Protein AF-A0A820WLF6-F1 (afdb_monomer_lite)

Structure (mmCIF, N/CA/C/O backbone):
data_AF-A0A820WLF6-F1
#
_entry.id   AF-A0A820WLF6-F1
#
loop_
_atom_site.group_PDB
_atom_site.id
_atom_site.type_symbol
_atom_site.label_atom_id
_atom_site.label_alt_id
_atom_site.label_comp_id
_atom_site.label_asym_id
_atom_site.label_entity_id
_atom_site.label_seq_id
_atom_site.pdbx_PDB_ins_code
_atom_site.Cartn_x
_atom_site.Cartn_y
_atom_site.Cartn_z
_atom_site.occupancy
_atom_site.B_iso_or_equiv
_atom_site.auth_seq_id
_atom_site.auth_comp_id
_atom_site.auth_asym_id
_atom_site.auth_atom_id
_atom_site.pdbx_PDB_model_num
ATOM 1 N N . SER A 1 1 ? 13.433 17.299 -7.817 1.00 69.19 1 SER A N 1
ATOM 2 C CA . SER A 1 1 ? 13.348 16.122 -6.930 1.00 69.19 1 SER A CA 1
ATOM 3 C C . SER A 1 1 ? 13.887 14.850 -7.581 1.00 69.19 1 SER A C 1
ATOM 5 O O . SER A 1 1 ? 14.761 14.243 -6.991 1.00 69.19 1 SER A O 1
ATOM 7 N N . GLY A 1 2 ? 13.481 14.462 -8.798 1.00 74.00 2 GLY A N 1
ATOM 8 C CA . GLY A 1 2 ? 13.960 13.210 -9.420 1.00 74.00 2 GLY A CA 1
ATOM 9 C C . GLY A 1 2 ? 15.490 13.059 -9.528 1.00 74.00 2 GLY A C 1
ATOM 10 O O . GLY A 1 2 ? 16.008 11.975 -9.314 1.00 74.00 2 GLY A O 1
ATOM 11 N N . THR A 1 3 ? 16.233 14.140 -9.790 1.00 78.75 3 THR A N 1
ATOM 12 C CA . THR A 1 3 ? 17.712 14.100 -9.825 1.00 78.75 3 THR A CA 1
ATOM 13 C C . THR A 1 3 ? 18.316 13.911 -8.427 1.00 78.75 3 THR A C 1
ATOM 15 O O . THR A 1 3 ? 19.364 13.300 -8.295 1.00 78.75 3 THR A O 1
ATOM 18 N N . LEU A 1 4 ? 17.639 14.377 -7.369 1.00 81.25 4 LEU A N 1
ATOM 19 C CA . LEU A 1 4 ? 18.055 14.094 -5.990 1.00 81.25 4 LEU A CA 1
ATOM 20 C C . LEU A 1 4 ? 17.875 12.604 -5.676 1.00 81.25 4 LEU A C 1
ATOM 22 O O . LEU A 1 4 ? 18.775 11.996 -5.107 1.00 81.25 4 LEU A O 1
ATOM 26 N N . CYS A 1 5 ? 16.751 12.006 -6.095 1.00 81.88 5 CYS A N 1
ATOM 27 C CA . CYS A 1 5 ? 16.523 10.563 -5.963 1.00 81.88 5 CYS A CA 1
ATOM 28 C C . CYS A 1 5 ? 17.618 9.759 -6.678 1.00 81.88 5 CYS A C 1
ATOM 30 O O . CYS A 1 5 ? 18.150 8.819 -6.102 1.00 81.88 5 CYS A O 1
ATOM 32 N N . GLU A 1 6 ? 18.002 10.162 -7.891 1.00 80.56 6 GLU A N 1
ATOM 33 C CA . GLU A 1 6 ? 19.111 9.554 -8.636 1.00 80.56 6 GLU A CA 1
ATOM 34 C C . GLU A 1 6 ? 20.427 9.607 -7.864 1.00 80.56 6 GLU A C 1
ATOM 36 O O . GLU A 1 6 ? 21.066 8.576 -7.689 1.00 80.56 6 GLU A O 1
ATOM 41 N N . THR A 1 7 ? 20.821 10.778 -7.356 1.00 84.12 7 THR A N 1
ATOM 42 C CA . THR A 1 7 ? 22.061 10.908 -6.581 1.00 84.12 7 THR A CA 1
ATOM 43 C C . THR A 1 7 ? 22.036 10.025 -5.335 1.00 84.12 7 THR A C 1
ATOM 45 O O . THR A 1 7 ? 23.022 9.350 -5.048 1.00 84.12 7 THR A O 1
ATOM 48 N N . LEU A 1 8 ? 20.905 9.966 -4.625 1.00 84.50 8 LEU A N 1
ATOM 49 C CA . LEU A 1 8 ? 20.743 9.083 -3.468 1.00 84.50 8 LEU A CA 1
ATOM 50 C C . LEU A 1 8 ? 20.883 7.605 -3.860 1.00 84.50 8 LEU A C 1
ATOM 52 O O . LEU A 1 8 ? 21.608 6.868 -3.194 1.00 84.50 8 LEU A O 1
ATOM 56 N N . LEU A 1 9 ? 20.252 7.179 -4.958 1.00 83.81 9 LEU A N 1
ATOM 57 C CA . LEU A 1 9 ? 20.367 5.811 -5.474 1.00 83.81 9 LEU A CA 1
ATOM 58 C C . LEU A 1 9 ? 21.798 5.485 -5.909 1.00 83.81 9 LEU A C 1
ATOM 60 O O . LEU A 1 9 ? 22.281 4.394 -5.625 1.00 83.81 9 LEU A O 1
ATOM 64 N N . MET A 1 10 ? 22.497 6.429 -6.544 1.00 81.44 10 MET A N 1
ATOM 65 C CA . MET A 1 10 ? 23.894 6.256 -6.939 1.00 81.44 10 MET A CA 1
ATOM 66 C C . MET A 1 10 ? 24.809 6.078 -5.726 1.00 81.44 10 MET A C 1
ATOM 68 O O . MET A 1 10 ? 25.674 5.209 -5.740 1.00 81.44 10 MET A O 1
ATOM 72 N N . VAL A 1 11 ? 24.604 6.854 -4.657 1.00 86.50 11 VAL A N 1
ATOM 73 C CA . VAL A 1 11 ? 25.368 6.694 -3.410 1.00 86.50 11 VAL A CA 1
ATOM 74 C C . VAL A 1 11 ? 25.116 5.315 -2.798 1.00 86.50 11 VAL A C 1
ATOM 76 O O . VAL A 1 11 ? 26.071 4.624 -2.451 1.00 86.50 11 VAL A O 1
ATOM 79 N N . GLN A 1 12 ? 23.857 4.874 -2.721 1.00 82.19 12 GLN A N 1
ATOM 80 C CA . GLN A 1 12 ? 23.524 3.554 -2.172 1.00 82.19 12 GLN A CA 1
ATOM 81 C C . GLN A 1 12 ? 24.087 2.407 -3.024 1.00 82.19 12 GLN A C 1
ATOM 83 O O . GLN A 1 12 ? 24.671 1.470 -2.484 1.00 82.19 12 GLN A O 1
ATOM 88 N N . ALA A 1 13 ? 23.987 2.493 -4.352 1.00 82.38 13 ALA A N 1
ATOM 89 C CA . ALA A 1 13 ? 24.555 1.491 -5.252 1.00 82.38 13 ALA A CA 1
ATOM 90 C C . ALA A 1 13 ? 26.094 1.485 -5.222 1.00 82.38 13 ALA A C 1
ATOM 92 O O . ALA A 1 13 ? 26.683 0.407 -5.218 1.00 82.38 13 ALA A O 1
ATOM 93 N N . PHE A 1 14 ? 26.749 2.646 -5.085 1.00 84.81 14 PHE A N 1
ATOM 94 C CA . PHE A 1 14 ? 28.196 2.723 -4.857 1.00 84.81 14 PHE A CA 1
ATOM 95 C C . PHE A 1 14 ? 28.597 2.001 -3.564 1.00 84.81 14 PHE A C 1
ATOM 97 O O . PHE A 1 14 ? 29.502 1.169 -3.572 1.00 84.81 14 PHE A O 1
ATOM 104 N N . MET A 1 15 ? 27.889 2.270 -2.461 1.00 84.94 15 MET A N 1
ATOM 105 C CA . MET A 1 15 ? 28.134 1.616 -1.170 1.00 84.94 15 MET A CA 1
ATOM 106 C C . MET A 1 15 ? 27.904 0.100 -1.227 1.00 84.94 15 MET A C 1
ATOM 108 O O . MET A 1 15 ? 28.632 -0.658 -0.586 1.00 84.94 15 MET A O 1
ATOM 112 N N . ALA A 1 16 ? 26.924 -0.343 -2.015 1.00 81.94 16 ALA A N 1
ATOM 113 C CA . ALA A 1 16 ? 26.611 -1.752 -2.235 1.00 81.94 16 ALA A CA 1
ATOM 114 C C . ALA A 1 16 ? 27.475 -2.425 -3.322 1.00 81.94 16 ALA A C 1
ATOM 116 O O . ALA A 1 16 ? 27.297 -3.614 -3.582 1.00 81.94 16 ALA A O 1
ATOM 117 N N . ASN A 1 17 ? 28.412 -1.697 -3.946 1.00 88.19 17 ASN A N 1
ATOM 118 C CA . ASN A 1 17 ? 29.237 -2.156 -5.068 1.00 88.19 17 ASN A CA 1
ATOM 119 C C . ASN A 1 17 ? 28.414 -2.702 -6.258 1.00 88.19 17 ASN A C 1
ATOM 121 O O . ASN A 1 17 ? 28.756 -3.719 -6.863 1.00 88.19 17 ASN A O 1
ATOM 125 N N . VAL A 1 18 ? 27.304 -2.031 -6.574 1.00 81.94 18 VAL A N 1
ATOM 126 C CA . VAL A 1 18 ? 26.412 -2.351 -7.694 1.00 81.94 18 VAL A CA 1
ATOM 127 C C . VAL A 1 18 ? 26.718 -1.420 -8.866 1.00 81.94 18 VAL A C 1
ATOM 129 O O . VAL A 1 18 ? 26.765 -0.201 -8.709 1.00 81.94 18 VAL A O 1
ATOM 132 N N . ILE A 1 19 ? 26.907 -1.997 -10.055 1.00 82.00 19 ILE A N 1
ATOM 133 C CA . ILE A 1 19 ? 27.194 -1.244 -11.282 1.00 82.00 19 ILE A CA 1
ATOM 134 C C . ILE A 1 19 ? 25.972 -0.410 -11.686 1.00 82.00 19 ILE A C 1
ATOM 136 O O . ILE A 1 19 ? 24.853 -0.922 -11.767 1.00 82.00 19 ILE A O 1
ATOM 140 N N . PHE A 1 20 ? 26.198 0.870 -11.988 1.00 76.62 20 PHE A N 1
ATOM 141 C CA . PHE A 1 20 ? 25.162 1.747 -12.527 1.00 76.62 20 PHE A CA 1
ATOM 142 C C . PHE A 1 20 ? 24.869 1.369 -13.986 1.00 76.62 20 PHE A C 1
ATOM 144 O O . PHE A 1 20 ? 25.809 1.249 -14.775 1.00 76.62 20 PHE A O 1
ATOM 151 N N . PRO A 1 21 ? 23.596 1.188 -14.382 1.00 74.31 21 PRO A N 1
ATOM 152 C CA . PRO A 1 21 ? 23.258 1.024 -15.794 1.00 74.31 21 PRO A CA 1
ATOM 153 C C . PRO A 1 21 ? 23.580 2.312 -16.568 1.00 74.31 21 PRO A C 1
ATOM 155 O O . PRO A 1 21 ? 23.884 3.330 -15.962 1.00 74.31 21 PRO A O 1
ATOM 158 N N . ASN A 1 22 ? 23.511 2.300 -17.900 1.00 77.38 22 ASN A N 1
ATOM 159 C CA . ASN A 1 22 ? 23.599 3.530 -18.696 1.00 77.38 22 ASN A CA 1
ATOM 160 C C . ASN A 1 22 ? 22.256 4.275 -18.712 1.00 77.38 22 ASN A C 1
ATOM 162 O O . ASN A 1 22 ? 21.209 3.723 -18.362 1.00 77.38 22 ASN A O 1
ATOM 166 N N . LYS A 1 23 ? 22.277 5.551 -19.114 1.00 71.69 23 LYS A N 1
ATOM 167 C CA . LYS A 1 23 ? 21.042 6.310 -19.341 1.00 71.69 23 LYS A CA 1
ATOM 168 C C . LYS A 1 23 ? 20.256 5.683 -20.488 1.00 71.69 23 LYS A C 1
ATOM 170 O O . LYS A 1 23 ? 20.830 5.283 -21.494 1.00 71.69 23 LYS A O 1
ATOM 175 N N . HIS A 1 24 ? 18.946 5.600 -20.316 1.00 66.50 24 HIS A N 1
ATOM 176 C CA . HIS A 1 24 ? 18.059 5.014 -21.305 1.00 66.50 24 HIS A CA 1
ATOM 177 C C . HIS A 1 24 ? 17.773 5.977 -22.442 1.00 66.50 24 HIS A C 1
ATOM 179 O O . HIS A 1 24 ? 17.342 7.111 -22.216 1.00 66.50 24 HIS A O 1
ATOM 185 N N . GLU A 1 25 ? 17.937 5.465 -23.650 1.00 65.00 25 GLU A N 1
ATOM 186 C CA . GLU A 1 25 ? 17.529 6.115 -24.881 1.00 65.00 25 GLU A CA 1
ATOM 187 C C . GLU A 1 25 ? 16.163 5.559 -25.280 1.00 65.00 25 GLU A C 1
ATOM 189 O O . GLU A 1 25 ? 15.967 4.348 -25.372 1.00 65.00 25 GLU A O 1
ATOM 194 N N . ASP A 1 26 ? 15.176 6.443 -25.425 1.00 60.22 26 ASP A N 1
ATOM 195 C CA . ASP A 1 26 ? 13.846 6.028 -25.860 1.00 60.22 26 ASP A CA 1
ATOM 196 C C . ASP A 1 26 ? 13.897 5.612 -27.338 1.00 60.22 26 ASP A C 1
ATOM 198 O O . ASP A 1 26 ? 14.407 6.348 -28.184 1.00 60.22 26 ASP A O 1
ATOM 202 N N . GLU A 1 27 ? 13.333 4.444 -27.655 1.00 62.97 27 GLU A N 1
ATOM 203 C CA . GLU A 1 27 ? 13.155 4.009 -29.041 1.00 62.97 27 GLU A CA 1
ATOM 204 C C . GLU A 1 27 ? 12.305 5.024 -29.818 1.00 62.97 27 GLU A C 1
ATOM 206 O O . GLU A 1 27 ? 11.251 5.469 -29.355 1.00 62.97 27 GLU A O 1
ATOM 211 N N . GLN A 1 28 ? 12.771 5.382 -31.017 1.00 58.25 28 GLN A N 1
ATOM 212 C CA . GLN A 1 28 ? 12.215 6.485 -31.807 1.00 58.25 28 GLN A CA 1
ATOM 213 C C . GLN A 1 28 ? 10.785 6.216 -32.296 1.00 58.25 28 GLN A C 1
ATOM 215 O O . GLN A 1 28 ? 9.949 7.121 -32.290 1.00 58.25 28 GLN A O 1
ATOM 220 N N . TYR A 1 29 ? 10.495 4.970 -32.681 1.00 65.25 29 TYR A N 1
ATOM 221 C CA . TYR A 1 29 ? 9.182 4.540 -33.153 1.00 65.25 29 TYR A CA 1
ATOM 222 C C . TYR A 1 29 ? 8.810 3.217 -32.500 1.00 65.25 29 TYR A C 1
ATOM 224 O O . TYR A 1 29 ? 9.485 2.209 -32.698 1.00 65.25 29 TYR A O 1
ATOM 232 N N . LYS A 1 30 ? 7.695 3.215 -31.772 1.00 68.12 30 LYS A N 1
ATOM 233 C CA . LYS A 1 30 ? 7.071 1.999 -31.256 1.00 68.12 30 LYS A CA 1
ATOM 234 C C . LYS A 1 30 ? 5.732 1.796 -31.934 1.00 68.12 30 LYS A C 1
ATOM 236 O O . LYS A 1 30 ? 5.004 2.760 -32.162 1.00 68.12 30 LYS A O 1
ATOM 241 N N . TYR A 1 31 ? 5.399 0.551 -32.230 1.00 71.88 31 TYR A N 1
ATOM 242 C CA . TYR A 1 31 ? 4.129 0.192 -32.845 1.00 71.88 31 TYR A CA 1
ATOM 243 C C . TYR A 1 31 ? 3.336 -0.698 -31.896 1.00 71.88 31 TYR A C 1
ATOM 245 O O . TYR A 1 31 ? 3.918 -1.508 -31.177 1.00 71.88 31 TYR A O 1
ATOM 253 N N . THR A 1 32 ? 2.014 -0.551 -31.888 1.00 66.19 32 THR A N 1
ATOM 254 C CA . THR A 1 32 ? 1.141 -1.551 -31.269 1.00 66.19 32 THR A CA 1
ATOM 255 C C . THR A 1 32 ? 1.220 -2.860 -32.058 1.00 66.19 32 THR A C 1
ATOM 257 O O . THR A 1 32 ? 1.610 -2.862 -33.229 1.00 66.19 32 THR A O 1
ATOM 260 N N . ASN A 1 33 ? 0.796 -3.971 -31.449 1.00 69.62 33 ASN A N 1
ATOM 261 C CA . ASN A 1 33 ? 0.684 -5.260 -32.147 1.00 69.62 33 ASN A CA 1
ATOM 262 C C . ASN A 1 33 ? -0.185 -5.162 -33.416 1.00 69.62 33 ASN A C 1
ATOM 264 O O . ASN A 1 33 ? 0.071 -5.856 -34.395 1.00 69.62 33 ASN A O 1
ATOM 268 N N . ASP A 1 34 ? -1.146 -4.236 -33.422 1.00 65.75 34 ASP A N 1
ATOM 269 C CA . ASP A 1 34 ? -2.063 -3.977 -34.537 1.00 65.75 34 ASP A CA 1
ATOM 270 C C . ASP A 1 34 ? -1.485 -3.013 -35.599 1.00 65.75 34 ASP A C 1
ATOM 272 O O . ASP A 1 34 ? -2.158 -2.655 -36.563 1.00 65.75 34 ASP A O 1
ATOM 276 N N . GLY A 1 35 ? -0.228 -2.577 -35.448 1.00 68.81 35 GLY A N 1
ATOM 277 C CA . GLY A 1 35 ? 0.503 -1.797 -36.452 1.00 68.81 35 GLY A CA 1
ATOM 278 C C . GLY A 1 35 ? 0.300 -0.279 -36.401 1.00 68.81 35 GLY A C 1
ATOM 279 O O . GLY A 1 35 ? 0.723 0.415 -37.330 1.00 68.81 35 GLY A O 1
ATOM 280 N N . HIS A 1 36 ? -0.304 0.255 -35.337 1.00 68.88 36 HIS A N 1
ATOM 281 C CA . HIS A 1 36 ? -0.452 1.699 -35.132 1.00 68.88 36 HIS A CA 1
ATOM 282 C C . HIS A 1 36 ? 0.772 2.301 -34.444 1.00 68.88 36 HIS A C 1
ATOM 284 O O . HIS A 1 36 ? 1.351 1.685 -33.551 1.00 68.88 36 HIS A O 1
ATOM 290 N N . LEU A 1 37 ? 1.152 3.527 -34.816 1.00 68.06 37 LEU A N 1
ATOM 291 C CA . LEU A 1 37 ? 2.257 4.225 -34.158 1.00 68.06 37 LEU A CA 1
ATOM 292 C C . LEU A 1 37 ? 1.854 4.651 -32.738 1.00 68.06 37 LEU A C 1
ATOM 294 O O . LEU A 1 37 ? 0.863 5.359 -32.556 1.00 68.06 37 LEU A O 1
ATOM 298 N N . LEU A 1 38 ? 2.649 4.274 -31.740 1.00 65.12 38 LEU A N 1
ATOM 299 C CA . LEU A 1 38 ? 2.497 4.716 -30.355 1.00 65.12 38 LEU A CA 1
ATOM 300 C C . LEU A 1 38 ? 3.041 6.139 -30.183 1.00 65.12 38 LEU A C 1
ATOM 302 O O . LEU A 1 38 ? 4.203 6.423 -30.465 1.00 65.12 38 LEU A O 1
ATOM 306 N N . ILE A 1 39 ? 2.190 7.037 -29.685 1.00 63.72 39 ILE A N 1
ATOM 307 C CA . ILE A 1 39 ? 2.546 8.415 -29.317 1.00 63.72 39 ILE A CA 1
ATOM 308 C C . ILE A 1 39 ? 3.160 8.425 -27.916 1.00 63.72 39 ILE A C 1
ATOM 310 O O . ILE A 1 39 ? 4.164 9.098 -27.668 1.00 63.72 39 ILE A O 1
ATOM 314 N N . SER A 1 40 ? 2.547 7.685 -26.991 1.00 65.62 40 SER A N 1
ATOM 315 C CA . SER A 1 40 ? 3.057 7.486 -25.640 1.00 65.62 40 SER A CA 1
ATOM 316 C C . SER A 1 40 ? 2.607 6.145 -25.070 1.00 65.62 40 SER A C 1
ATOM 318 O O . SER A 1 40 ? 1.483 5.701 -25.298 1.00 65.62 40 SER A O 1
ATOM 320 N N . GLU A 1 41 ? 3.485 5.519 -24.292 1.00 66.94 41 GLU A N 1
ATOM 321 C CA . GLU A 1 41 ? 3.161 4.370 -23.450 1.00 66.94 41 GLU A CA 1
ATOM 322 C C . GLU A 1 41 ? 3.146 4.814 -21.992 1.00 66.94 41 GLU A C 1
ATOM 324 O O . GLU A 1 41 ? 4.079 5.461 -21.514 1.00 66.94 41 GLU A O 1
ATOM 329 N N . THR A 1 42 ? 2.085 4.464 -21.284 1.00 68.00 42 THR A N 1
ATOM 330 C CA . THR A 1 42 ? 1.932 4.684 -19.850 1.00 68.00 42 THR A CA 1
ATOM 331 C C . THR A 1 42 ? 1.109 3.534 -19.256 1.00 68.00 42 THR A C 1
ATOM 333 O O . THR A 1 42 ? 0.915 2.498 -19.890 1.00 68.00 42 THR A O 1
ATOM 336 N N . TYR A 1 43 ? 0.653 3.678 -18.024 1.00 74.50 43 TYR A N 1
ATOM 337 C CA . TYR A 1 43 ? -0.220 2.739 -17.325 1.00 74.50 43 TYR A CA 1
ATOM 338 C C . TYR A 1 43 ? -1.452 3.487 -16.818 1.00 74.50 43 TYR A C 1
ATOM 340 O O . TYR A 1 43 ? -1.527 4.720 -16.860 1.00 74.50 43 TYR A O 1
ATOM 348 N N . VAL A 1 44 ? -2.460 2.746 -16.370 1.00 72.50 44 VAL A N 1
ATOM 349 C CA . VAL A 1 44 ? -3.621 3.352 -15.713 1.00 72.50 44 VAL A CA 1
ATOM 350 C C . VAL A 1 44 ? -3.189 3.893 -14.349 1.00 72.50 44 VAL A C 1
ATOM 352 O O . VAL A 1 44 ? -2.768 3.136 -13.480 1.00 72.50 44 VAL A O 1
ATOM 355 N N . GLY A 1 45 ? -3.253 5.217 -14.194 1.00 67.75 45 GLY A N 1
ATOM 356 C CA . GLY A 1 45 ? -2.966 5.898 -12.932 1.00 67.75 45 GLY A CA 1
ATOM 357 C C . GLY A 1 45 ? -4.086 5.746 -11.900 1.00 67.75 45 GLY A C 1
ATOM 358 O O . GLY A 1 45 ? -5.017 4.959 -12.074 1.00 67.75 45 GLY A O 1
ATOM 359 N N . ALA A 1 46 ? -3.992 6.532 -10.830 1.00 65.56 46 ALA A N 1
ATOM 360 C CA . ALA A 1 46 ? -4.971 6.548 -9.750 1.00 65.56 46 ALA A CA 1
ATOM 361 C C . ALA A 1 46 ? -6.406 6.785 -10.249 1.00 65.56 46 ALA A C 1
ATOM 363 O O . ALA A 1 46 ? -6.636 7.547 -11.192 1.00 65.56 46 ALA A O 1
ATOM 364 N N . SER A 1 47 ? -7.364 6.110 -9.612 1.00 65.25 47 SER A N 1
ATOM 365 C CA . SER A 1 47 ? -8.794 6.329 -9.845 1.00 65.25 47 SER A CA 1
ATOM 366 C C . SER A 1 47 ? -9.266 7.439 -8.912 1.00 65.25 47 SER A C 1
ATOM 368 O O . SER A 1 47 ? -8.946 7.394 -7.732 1.00 65.25 47 SER A O 1
ATOM 370 N N . VAL A 1 48 ? -9.987 8.421 -9.450 1.00 76.38 48 VAL A N 1
ATOM 371 C CA . VAL A 1 48 ? -10.644 9.483 -8.678 1.00 76.38 48 VAL A CA 1
ATOM 372 C C . VAL A 1 48 ? -12.118 9.426 -9.037 1.00 76.38 48 VAL A C 1
ATOM 374 O O . VAL A 1 48 ? -12.457 9.427 -10.226 1.00 76.38 48 VAL A O 1
ATOM 377 N N . GLU A 1 49 ? -12.984 9.324 -8.035 1.00 75.06 49 GLU A N 1
ATOM 378 C CA . GLU A 1 49 ? -14.419 9.119 -8.229 1.00 75.06 49 GLU A CA 1
ATOM 379 C C . GLU A 1 49 ? -15.224 9.996 -7.265 1.00 75.06 49 GLU A C 1
ATOM 381 O O . GLU A 1 49 ? -15.041 9.946 -6.052 1.00 75.06 49 GLU A O 1
ATOM 386 N N . ALA A 1 50 ? -16.161 10.776 -7.808 1.00 78.38 50 ALA A N 1
ATOM 387 C CA . ALA A 1 50 ? -17.182 11.459 -7.021 1.00 78.38 50 ALA A CA 1
ATOM 388 C C . ALA A 1 50 ? -18.433 10.571 -6.985 1.00 78.38 50 ALA A C 1
ATOM 390 O O . ALA A 1 50 ? -19.062 10.351 -8.024 1.00 78.38 50 ALA A O 1
ATOM 391 N N . LEU A 1 51 ? -18.764 10.032 -5.811 1.00 83.19 51 LEU A N 1
ATOM 392 C CA . LEU A 1 51 ? -19.828 9.037 -5.642 1.00 83.19 51 LEU A CA 1
ATOM 393 C C . LEU A 1 51 ? -21.154 9.697 -5.277 1.00 83.19 51 LEU A C 1
ATOM 395 O O . LEU A 1 51 ? -22.198 9.353 -5.832 1.00 83.19 51 LEU A O 1
ATOM 399 N N . GLU A 1 52 ? -21.112 10.686 -4.387 1.00 76.06 52 GLU A N 1
ATOM 400 C CA . GLU A 1 52 ? -22.294 11.427 -3.969 1.00 76.06 52 GLU A CA 1
ATOM 401 C C . GLU A 1 52 ? -22.076 12.939 -4.052 1.00 76.06 52 GLU A C 1
ATOM 403 O O . GLU A 1 52 ? -20.977 13.457 -3.883 1.00 76.06 52 GLU A O 1
ATOM 408 N N . SER A 1 53 ? -23.163 13.664 -4.311 1.00 77.94 53 SER A N 1
ATOM 409 C CA . SER A 1 53 ? -23.185 15.126 -4.306 1.00 77.94 53 SER A CA 1
ATOM 410 C C . SER A 1 53 ? -24.301 15.610 -3.389 1.00 77.94 53 SER A C 1
ATOM 412 O O . SER A 1 53 ? -25.377 15.014 -3.328 1.00 77.94 53 SER A O 1
ATOM 414 N N . GLY A 1 54 ? -24.040 16.678 -2.641 1.00 78.19 54 GLY A N 1
ATOM 415 C CA . GLY A 1 54 ? -24.983 17.215 -1.669 1.00 78.19 54 GLY A CA 1
ATOM 416 C C . GLY A 1 54 ? -24.284 17.895 -0.501 1.00 78.19 54 GLY A C 1
ATOM 417 O O . GLY A 1 54 ? -23.062 18.021 -0.474 1.00 78.19 54 GLY A O 1
ATOM 418 N N . VAL A 1 55 ? -25.082 18.342 0.468 1.00 79.50 55 VAL A N 1
ATOM 419 C CA . VAL A 1 55 ? -24.585 18.938 1.711 1.00 79.50 55 VAL A CA 1
ATOM 420 C C . VAL A 1 55 ? -24.698 17.900 2.820 1.00 79.50 55 VAL A C 1
ATOM 422 O O . VAL A 1 55 ? -25.803 17.502 3.184 1.00 79.50 55 VAL A O 1
ATOM 425 N N . PHE A 1 56 ? -23.555 17.490 3.364 1.00 81.00 56 PHE A N 1
ATOM 426 C CA . PHE A 1 56 ? -23.464 16.597 4.515 1.00 81.00 56 PHE A CA 1
ATOM 427 C C . PHE A 1 56 ? -22.982 17.401 5.715 1.00 81.00 56 PHE A C 1
ATOM 429 O O . PHE A 1 56 ? -21.969 18.094 5.637 1.00 81.00 56 PHE A O 1
ATOM 436 N N . ARG A 1 57 ? -23.732 17.348 6.815 1.00 78.31 57 ARG A N 1
ATOM 437 C CA . ARG A 1 57 ? -23.413 18.062 8.051 1.00 78.31 57 ARG A CA 1
ATOM 438 C C . ARG A 1 57 ? -23.696 17.170 9.246 1.00 78.31 57 ARG A C 1
ATOM 440 O O . ARG A 1 57 ? -24.684 16.442 9.235 1.00 78.31 57 ARG A O 1
ATOM 447 N N . SER A 1 58 ? -22.864 17.270 10.276 1.00 81.44 58 SER A N 1
ATOM 448 C CA . SER A 1 58 ? -22.992 16.471 11.499 1.00 81.44 58 SER A CA 1
ATOM 449 C C . SER A 1 58 ? -24.267 16.755 12.295 1.00 81.44 58 SER A C 1
ATOM 451 O O . SER A 1 58 ? -24.686 15.933 13.099 1.00 81.44 58 SER A O 1
ATOM 453 N N . ASP A 1 59 ? -24.920 17.894 12.069 1.00 83.38 59 ASP A N 1
ATOM 454 C CA . ASP A 1 59 ? -26.182 18.263 12.710 1.00 83.38 59 ASP A CA 1
ATOM 455 C C . ASP A 1 59 ? -27.431 17.914 11.881 1.00 83.38 59 ASP A C 1
ATOM 457 O O . ASP A 1 59 ? -28.548 18.103 12.362 1.00 83.38 59 ASP A O 1
ATOM 461 N N . ILE A 1 60 ? -27.270 17.400 10.655 1.00 85.12 60 ILE A N 1
ATOM 462 C CA . ILE A 1 60 ? -28.385 17.062 9.761 1.00 85.12 60 ILE A CA 1
ATOM 463 C C . ILE A 1 60 ? -28.464 15.540 9.575 1.00 85.12 60 ILE A C 1
ATOM 465 O O . ILE A 1 60 ? -27.523 14.941 9.047 1.00 85.12 60 ILE A O 1
ATOM 469 N N . PRO A 1 61 ? -29.596 14.897 9.920 1.00 90.25 61 PRO A N 1
ATOM 470 C CA . PRO A 1 61 ? -29.708 13.450 9.855 1.00 90.25 61 PRO A CA 1
ATOM 471 C C . PRO A 1 61 ? -29.660 12.931 8.417 1.00 90.25 61 PRO A C 1
ATOM 473 O O . PRO A 1 61 ? -30.332 13.435 7.513 1.00 90.25 61 PRO A O 1
ATOM 476 N N . CYS A 1 62 ? -28.893 11.863 8.227 1.00 88.62 62 CYS A N 1
ATOM 477 C CA . CYS A 1 62 ? -28.710 11.164 6.966 1.00 88.62 62 CYS A CA 1
ATOM 478 C C . CYS A 1 62 ? -29.329 9.766 7.032 1.00 88.62 62 CYS A C 1
ATOM 480 O O . CYS A 1 62 ? -29.372 9.115 8.076 1.00 88.62 62 CYS A O 1
ATOM 482 N N . ARG A 1 63 ? -29.834 9.288 5.890 1.00 92.81 63 ARG A N 1
ATOM 483 C CA . ARG A 1 63 ? -30.326 7.912 5.768 1.00 92.81 63 ARG A CA 1
ATOM 484 C C . ARG A 1 63 ? -29.146 6.979 5.542 1.00 92.81 63 ARG A C 1
ATOM 486 O O . ARG A 1 63 ? -28.379 7.205 4.609 1.00 92.81 63 ARG A O 1
ATOM 493 N N . PHE A 1 64 ? -29.061 5.914 6.329 1.00 94.56 64 PHE A N 1
ATOM 494 C CA . PHE A 1 64 ? -28.070 4.854 6.162 1.00 94.56 64 PHE A CA 1
ATOM 495 C C . PHE A 1 64 ? -28.753 3.518 5.888 1.00 94.56 64 PHE A C 1
ATOM 497 O O . PHE A 1 64 ? -29.820 3.216 6.438 1.00 94.56 64 PHE A O 1
ATOM 504 N N . LYS A 1 65 ? -28.123 2.720 5.025 1.00 94.00 65 LYS A N 1
ATOM 505 C CA . LYS A 1 65 ? -28.521 1.350 4.714 1.00 94.00 65 LYS A CA 1
ATOM 506 C C . LYS A 1 65 ? -27.320 0.445 4.962 1.00 94.00 65 LYS A C 1
ATOM 508 O O . LYS A 1 65 ? -26.480 0.286 4.090 1.00 94.00 65 LYS A O 1
ATOM 513 N N . ILE A 1 66 ? -27.280 -0.125 6.154 1.00 94.12 66 ILE A N 1
ATOM 514 C CA . ILE A 1 66 ? -26.204 -0.995 6.611 1.00 94.12 66 ILE A CA 1
ATOM 515 C C . ILE A 1 66 ? -26.494 -2.431 6.173 1.00 94.12 66 ILE A C 1
ATOM 517 O O . ILE A 1 66 ? -27.646 -2.872 6.206 1.00 94.12 66 ILE A O 1
ATOM 521 N N . VAL A 1 67 ? -25.454 -3.152 5.766 1.00 95.12 67 VAL A N 1
ATOM 522 C CA . VAL A 1 67 ? -25.495 -4.577 5.428 1.00 95.12 67 VAL A CA 1
ATOM 523 C C . VAL A 1 67 ? -25.203 -5.395 6.699 1.00 95.12 67 VAL A C 1
ATOM 525 O O . VAL A 1 67 ? -24.086 -5.331 7.219 1.00 95.12 67 VAL A O 1
ATOM 528 N N . PRO A 1 68 ? -26.187 -6.135 7.255 1.00 94.06 68 PRO A N 1
ATOM 529 C CA . PRO A 1 68 ? -26.022 -6.858 8.521 1.00 94.06 68 PRO A CA 1
ATOM 530 C C . PRO A 1 68 ? -24.915 -7.918 8.505 1.00 94.06 68 PRO A C 1
ATOM 532 O O . PRO A 1 68 ? -24.287 -8.157 9.535 1.00 94.06 68 PRO A O 1
ATOM 535 N N . GLU A 1 69 ? -24.678 -8.552 7.356 1.00 94.69 69 GLU A N 1
ATOM 536 C CA . GLU A 1 69 ? -23.648 -9.577 7.167 1.00 94.69 69 GLU A CA 1
ATOM 537 C C . GLU A 1 69 ? -22.248 -8.999 7.398 1.00 94.69 69 GLU A C 1
ATOM 539 O O . GLU A 1 69 ? -21.425 -9.596 8.089 1.00 94.69 69 GLU A O 1
ATOM 544 N N . THR A 1 70 ? -22.003 -7.791 6.894 1.00 92.19 70 THR A N 1
ATOM 545 C CA . THR A 1 70 ? -20.744 -7.065 7.082 1.00 92.19 70 THR A CA 1
ATOM 546 C C . THR A 1 70 ? -20.541 -6.710 8.541 1.00 92.19 70 THR A C 1
ATOM 548 O O . THR A 1 70 ? -19.459 -6.912 9.075 1.00 92.19 70 THR A O 1
ATOM 551 N N . VAL A 1 71 ? -21.587 -6.239 9.224 1.00 92.88 71 VAL A N 1
ATOM 552 C CA . VAL A 1 71 ? -21.503 -5.923 10.656 1.00 92.88 71 VAL A CA 1
ATOM 553 C C . VAL A 1 71 ? -21.228 -7.177 11.482 1.00 92.88 71 VAL A C 1
ATOM 555 O O . VAL A 1 71 ? -20.470 -7.104 12.444 1.00 92.88 71 VAL A O 1
ATOM 558 N N . GLN A 1 72 ? -21.776 -8.335 11.099 1.00 94.50 72 GLN A N 1
ATOM 559 C CA . GLN A 1 72 ? -21.422 -9.598 11.747 1.00 94.50 72 GLN A CA 1
ATOM 560 C C . GLN A 1 72 ? -19.935 -9.917 11.566 1.00 94.50 72 GLN A C 1
ATOM 562 O O . GLN A 1 72 ? -19.266 -10.219 12.547 1.00 94.50 72 GLN A O 1
ATOM 567 N N . TYR A 1 73 ? -19.406 -9.760 10.352 1.00 92.56 73 TYR A N 1
ATOM 568 C CA . TYR A 1 73 ? -17.973 -9.909 10.103 1.00 92.56 73 TYR A CA 1
ATOM 569 C C . TYR A 1 73 ? -17.128 -8.954 10.967 1.00 92.56 73 TYR A C 1
ATOM 571 O O . TYR A 1 73 ? -16.090 -9.359 11.488 1.00 92.56 73 TYR A O 1
ATOM 579 N N . LEU A 1 74 ? -17.575 -7.709 11.179 1.00 91.81 74 LEU A N 1
ATOM 580 C CA . LEU A 1 74 ? -16.898 -6.769 12.082 1.00 91.81 74 LEU A CA 1
ATOM 581 C C . LEU A 1 74 ? -16.920 -7.245 13.536 1.00 91.81 74 LEU A C 1
ATOM 583 O O . LEU A 1 74 ? -15.897 -7.165 14.210 1.00 91.81 74 LEU A O 1
ATOM 587 N N . ILE A 1 75 ? -18.063 -7.764 13.998 1.00 93.88 75 ILE A N 1
ATOM 588 C CA . ILE A 1 75 ? -18.232 -8.315 15.350 1.00 93.88 75 ILE A CA 1
ATOM 589 C C . ILE A 1 75 ? -17.281 -9.494 15.577 1.00 93.88 75 ILE A C 1
ATOM 591 O O . ILE A 1 75 ? -16.594 -9.539 16.596 1.00 93.88 75 ILE A O 1
ATOM 595 N N . ASP A 1 76 ? -17.190 -10.405 14.610 1.00 93.94 76 ASP A N 1
ATOM 596 C CA . ASP A 1 76 ? -16.340 -11.597 14.701 1.00 93.94 76 ASP A CA 1
ATOM 597 C C . ASP A 1 76 ? -14.839 -11.243 14.736 1.00 93.94 76 ASP A C 1
ATOM 599 O O . ASP A 1 76 ? -14.026 -12.006 15.256 1.00 93.94 76 ASP A O 1
ATOM 603 N N . ASN A 1 77 ? -14.461 -10.066 14.220 1.00 93.06 77 ASN A N 1
ATOM 604 C CA . ASN A 1 77 ? -13.075 -9.598 14.144 1.00 93.06 77 ASN A CA 1
ATOM 605 C C . ASN A 1 77 ? -12.718 -8.500 15.166 1.00 93.06 77 ASN A C 1
ATOM 607 O O . ASN A 1 77 ? -11.622 -7.940 15.069 1.00 93.0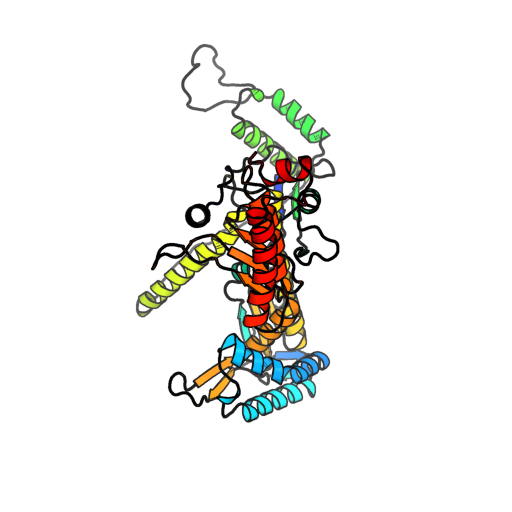6 77 ASN A O 1
ATOM 611 N N . ILE A 1 78 ? -13.570 -8.187 16.156 1.00 93.44 78 ILE A N 1
ATOM 612 C CA . ILE A 1 78 ? -13.264 -7.161 17.179 1.00 93.44 78 ILE A CA 1
ATOM 613 C C . ILE A 1 78 ? -11.939 -7.472 17.885 1.00 93.44 78 ILE A C 1
ATOM 615 O O . ILE A 1 78 ? -11.073 -6.603 17.971 1.00 93.44 78 ILE A O 1
ATOM 619 N N . ASP A 1 79 ? -11.755 -8.716 18.330 1.00 92.31 79 ASP A N 1
ATOM 620 C CA . ASP A 1 79 ? -10.556 -9.137 19.064 1.00 92.31 79 ASP A CA 1
ATOM 621 C C . ASP A 1 79 ? -9.285 -8.981 18.231 1.00 92.31 79 ASP A C 1
ATOM 623 O O . ASP A 1 79 ? -8.308 -8.387 18.683 1.00 92.31 79 ASP A O 1
ATOM 627 N N . ARG A 1 80 ? -9.327 -9.434 16.973 1.00 92.69 80 ARG A N 1
ATOM 628 C CA . ARG A 1 80 ? -8.207 -9.299 16.031 1.00 92.69 80 ARG A CA 1
ATOM 629 C C . ARG A 1 80 ? -7.893 -7.832 15.736 1.00 92.69 80 ARG A C 1
ATOM 631 O O . ARG A 1 80 ? -6.725 -7.473 15.623 1.00 92.69 80 ARG A O 1
ATOM 638 N N . THR A 1 81 ? -8.922 -6.990 15.635 1.00 91.94 81 THR A N 1
ATOM 639 C CA . THR A 1 81 ? -8.775 -5.553 15.359 1.00 91.94 81 THR A CA 1
ATOM 640 C C . THR A 1 81 ? -8.097 -4.835 16.522 1.00 91.94 81 THR A C 1
ATOM 642 O O . THR A 1 81 ? -7.143 -4.087 16.314 1.00 91.94 81 THR A O 1
ATOM 645 N N . LEU A 1 82 ? -8.555 -5.091 17.752 1.00 91.56 82 LEU A N 1
ATOM 646 C CA . LEU A 1 82 ? -7.963 -4.509 18.956 1.00 91.56 82 LEU A CA 1
ATOM 647 C C . LEU A 1 82 ? -6.529 -5.002 19.161 1.00 91.56 82 LEU A C 1
ATOM 649 O O . LEU A 1 82 ? -5.638 -4.184 19.376 1.00 91.56 82 LEU A O 1
ATOM 653 N N . GLN A 1 83 ? -6.288 -6.308 19.013 1.00 91.25 83 GLN A N 1
ATOM 654 C CA . GLN A 1 83 ? -4.946 -6.879 19.117 1.00 91.25 83 GLN A CA 1
ATOM 655 C C . GLN A 1 83 ? -3.989 -6.243 18.105 1.00 91.25 83 GLN A C 1
ATOM 657 O O . GLN A 1 83 ? -2.890 -5.831 18.466 1.00 91.25 83 GLN A O 1
ATOM 662 N N . GLN A 1 84 ? -4.407 -6.107 16.844 1.00 88.31 84 GLN A N 1
ATOM 663 C CA . GLN A 1 84 ? -3.584 -5.463 15.826 1.00 88.31 84 GLN A CA 1
ATOM 664 C C . GLN A 1 84 ? -3.263 -4.009 16.181 1.00 88.31 84 GLN A C 1
ATOM 666 O O . GLN A 1 84 ? -2.112 -3.595 16.040 1.00 88.31 84 GLN A O 1
ATOM 671 N N . SER A 1 85 ? -4.246 -3.240 16.641 1.00 88.44 85 SER A N 1
ATOM 672 C CA . SER A 1 85 ? -3.997 -1.845 16.994 1.00 88.44 85 SER A CA 1
ATOM 673 C C . SER A 1 85 ? -3.023 -1.715 18.165 1.00 88.44 85 SER A C 1
ATOM 675 O O . SER A 1 85 ? -2.071 -0.940 18.120 1.00 88.44 85 SER A O 1
ATOM 677 N N . ILE A 1 86 ? -3.186 -2.549 19.186 1.00 89.06 86 ILE A N 1
ATOM 678 C CA . ILE A 1 86 ? -2.377 -2.479 20.401 1.00 89.06 86 ILE A CA 1
ATOM 679 C C . ILE A 1 86 ? -0.957 -3.010 20.163 1.00 89.06 86 ILE A C 1
ATOM 681 O O . ILE A 1 86 ? 0.021 -2.327 20.468 1.00 89.06 86 ILE A O 1
ATOM 685 N N . GLU A 1 87 ? -0.825 -4.204 19.585 1.00 89.31 87 GLU A N 1
ATOM 686 C CA . GLU A 1 87 ? 0.466 -4.887 19.455 1.00 89.31 87 GLU A CA 1
ATOM 687 C C . GLU A 1 87 ? 1.285 -4.393 18.261 1.00 89.31 87 GLU A C 1
ATOM 689 O O . GLU A 1 87 ? 2.513 -4.339 18.335 1.00 89.31 87 GLU A O 1
ATOM 694 N N . ILE A 1 88 ? 0.637 -4.033 17.147 1.00 86.38 88 ILE A N 1
ATOM 695 C CA . ILE A 1 88 ? 1.335 -3.724 15.890 1.00 86.38 88 ILE A CA 1
ATOM 696 C C . ILE A 1 88 ? 1.421 -2.219 15.661 1.00 86.38 88 ILE A C 1
ATOM 698 O O . ILE A 1 88 ? 2.509 -1.718 15.369 1.00 86.38 88 ILE A O 1
ATOM 702 N N . GLU A 1 89 ? 0.298 -1.505 15.776 1.00 85.50 89 GLU A N 1
ATOM 703 C CA . GLU A 1 89 ? 0.265 -0.055 15.533 1.00 85.50 89 GLU A CA 1
ATOM 704 C C . GLU A 1 89 ? 0.946 0.688 16.690 1.00 85.50 89 GLU A C 1
ATOM 706 O O . GLU A 1 89 ? 1.861 1.483 16.466 1.00 85.50 89 GLU A O 1
ATOM 711 N N . GLU A 1 90 ? 0.569 0.363 17.929 1.00 86.38 90 GLU A N 1
ATOM 712 C CA . GLU A 1 90 ? 1.059 1.045 19.132 1.00 86.38 90 GLU A CA 1
ATOM 713 C C . GLU A 1 90 ? 2.275 0.372 19.787 1.00 86.38 90 GLU A C 1
ATOM 715 O O . GLU A 1 90 ? 2.958 1.006 20.596 1.00 86.38 90 GLU A O 1
ATOM 720 N N . LYS A 1 91 ? 2.602 -0.869 19.393 1.00 86.44 91 LYS A N 1
ATOM 721 C CA . LYS A 1 91 ? 3.742 -1.660 19.904 1.00 86.44 91 LYS A CA 1
ATOM 722 C C . LYS A 1 91 ? 3.701 -1.880 21.419 1.00 86.44 91 LYS A C 1
ATOM 724 O O . LYS A 1 91 ? 4.733 -1.825 22.092 1.00 86.44 91 LYS A O 1
ATOM 729 N N . LEU A 1 92 ? 2.508 -2.124 21.951 1.00 85.19 92 LEU A N 1
ATOM 730 C CA . LEU A 1 92 ? 2.246 -2.372 23.366 1.00 85.19 92 LEU A CA 1
ATOM 731 C C . LEU A 1 92 ? 1.801 -3.821 23.592 1.00 85.19 92 LEU A C 1
ATOM 733 O O . LEU A 1 92 ? 1.220 -4.445 22.710 1.00 85.19 92 LEU A O 1
ATOM 737 N N . SER A 1 93 ? 2.048 -4.354 24.791 1.00 85.50 93 SER A N 1
ATOM 738 C CA . SER A 1 93 ? 1.450 -5.633 25.193 1.00 85.50 93 SER A CA 1
ATOM 739 C C . SER A 1 93 ? 0.011 -5.420 25.658 1.00 85.50 93 SER A C 1
ATOM 741 O O . SER A 1 93 ? -0.264 -4.487 26.419 1.00 85.50 93 SER A O 1
ATOM 743 N N . MET A 1 94 ? -0.881 -6.325 25.257 1.00 82.94 94 MET A N 1
ATOM 744 C CA . MET A 1 94 ? -2.282 -6.362 25.691 1.00 82.94 94 MET A CA 1
ATOM 745 C C . MET A 1 94 ? -2.421 -6.412 27.221 1.00 82.94 94 MET A C 1
ATOM 747 O O . MET A 1 94 ? -3.344 -5.819 27.774 1.00 82.94 94 MET A O 1
ATOM 751 N N . ASP A 1 95 ? -1.467 -7.040 27.914 1.00 83.81 95 ASP A N 1
ATOM 752 C CA . ASP A 1 95 ? -1.484 -7.212 29.375 1.00 83.81 95 ASP A CA 1
ATOM 753 C C . ASP A 1 95 ? -1.339 -5.893 30.155 1.00 83.81 95 ASP A C 1
ATOM 755 O O . ASP A 1 95 ? -1.630 -5.825 31.352 1.00 83.81 95 ASP A O 1
ATOM 759 N N . LEU A 1 96 ? -0.850 -4.838 29.496 1.00 84.81 96 LEU A N 1
ATOM 760 C CA . LEU A 1 96 ? -0.603 -3.536 30.119 1.00 84.81 96 LEU A CA 1
ATOM 761 C C . LEU A 1 96 ? -1.844 -2.636 30.148 1.00 84.81 96 LEU A C 1
ATOM 763 O O . LEU A 1 96 ? -1.791 -1.569 30.766 1.00 84.81 96 LEU A O 1
ATOM 767 N N . ILE A 1 97 ? -2.928 -3.041 29.484 1.00 86.12 97 ILE A N 1
ATOM 768 C CA . ILE A 1 97 ? -4.140 -2.238 29.310 1.00 86.12 97 ILE A CA 1
ATOM 769 C C . ILE A 1 97 ? -5.183 -2.643 30.344 1.00 86.12 97 ILE A C 1
ATOM 771 O O . ILE A 1 97 ? -5.565 -3.806 30.445 1.00 86.12 97 ILE A O 1
ATOM 775 N N . GLU A 1 98 ? -5.688 -1.666 31.092 1.00 87.75 98 GLU A N 1
ATOM 776 C CA . GLU A 1 98 ? -6.642 -1.931 32.173 1.00 87.75 98 GLU A CA 1
ATOM 777 C C . GLU A 1 98 ? -8.096 -1.977 31.692 1.00 87.75 98 GLU A C 1
ATOM 779 O O . GLU A 1 98 ? -8.865 -2.832 32.122 1.00 87.75 98 GLU A O 1
ATOM 784 N N . ASN A 1 99 ? -8.473 -1.084 30.774 1.00 92.06 99 ASN A N 1
ATOM 785 C CA . ASN A 1 99 ? -9.858 -0.870 30.341 1.00 92.06 99 ASN A CA 1
ATOM 786 C C . ASN A 1 99 ? -10.231 -1.594 29.033 1.00 92.06 99 ASN A C 1
ATOM 788 O O . ASN A 1 99 ? -11.211 -1.242 28.376 1.00 92.06 99 ASN A O 1
ATOM 792 N N . LEU A 1 100 ? -9.468 -2.619 28.642 1.00 89.56 100 LEU A N 1
ATOM 793 C CA . LEU A 1 100 ? -9.669 -3.328 27.374 1.00 89.56 100 LEU A CA 1
ATOM 794 C C . LEU A 1 100 ? -11.048 -4.005 27.291 1.00 89.56 100 LEU A C 1
ATOM 796 O O . LEU A 1 100 ? -11.717 -3.927 26.260 1.00 89.56 100 LEU A O 1
ATOM 800 N N . SER A 1 101 ? -11.479 -4.655 28.375 1.00 90.88 101 SER A N 1
ATOM 801 C CA . SER A 1 101 ? -12.762 -5.367 28.429 1.00 90.88 101 SER A CA 1
ATOM 802 C C . SER A 1 101 ? -13.954 -4.425 28.257 1.00 90.88 101 SER A C 1
ATOM 804 O O . SER A 1 101 ? -14.884 -4.750 27.525 1.00 90.88 101 SER A O 1
ATOM 806 N N . GLU A 1 102 ? -13.898 -3.243 28.876 1.00 92.56 102 GLU A N 1
ATOM 807 C CA . GLU A 1 102 ? -14.952 -2.223 28.785 1.00 92.56 102 GLU A CA 1
ATOM 808 C C . GLU A 1 102 ? -15.073 -1.677 27.358 1.00 92.56 102 GLU A C 1
ATOM 810 O O . GLU A 1 102 ? -16.171 -1.577 26.812 1.00 92.56 102 GLU A O 1
ATOM 815 N N . ILE A 1 103 ? -13.935 -1.392 26.716 1.00 92.12 103 ILE A N 1
ATOM 816 C CA . ILE A 1 103 ? -13.893 -0.919 25.327 1.00 92.12 103 ILE A CA 1
ATOM 817 C C . ILE A 1 103 ? -14.450 -1.978 24.377 1.00 92.12 103 ILE A C 1
ATOM 819 O O . ILE A 1 103 ? -15.254 -1.666 23.499 1.00 92.12 103 ILE A O 1
ATOM 823 N N . LYS A 1 104 ? -14.055 -3.242 24.561 1.00 93.62 104 LYS A N 1
ATOM 824 C CA . LYS A 1 104 ? -14.562 -4.353 23.752 1.00 93.62 104 LYS A CA 1
ATOM 825 C C . LYS A 1 104 ? -16.082 -4.478 23.866 1.00 93.62 104 LYS A C 1
ATOM 827 O O . LYS A 1 104 ? -16.749 -4.696 22.854 1.00 93.62 104 LYS A O 1
ATOM 832 N N . GLU A 1 105 ? -16.626 -4.344 25.073 1.00 94.62 105 GLU A N 1
ATOM 833 C CA . GLU A 1 105 ? -18.065 -4.431 25.304 1.00 94.62 105 GLU A CA 1
ATOM 834 C C . GLU A 1 105 ? -18.826 -3.259 24.663 1.00 94.62 105 GLU A C 1
ATOM 836 O O . GLU A 1 105 ? -19.825 -3.496 23.983 1.00 94.62 105 GLU A O 1
ATOM 841 N N . ASP A 1 106 ? -18.329 -2.022 24.775 1.00 94.06 106 ASP A N 1
ATOM 842 C CA . ASP A 1 106 ? -18.944 -0.859 24.113 1.00 94.06 106 ASP A CA 1
ATOM 843 C C . ASP A 1 106 ? -18.942 -1.001 22.580 1.00 94.06 106 ASP A C 1
ATOM 845 O O . ASP A 1 106 ? -19.980 -0.816 21.936 1.00 94.06 106 ASP A O 1
ATOM 849 N N . ILE A 1 107 ? -17.814 -1.414 21.985 1.00 94.19 107 ILE A N 1
ATOM 850 C CA . ILE A 1 107 ? -17.716 -1.673 20.538 1.00 94.19 107 ILE A CA 1
ATOM 851 C C . ILE A 1 107 ? -18.742 -2.732 20.121 1.00 94.19 107 ILE A C 1
ATOM 853 O O . ILE A 1 107 ? -19.469 -2.549 19.139 1.00 94.19 107 ILE A O 1
ATOM 857 N N . LEU A 1 108 ? -18.829 -3.832 20.875 1.00 95.19 108 LEU A N 1
ATOM 858 C CA . LEU A 1 108 ? -19.767 -4.915 20.604 1.00 95.19 108 LEU A CA 1
ATOM 859 C C . LEU A 1 108 ? -21.219 -4.427 20.659 1.00 95.19 108 LEU A C 1
ATOM 861 O O . LEU A 1 108 ? -21.991 -4.723 19.747 1.00 95.19 108 LEU A O 1
ATOM 865 N N . GLN A 1 109 ? -21.591 -3.658 21.683 1.00 95.31 109 GLN A N 1
ATOM 866 C CA . GLN A 1 109 ? -22.946 -3.122 21.835 1.00 95.31 109 GLN A CA 1
ATOM 867 C C . GLN A 1 109 ? -23.317 -2.180 20.681 1.00 95.31 109 GLN A C 1
ATOM 869 O O . GLN A 1 109 ? -24.397 -2.313 20.093 1.00 95.31 109 GLN A O 1
ATOM 874 N N . ARG A 1 110 ? -22.411 -1.275 20.288 1.00 94.00 110 ARG A N 1
ATOM 875 C CA . ARG A 1 110 ? -22.617 -0.366 19.146 1.00 94.00 110 ARG A CA 1
ATOM 876 C C . ARG A 1 110 ? -22.791 -1.124 17.833 1.00 94.00 110 ARG A C 1
ATOM 878 O O . ARG A 1 110 ? -23.727 -0.845 17.082 1.00 94.00 110 ARG A O 1
ATOM 885 N N . LEU A 1 111 ? -21.946 -2.120 17.564 1.00 94.19 111 LEU A N 1
ATOM 886 C CA . LEU A 1 111 ? -22.050 -2.949 16.358 1.00 94.19 111 LEU A CA 1
ATOM 887 C C . LEU A 1 111 ? -23.318 -3.815 16.360 1.00 94.19 111 LEU A C 1
ATOM 889 O O . LEU A 1 111 ? -23.992 -3.926 15.337 1.00 94.19 111 LEU A O 1
ATOM 893 N N . GLN A 1 112 ? -23.718 -4.376 17.501 1.00 94.88 112 GLN A N 1
ATOM 894 C CA . GLN A 1 112 ? -24.989 -5.097 17.615 1.00 94.88 112 GLN A CA 1
ATOM 895 C C . GLN A 1 112 ? -26.181 -4.178 17.333 1.00 94.88 112 GLN A C 1
ATOM 897 O O . GLN A 1 112 ? -27.107 -4.564 16.615 1.00 94.88 112 GLN A O 1
ATOM 902 N N . HIS A 1 113 ? -26.145 -2.937 17.823 1.00 93.44 113 HIS A N 1
ATOM 903 C CA . HIS A 1 113 ? -27.164 -1.947 17.495 1.00 93.44 113 HIS A CA 1
ATOM 904 C C . HIS A 1 113 ? -27.167 -1.602 15.997 1.00 93.44 113 HIS A C 1
ATOM 906 O O . HIS A 1 113 ? -28.238 -1.482 15.393 1.00 93.44 113 HIS A O 1
ATOM 912 N N . LEU A 1 114 ? -25.987 -1.495 15.370 1.00 92.38 114 LEU A N 1
ATOM 913 C CA . LEU A 1 114 ? -25.829 -1.326 13.918 1.00 92.38 114 LEU A CA 1
ATOM 914 C C . LEU A 1 114 ? -26.500 -2.461 13.130 1.00 92.38 114 LEU A C 1
ATOM 916 O O . LEU A 1 114 ? -27.271 -2.202 12.203 1.00 92.38 114 LEU A O 1
ATOM 920 N N . LYS A 1 115 ? -26.281 -3.703 13.566 1.00 93.44 115 LYS A N 1
ATOM 921 C CA . LYS A 1 115 ? -26.837 -4.914 12.955 1.00 93.44 115 LYS A CA 1
ATOM 922 C C . LYS A 1 115 ? -28.358 -5.019 13.099 1.00 93.44 115 LYS A C 1
ATOM 924 O O . LYS A 1 115 ? -29.038 -5.373 12.139 1.00 93.44 115 LYS A O 1
ATOM 929 N N . ASN A 1 116 ? -28.892 -4.718 14.283 1.00 93.69 116 ASN A N 1
ATOM 930 C CA . ASN A 1 116 ? -30.315 -4.897 14.588 1.00 93.69 116 ASN A CA 1
ATOM 931 C C . ASN A 1 116 ? -31.214 -3.880 13.864 1.00 93.69 116 ASN A C 1
ATOM 933 O O . ASN A 1 116 ? -32.360 -4.192 13.543 1.00 93.69 116 ASN A O 1
ATOM 937 N N . VAL A 1 117 ? -30.702 -2.676 13.579 1.00 92.56 117 VAL A N 1
ATOM 938 C CA . VAL A 1 117 ? -31.451 -1.605 12.896 1.00 92.56 117 VAL A CA 1
ATOM 939 C C . VAL A 1 117 ? -30.716 -1.168 11.616 1.00 92.56 117 VAL A C 1
ATOM 941 O O . VAL A 1 117 ? -30.130 -0.087 11.562 1.00 92.56 117 VAL A O 1
ATOM 944 N N . PRO A 1 118 ? -30.702 -1.983 10.549 1.00 91.31 118 PRO A N 1
ATOM 945 C CA . PRO A 1 118 ? -29.853 -1.720 9.385 1.00 91.31 118 PRO A CA 1
ATOM 946 C C . PRO A 1 118 ? -30.286 -0.499 8.563 1.00 91.31 118 PRO A C 1
ATOM 948 O O . PRO A 1 118 ? -29.456 0.181 7.963 1.00 91.31 118 PRO A O 1
ATOM 951 N N . LYS A 1 119 ? -31.589 -0.193 8.527 1.00 93.69 119 LYS A N 1
ATOM 952 C CA . LYS A 1 119 ? -32.124 1.019 7.891 1.00 93.69 119 LYS A CA 1
ATOM 953 C C . LYS A 1 119 ? -32.396 2.054 8.966 1.00 93.69 119 LYS A C 1
ATOM 955 O O . LYS A 1 119 ? -33.269 1.842 9.803 1.00 93.69 119 LYS A O 1
ATOM 960 N N . ARG A 1 120 ? -31.677 3.169 8.923 1.00 91.44 120 ARG A N 1
ATOM 961 C CA . ARG A 1 120 ? -31.717 4.172 9.990 1.00 91.44 120 ARG A CA 1
ATOM 962 C C . ARG A 1 120 ? -31.621 5.591 9.460 1.00 91.44 120 ARG A C 1
ATOM 964 O O . ARG A 1 120 ? -31.144 5.825 8.349 1.00 91.44 120 ARG A O 1
ATOM 971 N N . LEU A 1 121 ? -32.099 6.517 10.279 1.00 93.19 121 LEU A N 1
ATOM 972 C CA . LEU A 1 121 ? -32.006 7.952 10.070 1.00 93.19 121 LEU A CA 1
ATOM 973 C C . LEU A 1 121 ? -31.364 8.544 11.325 1.00 93.19 121 LEU A C 1
ATOM 975 O O . LEU A 1 121 ? -32.017 8.627 12.360 1.00 93.19 121 LEU A O 1
ATOM 979 N N . GLU A 1 122 ? -30.090 8.902 11.235 1.00 93.06 122 GLU A N 1
ATOM 980 C CA . GLU A 1 122 ? -29.333 9.493 12.342 1.00 93.06 122 GLU A CA 1
ATOM 981 C C . GLU A 1 122 ? -28.307 10.498 11.813 1.00 93.06 122 GLU A C 1
ATOM 983 O O . GLU A 1 122 ? -28.080 10.591 10.604 1.00 93.06 122 GLU A O 1
ATOM 988 N N . ASN A 1 123 ? -27.716 11.281 12.709 1.00 89.69 123 ASN A N 1
ATOM 989 C CA . ASN A 1 123 ? -26.701 12.259 12.340 1.00 89.69 123 ASN A CA 1
ATOM 990 C C . ASN A 1 123 ? -25.413 11.559 11.860 1.00 89.69 123 ASN A C 1
ATOM 992 O O . ASN A 1 123 ? -25.039 10.528 12.423 1.00 89.69 123 ASN A O 1
ATOM 996 N N . PRO A 1 124 ? -24.757 12.066 10.801 1.00 91.44 124 PRO A N 1
ATOM 997 C CA . PRO A 1 124 ? -23.530 11.484 10.277 1.00 91.44 124 PRO A CA 1
ATOM 998 C C . PRO A 1 124 ? -22.284 12.009 10.999 1.00 91.44 124 PRO A C 1
ATOM 1000 O O . PRO A 1 124 ? -22.185 13.195 11.310 1.00 91.44 124 PRO A O 1
ATOM 1003 N N . ASN A 1 125 ? -21.272 11.157 11.107 1.00 89.06 125 ASN A N 1
ATOM 1004 C CA . ASN A 1 125 ? -19.892 11.560 11.348 1.00 89.06 125 ASN A CA 1
ATOM 1005 C C . ASN A 1 125 ? -19.129 11.561 10.027 1.00 89.06 125 ASN A C 1
ATOM 1007 O O . ASN A 1 125 ? -19.175 10.579 9.286 1.00 89.06 125 ASN A O 1
ATOM 1011 N N . ILE A 1 126 ? -18.453 12.668 9.724 1.00 87.62 126 ILE A N 1
ATOM 1012 C CA . ILE A 1 126 ? -17.718 12.860 8.470 1.00 87.62 126 ILE A CA 1
ATOM 1013 C C . ILE A 1 126 ? -16.253 12.496 8.710 1.00 87.62 126 ILE A C 1
ATOM 1015 O O . ILE A 1 126 ? -15.598 13.110 9.553 1.00 87.62 126 ILE A O 1
ATOM 1019 N N . TYR A 1 127 ? -15.742 11.531 7.950 1.00 87.56 127 TYR A N 1
ATOM 1020 C CA . TYR A 1 127 ? -14.366 11.055 8.037 1.00 87.56 127 TYR A CA 1
ATOM 1021 C C . TYR A 1 127 ? -13.614 11.269 6.727 1.00 87.56 127 TYR A C 1
ATOM 1023 O O . TYR A 1 127 ? -14.175 11.153 5.637 1.00 87.56 127 TYR A O 1
ATOM 1031 N N . HIS A 1 128 ? -12.316 11.525 6.871 1.00 85.31 128 HIS A N 1
ATOM 1032 C CA . HIS A 1 128 ? -11.327 11.413 5.811 1.00 85.31 128 HIS A CA 1
ATOM 1033 C C . HIS A 1 128 ? -10.331 10.334 6.222 1.00 85.31 128 HIS A C 1
ATOM 1035 O O . HIS A 1 128 ? -9.608 10.495 7.207 1.00 85.31 128 HIS A O 1
ATOM 1041 N N . LEU A 1 129 ? -10.343 9.217 5.504 1.00 85.94 129 LEU A N 1
ATOM 1042 C CA . LEU A 1 129 ? -9.473 8.076 5.761 1.00 85.94 129 LEU A CA 1
ATOM 1043 C C . LEU A 1 129 ? -8.407 8.064 4.669 1.00 85.94 129 LEU A C 1
ATOM 1045 O O . LEU A 1 129 ? -8.739 7.795 3.520 1.00 85.94 129 LEU A O 1
ATOM 1049 N N . ASP A 1 130 ? -7.163 8.382 5.027 1.00 86.50 130 ASP A N 1
ATOM 1050 C CA . ASP A 1 130 ? -6.033 8.527 4.100 1.00 86.50 130 ASP A CA 1
ATOM 1051 C C . ASP A 1 130 ? -4.899 7.559 4.453 1.00 86.50 130 ASP A C 1
ATOM 1053 O O . ASP A 1 130 ? -4.557 7.374 5.626 1.00 86.50 130 ASP A O 1
ATOM 1057 N N . ILE A 1 131 ? -4.300 6.940 3.436 1.00 85.44 131 ILE A N 1
ATOM 1058 C CA . ILE A 1 131 ? -3.181 6.015 3.608 1.00 85.44 131 ILE A CA 1
ATOM 1059 C C . ILE A 1 131 ? -1.871 6.803 3.603 1.00 85.44 131 ILE A C 1
ATOM 1061 O O . ILE A 1 131 ? -1.365 7.237 2.565 1.00 85.44 131 ILE A O 1
ATOM 1065 N N . GLY A 1 132 ? -1.242 6.890 4.775 1.00 81.88 132 GLY A N 1
ATOM 1066 C CA . GLY A 1 132 ? 0.071 7.511 4.920 1.00 81.88 132 GLY A CA 1
ATOM 1067 C C . GLY A 1 132 ? 1.110 6.887 3.981 1.00 81.88 132 GLY A C 1
ATOM 1068 O O . GLY A 1 132 ? 1.391 5.694 4.061 1.00 81.88 132 GLY A O 1
ATOM 1069 N N . ALA A 1 133 ? 1.699 7.703 3.100 1.00 81.56 133 ALA A N 1
ATOM 1070 C CA . ALA A 1 133 ? 2.752 7.300 2.159 1.00 81.56 133 ALA A CA 1
ATOM 1071 C C . ALA A 1 133 ? 2.428 6.006 1.379 1.00 81.56 133 ALA A C 1
ATOM 1073 O O . ALA A 1 133 ? 3.248 5.088 1.302 1.00 81.56 133 ALA A O 1
ATOM 1074 N N . MET A 1 134 ? 1.238 5.954 0.773 1.00 86.12 134 MET A N 1
ATOM 1075 C CA . MET A 1 134 ? 0.704 4.782 0.075 1.00 86.12 134 MET A CA 1
ATOM 1076 C C . MET A 1 134 ? 1.690 4.115 -0.906 1.00 86.12 134 MET A C 1
ATOM 1078 O O . MET A 1 134 ? 2.040 2.949 -0.730 1.00 86.12 134 MET A O 1
ATOM 1082 N N . TYR A 1 135 ? 2.166 4.828 -1.936 1.00 86.44 135 TYR A N 1
ATOM 1083 C CA . TYR A 1 135 ? 3.038 4.231 -2.961 1.00 86.44 135 TYR A CA 1
ATOM 1084 C C . TYR A 1 135 ? 4.389 3.739 -2.417 1.00 86.44 135 TYR A C 1
ATOM 1086 O O . TYR A 1 135 ? 4.764 2.610 -2.736 1.00 86.44 135 TYR A O 1
ATOM 1094 N N . PRO A 1 136 ? 5.118 4.511 -1.587 1.00 85.12 136 PRO A N 1
ATOM 1095 C CA . PRO A 1 136 ? 6.316 4.017 -0.907 1.00 85.12 136 PRO A CA 1
ATOM 1096 C C . PRO A 1 136 ? 6.071 2.748 -0.088 1.00 85.12 136 PRO A C 1
ATOM 1098 O O . PRO A 1 136 ? 6.852 1.805 -0.187 1.00 85.12 136 PRO A O 1
ATOM 1101 N N . ASN A 1 137 ? 4.970 2.686 0.665 1.00 86.94 137 ASN A N 1
ATOM 1102 C CA . ASN A 1 137 ? 4.639 1.506 1.460 1.00 86.94 137 ASN A CA 1
ATOM 1103 C C . ASN A 1 137 ? 4.333 0.293 0.572 1.00 86.94 137 ASN A C 1
ATOM 1105 O O . ASN A 1 137 ? 4.880 -0.778 0.812 1.00 86.94 137 ASN A O 1
ATOM 1109 N N . ILE A 1 138 ? 3.580 0.460 -0.523 1.00 88.44 138 ILE A N 1
ATOM 1110 C CA . ILE A 1 138 ? 3.339 -0.618 -1.502 1.00 88.44 138 ILE A CA 1
ATOM 1111 C C . ILE A 1 138 ? 4.655 -1.131 -2.106 1.00 88.44 138 ILE A C 1
ATOM 1113 O O . ILE A 1 138 ? 4.829 -2.346 -2.252 1.00 88.44 138 ILE A O 1
ATOM 1117 N N . ILE A 1 139 ? 5.579 -0.220 -2.440 1.00 86.12 139 ILE A N 1
ATOM 1118 C CA . ILE A 1 139 ? 6.910 -0.551 -2.967 1.00 86.12 139 ILE A CA 1
ATOM 1119 C C . ILE A 1 139 ? 7.691 -1.403 -1.962 1.00 86.12 139 ILE A C 1
ATOM 1121 O O . ILE A 1 139 ? 8.228 -2.445 -2.341 1.00 86.12 139 ILE A O 1
ATOM 1125 N N . LEU A 1 140 ? 7.731 -0.986 -0.694 1.00 86.44 140 LEU A N 1
ATOM 1126 C CA . LEU A 1 140 ? 8.461 -1.686 0.362 1.00 86.44 140 LEU A CA 1
ATOM 1127 C C . LEU A 1 140 ? 7.854 -3.060 0.658 1.00 86.44 140 LEU A C 1
ATOM 1129 O O . LEU A 1 140 ? 8.577 -4.055 0.626 1.00 86.44 140 LEU A O 1
ATOM 1133 N N . THR A 1 141 ? 6.534 -3.137 0.855 1.00 87.25 141 THR A N 1
ATOM 1134 C CA . THR A 1 141 ? 5.823 -4.394 1.137 1.00 87.25 141 THR A CA 1
ATOM 1135 C C . THR A 1 141 ? 6.070 -5.438 0.049 1.00 87.25 141 THR A C 1
ATOM 1137 O O . THR A 1 141 ? 6.290 -6.610 0.347 1.00 87.25 141 THR A O 1
ATOM 1140 N N . ASN A 1 142 ? 6.094 -5.029 -1.222 1.00 87.56 142 ASN A N 1
ATOM 1141 C CA . ASN A 1 142 ? 6.229 -5.947 -2.357 1.00 87.56 142 ASN A CA 1
ATOM 1142 C C . ASN A 1 142 ? 7.659 -6.031 -2.934 1.00 87.56 142 ASN A C 1
ATOM 1144 O O . ASN A 1 142 ? 7.841 -6.652 -3.978 1.00 87.56 142 ASN A O 1
ATOM 1148 N N . ARG A 1 143 ? 8.673 -5.422 -2.292 1.00 86.00 143 ARG A N 1
ATOM 1149 C CA . ARG A 1 143 ? 10.066 -5.315 -2.802 1.00 86.00 143 ARG A CA 1
ATOM 1150 C C . ARG A 1 143 ? 10.148 -4.865 -4.263 1.00 86.00 143 ARG A C 1
ATOM 1152 O O . ARG A 1 143 ? 10.959 -5.372 -5.042 1.00 86.00 143 ARG A O 1
ATOM 1159 N N . LEU A 1 144 ? 9.305 -3.913 -4.648 1.00 85.06 144 LEU A N 1
ATOM 1160 C CA . LEU A 1 144 ? 9.244 -3.465 -6.033 1.00 85.06 144 LEU A CA 1
ATOM 1161 C C . LEU A 1 144 ? 10.464 -2.607 -6.354 1.00 85.06 144 LEU A C 1
ATOM 1163 O O . LEU A 1 144 ? 10.675 -1.537 -5.795 1.00 85.06 144 LEU A O 1
ATOM 1167 N N . GLN A 1 145 ? 11.267 -3.082 -7.293 1.00 83.38 145 GLN A N 1
ATOM 1168 C CA . GLN A 1 145 ? 12.389 -2.345 -7.853 1.00 83.38 145 GLN A CA 1
ATOM 1169 C C . GLN A 1 145 ? 12.532 -2.723 -9.328 1.00 83.38 145 GLN A C 1
ATOM 1171 O O . GLN A 1 145 ? 12.211 -3.859 -9.690 1.00 83.38 145 GLN A O 1
ATOM 1176 N N . PRO A 1 146 ? 13.045 -1.831 -10.194 1.00 79.88 146 PRO A N 1
ATOM 1177 C CA . PRO A 1 146 ? 13.151 -2.126 -11.623 1.00 79.88 146 PRO A CA 1
ATOM 1178 C C . PRO A 1 146 ? 13.961 -3.398 -11.919 1.00 79.88 146 PRO A C 1
ATOM 1180 O O . PRO A 1 146 ? 13.634 -4.147 -12.827 1.00 79.88 146 PRO A O 1
ATOM 1183 N N . SER A 1 147 ? 14.988 -3.696 -11.121 1.00 77.12 147 SER A N 1
ATOM 1184 C CA . SER A 1 147 ? 15.805 -4.906 -11.274 1.00 77.12 147 SER A CA 1
ATOM 1185 C C . SER A 1 147 ? 15.097 -6.208 -10.873 1.00 77.12 147 SER A C 1
ATOM 1187 O O . SER A 1 147 ? 15.543 -7.272 -11.298 1.00 77.12 147 SER A O 1
ATOM 1189 N N . ALA A 1 148 ? 14.026 -6.137 -10.073 1.00 80.94 148 ALA A N 1
ATOM 1190 C CA . ALA A 1 148 ? 13.267 -7.296 -9.596 1.00 80.94 148 ALA A CA 1
ATOM 1191 C C . ALA A 1 148 ? 12.164 -7.736 -10.571 1.00 80.94 148 ALA A C 1
ATOM 1193 O O . ALA A 1 148 ? 11.593 -8.809 -10.400 1.00 80.94 148 ALA A O 1
ATOM 1194 N N . ILE A 1 149 ? 11.874 -6.936 -11.599 1.00 81.31 149 ILE A N 1
ATOM 1195 C CA . ILE A 1 149 ? 10.932 -7.315 -12.651 1.00 81.31 149 ILE A CA 1
ATOM 1196 C C . ILE A 1 149 ? 11.697 -8.132 -13.686 1.00 81.31 149 ILE A C 1
ATOM 1198 O O . ILE A 1 149 ? 12.608 -7.636 -14.352 1.00 81.31 149 ILE A O 1
ATOM 1202 N N . VAL A 1 150 ? 11.357 -9.416 -13.759 1.00 79.62 150 VAL A N 1
ATOM 1203 C CA . VAL A 1 150 ? 12.061 -10.415 -14.562 1.00 79.62 150 VAL A CA 1
ATOM 1204 C C . VAL A 1 150 ? 11.134 -11.023 -15.604 1.00 79.62 150 VAL A C 1
ATOM 1206 O O . VAL A 1 150 ? 9.989 -11.362 -15.312 1.00 79.62 150 VAL A O 1
ATOM 1209 N N . ASP A 1 151 ? 11.661 -11.203 -16.810 1.00 80.12 151 ASP A N 1
ATOM 1210 C CA . ASP A 1 151 ? 10.978 -11.929 -17.876 1.00 80.12 151 ASP A CA 1
ATOM 1211 C C . ASP A 1 151 ? 11.176 -13.443 -17.719 1.00 80.12 151 ASP A C 1
ATOM 1213 O O . ASP A 1 151 ? 12.116 -13.908 -17.060 1.00 80.12 151 ASP A O 1
ATOM 1217 N N . SER A 1 152 ? 10.321 -14.228 -18.378 1.00 78.75 152 SER A N 1
ATOM 1218 C CA . SER A 1 152 ? 10.371 -15.697 -18.339 1.00 78.75 152 SER A CA 1
ATOM 1219 C C . SER A 1 152 ? 11.725 -16.259 -18.782 1.00 78.75 152 SER A C 1
ATOM 1221 O O . SER A 1 152 ? 12.200 -17.234 -18.209 1.00 78.75 152 SER A O 1
ATOM 1223 N N . THR A 1 153 ? 12.386 -15.615 -19.744 1.00 82.50 153 THR A N 1
ATOM 1224 C CA . THR A 1 153 ? 13.719 -15.994 -20.236 1.00 82.50 153 THR A CA 1
ATOM 1225 C C . THR A 1 153 ? 14.801 -15.798 -19.177 1.00 82.50 153 THR A C 1
ATOM 1227 O O . THR A 1 153 ? 15.597 -16.701 -18.931 1.00 82.50 153 THR A O 1
ATOM 1230 N N . ARG A 1 154 ? 14.804 -14.642 -18.503 1.00 80.06 154 ARG A N 1
ATOM 1231 C CA . ARG A 1 154 ? 15.759 -14.324 -17.434 1.00 80.06 154 ARG A CA 1
ATOM 1232 C C . ARG A 1 154 ? 15.542 -15.208 -16.212 1.00 80.06 154 ARG A C 1
ATOM 1234 O O . ARG A 1 154 ? 16.504 -15.623 -15.576 1.00 80.06 154 ARG A O 1
ATOM 1241 N N . CYS A 1 155 ? 14.286 -15.509 -15.896 1.00 82.44 155 CYS A N 1
ATOM 1242 C CA . CYS A 1 155 ? 13.964 -16.411 -14.803 1.00 82.44 155 CYS A CA 1
ATOM 1243 C C . CYS A 1 155 ? 14.348 -17.863 -15.124 1.00 82.44 155 CYS A C 1
ATOM 1245 O O . CYS A 1 155 ? 14.886 -18.548 -14.261 1.00 82.44 155 CYS A O 1
ATOM 1247 N N . ALA A 1 156 ? 14.178 -18.306 -16.374 1.00 83.00 156 ALA A N 1
ATOM 1248 C CA . ALA A 1 156 ? 14.588 -19.641 -16.807 1.00 83.00 156 ALA A CA 1
ATOM 1249 C C . ALA A 1 156 ? 16.102 -19.881 -16.678 1.00 83.00 156 ALA A C 1
ATOM 1251 O O . ALA A 1 156 ? 16.517 -21.001 -16.402 1.00 83.00 156 ALA A O 1
ATOM 1252 N N . GLN A 1 157 ? 16.910 -18.830 -16.845 1.00 82.88 157 GLN A N 1
ATOM 1253 C CA . GLN A 1 157 ? 18.368 -18.864 -16.687 1.00 82.88 157 GLN A CA 1
ATOM 1254 C C . GLN A 1 157 ? 18.834 -18.760 -15.226 1.00 82.88 157 GLN A C 1
ATOM 1256 O O . GLN A 1 157 ? 20.033 -18.790 -14.967 1.00 82.88 157 GLN A O 1
ATOM 1261 N N . CYS A 1 158 ? 17.920 -18.578 -14.271 1.00 79.56 158 CYS A N 1
ATOM 1262 C CA . CYS A 1 158 ? 18.273 -18.401 -12.871 1.00 79.56 158 CYS A CA 1
ATOM 1263 C C . CYS A 1 158 ? 18.561 -19.748 -12.198 1.00 79.56 158 CYS A C 1
ATOM 1265 O O . CYS A 1 158 ? 17.734 -20.655 -12.246 1.00 79.56 158 CYS A O 1
ATOM 1267 N N . ASP A 1 159 ? 19.669 -19.832 -11.463 1.00 76.75 159 ASP A N 1
ATOM 1268 C CA . ASP A 1 159 ? 20.048 -21.020 -10.680 1.00 76.75 159 ASP A CA 1
ATOM 1269 C C . ASP A 1 159 ? 19.008 -21.401 -9.605 1.00 76.75 159 ASP A C 1
ATOM 1271 O O . ASP A 1 159 ? 18.942 -22.545 -9.148 1.00 76.75 159 ASP A O 1
ATOM 1275 N N . LEU A 1 160 ? 18.176 -20.436 -9.197 1.00 76.56 160 LEU A N 1
ATOM 1276 C CA . LEU A 1 160 ? 17.098 -20.615 -8.222 1.00 76.56 160 LEU A CA 1
ATOM 1277 C C . LEU A 1 160 ? 15.784 -21.096 -8.857 1.00 76.56 160 LEU A C 1
ATOM 1279 O O . LEU A 1 160 ? 14.806 -21.299 -8.139 1.00 76.56 160 LEU A O 1
ATOM 1283 N N . ASN A 1 161 ? 15.731 -21.287 -10.179 1.00 80.12 161 ASN A N 1
ATOM 1284 C CA . ASN A 1 161 ? 14.549 -21.780 -10.882 1.00 80.12 161 ASN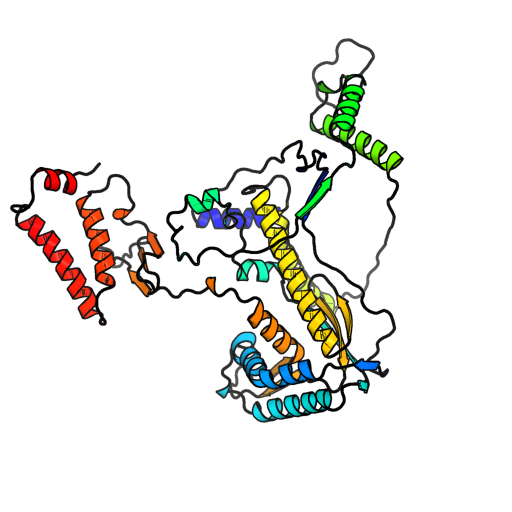 A CA 1
ATOM 1285 C C . ASN A 1 161 ? 14.354 -23.290 -10.648 1.00 80.12 161 ASN A C 1
ATOM 1287 O O . ASN A 1 161 ? 14.687 -24.129 -11.483 1.00 80.12 161 ASN A O 1
ATOM 1291 N N . ARG A 1 162 ? 13.837 -23.628 -9.465 1.00 79.25 162 ARG A N 1
ATOM 1292 C CA . ARG A 1 162 ? 13.519 -24.990 -9.016 1.00 79.25 162 ARG A CA 1
ATOM 1293 C C . ARG A 1 162 ? 11.997 -25.186 -8.962 1.00 79.25 162 ARG A C 1
ATOM 1295 O O . ARG A 1 162 ? 11.277 -24.209 -8.759 1.00 79.25 162 ARG A O 1
ATOM 1302 N N . PRO A 1 163 ? 11.482 -26.426 -9.074 1.00 72.50 163 PRO A N 1
ATOM 1303 C CA . PRO A 1 163 ? 10.039 -26.697 -9.099 1.00 72.50 163 PRO A CA 1
ATOM 1304 C C . PRO A 1 163 ? 9.256 -26.214 -7.859 1.00 72.50 163 PRO A C 1
ATOM 1306 O O . PRO A 1 163 ? 8.049 -26.039 -7.963 1.00 72.50 163 PRO A O 1
ATOM 1309 N N . ASN A 1 164 ? 9.930 -25.917 -6.737 1.00 70.81 164 ASN A N 1
ATOM 1310 C CA . ASN A 1 164 ? 9.336 -25.361 -5.510 1.00 70.81 164 ASN A CA 1
ATOM 1311 C C . ASN A 1 164 ? 9.879 -23.961 -5.154 1.00 70.81 164 ASN A C 1
ATOM 1313 O O . ASN A 1 164 ? 9.946 -23.589 -3.988 1.00 70.81 164 ASN A O 1
ATOM 1317 N N . ALA A 1 165 ? 10.338 -23.183 -6.136 1.00 72.31 165 ALA A N 1
ATOM 1318 C CA . ALA A 1 165 ? 10.861 -21.850 -5.861 1.00 72.31 165 ALA A CA 1
ATOM 1319 C C . ALA A 1 165 ? 9.734 -20.881 -5.450 1.00 72.31 165 ALA A C 1
ATOM 1321 O O . ALA A 1 165 ? 8.883 -20.517 -6.261 1.00 72.31 165 ALA A O 1
ATOM 1322 N N . HIS A 1 166 ? 9.766 -20.405 -4.203 1.00 73.88 166 HIS A N 1
ATOM 1323 C CA . HIS A 1 166 ? 8.818 -19.413 -3.674 1.00 73.88 166 HIS A CA 1
ATOM 1324 C C . HIS A 1 166 ? 9.235 -17.955 -3.939 1.00 73.88 166 HIS A C 1
ATOM 1326 O O . HIS A 1 166 ? 8.583 -17.026 -3.470 1.00 73.88 166 HIS A O 1
ATOM 1332 N N . CYS A 1 167 ? 10.294 -17.733 -4.723 1.00 78.69 167 CYS A N 1
ATOM 1333 C CA . CYS A 1 167 ? 10.864 -16.406 -4.971 1.00 78.69 167 CYS A CA 1
ATOM 1334 C C . CYS A 1 167 ? 10.062 -15.539 -5.958 1.00 78.69 167 CYS A C 1
ATOM 1336 O O . CYS A 1 167 ? 10.258 -14.325 -6.003 1.00 78.69 167 CYS A O 1
ATOM 1338 N N . GLN A 1 168 ? 9.176 -16.132 -6.768 1.00 80.62 168 GLN A N 1
ATOM 1339 C CA . GLN A 1 168 ? 8.388 -15.395 -7.757 1.00 80.62 168 GLN A CA 1
ATOM 1340 C C . GLN A 1 168 ? 7.078 -14.880 -7.154 1.00 80.62 168 GLN A C 1
ATOM 1342 O O . GLN A 1 168 ? 6.235 -15.659 -6.705 1.00 80.62 168 GLN A O 1
ATOM 1347 N N . ARG A 1 169 ? 6.862 -13.564 -7.239 1.00 85.38 169 ARG A N 1
ATOM 1348 C CA . ARG A 1 169 ? 5.574 -12.922 -6.949 1.00 85.38 169 ARG A CA 1
ATOM 1349 C C . ARG A 1 169 ? 4.931 -12.455 -8.248 1.00 85.38 169 ARG A C 1
ATOM 1351 O O . ARG A 1 169 ? 5.483 -11.602 -8.938 1.00 85.38 169 ARG A O 1
ATOM 1358 N N . LYS A 1 170 ? 3.764 -13.002 -8.589 1.00 85.94 170 LYS A N 1
ATOM 1359 C CA . LYS A 1 170 ? 2.994 -12.563 -9.761 1.00 85.94 170 LYS A CA 1
ATOM 1360 C C . LYS A 1 170 ? 2.071 -11.420 -9.355 1.00 85.94 170 LYS A C 1
ATOM 1362 O O . LYS A 1 170 ? 1.313 -11.558 -8.400 1.00 85.94 170 LYS A O 1
ATOM 1367 N N . MET A 1 171 ? 2.164 -10.298 -10.062 1.00 86.69 171 MET A N 1
ATOM 1368 C CA . MET A 1 171 ? 1.347 -9.111 -9.822 1.00 86.69 171 MET A CA 1
ATOM 1369 C C . MET A 1 171 ? 0.870 -8.544 -11.155 1.00 86.69 171 MET A C 1
ATOM 1371 O O . MET A 1 171 ? 1.663 -8.397 -12.088 1.00 86.69 171 MET A O 1
ATOM 1375 N N . ASP A 1 172 ? -0.412 -8.205 -11.220 1.00 83.25 172 ASP A N 1
ATOM 1376 C CA . ASP A 1 172 ? -1.042 -7.687 -12.430 1.00 83.25 172 ASP A CA 1
ATOM 1377 C C . ASP A 1 172 ? -0.976 -6.157 -12.488 1.00 83.25 172 ASP A C 1
ATOM 1379 O O . ASP A 1 172 ? -1.016 -5.463 -11.467 1.00 83.25 172 ASP A O 1
ATOM 1383 N N . TRP A 1 173 ? -0.900 -5.615 -13.704 1.00 84.75 173 TRP A N 1
ATOM 1384 C CA . TRP A 1 173 ? -0.988 -4.179 -13.954 1.00 84.75 173 TRP A CA 1
ATOM 1385 C C . TRP A 1 173 ? -1.630 -3.882 -15.303 1.00 84.75 173 TRP A C 1
ATOM 1387 O O . TRP A 1 173 ? -1.651 -4.721 -16.204 1.00 84.75 173 TRP A O 1
ATOM 1397 N N . ILE A 1 174 ? -2.148 -2.661 -15.447 1.00 74.94 174 ILE A N 1
ATOM 1398 C CA . ILE A 1 174 ? -2.874 -2.249 -16.649 1.00 74.94 174 ILE A CA 1
ATOM 1399 C C . ILE A 1 174 ? -2.024 -1.285 -17.478 1.00 74.94 174 ILE A C 1
ATOM 1401 O O . ILE A 1 174 ? -1.807 -0.129 -17.095 1.00 74.94 174 ILE A O 1
ATOM 1405 N N . TRP A 1 175 ? -1.583 -1.750 -18.646 1.00 77.75 175 TRP A N 1
ATOM 1406 C CA . TRP A 1 175 ? -0.902 -0.928 -19.644 1.00 77.75 175 TRP A CA 1
ATOM 1407 C C . TRP A 1 175 ? -1.885 -0.000 -20.375 1.00 77.75 175 TRP A C 1
ATOM 1409 O O . TRP A 1 175 ? -3.026 -0.364 -20.659 1.00 77.75 175 TRP A O 1
ATOM 1419 N N . ARG A 1 176 ? -1.433 1.215 -20.699 1.00 70.00 176 ARG A N 1
ATOM 1420 C CA . ARG A 1 176 ? -2.189 2.232 -21.438 1.00 70.00 176 ARG A CA 1
ATOM 1421 C C . ARG A 1 176 ? -1.291 2.885 -22.487 1.00 70.00 176 ARG A C 1
ATOM 1423 O O . ARG A 1 176 ? -0.500 3.769 -22.172 1.00 70.00 176 ARG A O 1
ATOM 1430 N N . GLY A 1 177 ? -1.454 2.505 -23.747 1.00 67.88 177 GLY A N 1
ATOM 1431 C CA . GLY A 1 177 ? -0.846 3.203 -24.879 1.00 67.88 177 GLY A CA 1
ATOM 1432 C C . GLY A 1 177 ? -1.801 4.216 -25.496 1.00 67.88 177 GLY A C 1
ATOM 1433 O O . GLY A 1 177 ? -2.964 3.902 -25.746 1.00 67.88 177 GLY A O 1
ATOM 1434 N N . THR A 1 178 ? -1.310 5.420 -25.786 1.00 65.94 178 THR A N 1
ATOM 1435 C CA . THR A 1 178 ? -1.971 6.307 -26.747 1.00 65.94 178 THR A CA 1
ATOM 1436 C C . THR A 1 178 ? -1.299 6.121 -28.096 1.00 65.94 178 THR A C 1
ATOM 1438 O O . THR A 1 178 ? -0.085 6.285 -28.230 1.00 65.94 178 THR A O 1
ATOM 1441 N N . TYR A 1 179 ? -2.079 5.728 -29.093 1.00 71.94 179 TYR A N 1
ATOM 1442 C CA . TYR A 1 179 ? -1.598 5.500 -30.445 1.00 71.94 179 TYR A CA 1
ATOM 1443 C C . TYR A 1 179 ? -2.353 6.380 -31.430 1.00 71.94 179 TYR A C 1
ATOM 1445 O O . TYR A 1 179 ? -3.434 6.906 -31.158 1.00 71.94 179 TYR A O 1
ATOM 1453 N N . VAL A 1 180 ? -1.735 6.567 -32.583 1.00 67.50 180 VAL A N 1
ATOM 1454 C CA . VAL A 1 180 ? -2.305 7.322 -33.686 1.00 67.50 180 VAL A CA 1
ATOM 1455 C C . VAL A 1 180 ? -3.315 6.413 -34.381 1.00 67.50 180 VAL A C 1
ATOM 1457 O O . VAL A 1 180 ? -2.932 5.319 -34.793 1.00 67.50 180 VAL A O 1
ATOM 1460 N N . PRO A 1 181 ? -4.572 6.844 -34.580 1.00 62.97 181 PRO A N 1
ATOM 1461 C CA . PRO A 1 181 ? -5.561 6.025 -35.282 1.00 62.97 181 PRO A CA 1
ATOM 1462 C C . PRO A 1 181 ? -5.176 5.755 -36.746 1.00 62.97 181 PRO A C 1
ATOM 1464 O O . PRO A 1 181 ? -5.707 4.833 -37.355 1.00 62.97 181 PRO A O 1
ATOM 1467 N N . ALA A 1 182 ? -4.246 6.537 -37.307 1.00 66.44 182 ALA A N 1
ATOM 1468 C CA . ALA A 1 182 ? -3.707 6.322 -38.641 1.00 66.44 182 ALA A CA 1
ATOM 1469 C C . ALA A 1 182 ? -3.027 4.950 -38.747 1.00 66.44 182 ALA A C 1
ATOM 1471 O O . ALA A 1 182 ? -2.223 4.550 -37.899 1.00 66.44 182 ALA A O 1
ATOM 1472 N N . THR A 1 183 ? -3.351 4.240 -39.816 1.00 72.69 183 THR A N 1
ATOM 1473 C CA . THR A 1 183 ? -2.732 2.966 -40.176 1.00 72.69 183 THR A CA 1
ATOM 1474 C C . THR A 1 183 ? -1.306 3.181 -40.685 1.00 72.69 183 THR A C 1
ATOM 1476 O O . THR A 1 183 ? -0.938 4.268 -41.142 1.00 72.69 183 THR A O 1
ATOM 1479 N N . ARG A 1 184 ? -0.493 2.121 -40.680 1.00 69.56 184 ARG A N 1
ATOM 1480 C CA . ARG A 1 184 ? 0.888 2.157 -41.191 1.00 69.56 184 ARG A CA 1
ATOM 1481 C C . ARG A 1 184 ? 0.992 2.701 -42.624 1.00 69.56 184 ARG A C 1
ATOM 1483 O O . ARG A 1 184 ? 1.922 3.441 -42.927 1.00 69.56 184 ARG A O 1
ATOM 1490 N N . ASN A 1 185 ? 0.008 2.404 -43.475 1.00 72.94 185 ASN A N 1
ATOM 1491 C CA . ASN A 1 185 ? -0.043 2.875 -44.864 1.00 72.94 185 ASN A CA 1
ATOM 1492 C C . ASN A 1 185 ? -0.320 4.384 -44.968 1.00 72.94 185 ASN A C 1
ATOM 1494 O O . ASN A 1 185 ? 0.232 5.064 -45.831 1.00 72.94 185 ASN A O 1
ATOM 1498 N N . GLU A 1 186 ? -1.170 4.927 -44.094 1.00 72.19 186 GLU A N 1
ATOM 1499 C CA . GLU A 1 186 ? -1.423 6.372 -44.026 1.00 72.19 186 GLU A CA 1
ATOM 1500 C C . GLU A 1 186 ? -0.202 7.118 -43.490 1.00 72.19 186 GLU A C 1
ATOM 1502 O O . GLU A 1 186 ? 0.132 8.190 -43.991 1.00 72.19 186 GLU A O 1
ATOM 1507 N N . LEU A 1 187 ? 0.504 6.524 -42.527 1.00 68.00 187 LEU A N 1
ATOM 1508 C CA . LEU A 1 187 ? 1.732 7.081 -41.972 1.00 68.00 187 LEU A C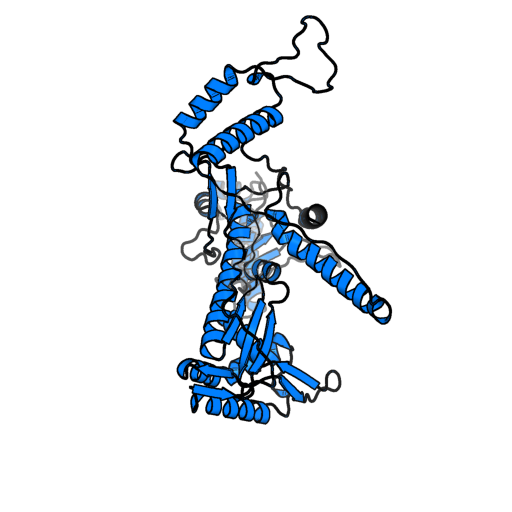A 1
ATOM 1509 C C . LEU A 1 187 ? 2.845 7.147 -43.025 1.00 68.00 187 LEU A C 1
ATOM 1511 O O . LEU A 1 187 ? 3.442 8.203 -43.210 1.00 68.00 187 LEU A O 1
ATOM 1515 N N . GLN A 1 188 ? 3.045 6.071 -43.791 1.00 75.38 188 GLN A N 1
ATOM 1516 C CA . GLN A 1 188 ? 3.976 6.050 -44.926 1.00 75.38 188 GLN A CA 1
ATOM 1517 C C . GLN A 1 188 ? 3.606 7.078 -46.000 1.00 75.38 188 GLN A C 1
ATOM 1519 O O . GLN A 1 188 ? 4.479 7.729 -46.567 1.00 75.38 188 GLN A O 1
ATOM 1524 N N . ARG A 1 189 ? 2.309 7.279 -46.262 1.00 76.00 189 ARG A N 1
ATOM 1525 C CA . ARG A 1 189 ? 1.845 8.311 -47.198 1.00 76.00 189 ARG A CA 1
ATOM 1526 C C . ARG A 1 189 ? 2.171 9.721 -46.701 1.00 76.00 189 ARG A C 1
ATOM 1528 O O . ARG A 1 189 ? 2.550 10.564 -47.506 1.00 76.00 189 ARG A O 1
ATOM 1535 N N . ILE A 1 190 ? 2.028 9.977 -45.400 1.00 70.06 190 ILE A N 1
ATOM 1536 C CA . ILE A 1 190 ? 2.378 11.266 -44.788 1.00 70.06 190 ILE A CA 1
ATOM 1537 C C . ILE A 1 190 ? 3.896 11.482 -44.822 1.00 70.06 190 ILE A C 1
ATOM 1539 O O . ILE A 1 190 ? 4.327 12.578 -45.164 1.00 70.06 190 ILE A O 1
ATOM 1543 N N . GLN A 1 191 ? 4.700 10.452 -44.546 1.00 74.88 191 GLN A N 1
ATOM 1544 C CA . GLN A 1 191 ? 6.161 10.519 -44.674 1.00 74.88 191 GLN A CA 1
ATOM 1545 C C . GLN A 1 191 ? 6.579 10.844 -46.110 1.00 74.88 191 GLN A C 1
ATOM 1547 O O . GLN A 1 191 ? 7.300 11.811 -46.323 1.00 74.88 191 GLN A O 1
ATOM 1552 N N . LEU A 1 192 ? 6.018 10.151 -47.105 1.00 77.81 192 LEU A N 1
ATOM 1553 C CA . LEU A 1 192 ? 6.287 10.425 -48.520 1.00 77.81 192 LEU A CA 1
ATOM 1554 C C . LEU A 1 192 ? 5.857 11.845 -48.939 1.00 77.81 192 LEU A C 1
ATOM 1556 O O . LEU A 1 192 ? 6.483 12.469 -49.792 1.00 77.81 192 LEU A O 1
ATOM 1560 N N . GLN A 1 193 ? 4.783 12.388 -48.356 1.00 75.38 193 GLN A N 1
ATOM 1561 C CA . GLN A 1 193 ? 4.406 13.790 -48.569 1.00 75.38 193 GLN A CA 1
ATOM 1562 C C . GLN A 1 193 ? 5.430 14.750 -47.956 1.00 75.38 193 GLN A C 1
ATOM 1564 O O . GLN A 1 193 ? 5.828 15.699 -48.623 1.00 75.38 193 GLN A O 1
ATOM 1569 N N . LEU A 1 194 ? 5.879 14.490 -46.725 1.00 74.12 194 LEU A N 1
ATOM 1570 C CA . LEU A 1 194 ? 6.880 15.306 -46.034 1.00 74.12 194 LEU A CA 1
ATOM 1571 C C . LEU A 1 194 ? 8.247 15.261 -46.727 1.00 74.12 194 LEU A C 1
ATOM 1573 O O . LEU A 1 194 ? 8.911 16.289 -46.801 1.00 74.12 194 LEU A O 1
ATOM 1577 N N . GLU A 1 195 ? 8.639 14.120 -47.297 1.00 74.56 195 GLU A N 1
ATOM 1578 C CA . GLU A 1 195 ? 9.861 13.971 -48.102 1.00 74.56 195 GLU A CA 1
ATOM 1579 C C . GLU A 1 195 ? 9.850 14.855 -49.358 1.00 74.56 195 GLU A C 1
ATOM 1581 O O . GLU A 1 195 ? 10.897 15.332 -49.794 1.00 74.56 195 GLU A O 1
ATOM 1586 N N . ASN A 1 196 ? 8.662 15.122 -49.909 1.00 74.06 196 ASN A N 1
ATOM 1587 C CA . ASN A 1 196 ? 8.478 16.005 -51.060 1.00 74.06 196 ASN A CA 1
ATOM 1588 C C . ASN A 1 196 ? 8.313 17.491 -50.673 1.00 74.06 196 ASN A C 1
ATOM 1590 O O . ASN A 1 196 ? 8.370 18.363 -51.545 1.00 74.06 196 ASN A O 1
ATOM 1594 N N . GLU A 1 197 ? 8.110 17.806 -49.389 1.00 76.62 197 GLU A N 1
ATOM 1595 C CA . GLU A 1 197 ? 8.007 19.175 -48.874 1.00 76.62 197 GLU A CA 1
ATOM 1596 C C . GLU A 1 197 ? 9.403 19.758 -48.554 1.00 76.62 197 GLU A C 1
ATOM 1598 O O . GLU A 1 197 ? 10.353 19.050 -48.220 1.00 76.62 197 GLU A O 1
ATOM 1603 N N . ARG A 1 198 ? 9.546 21.087 -48.655 1.00 71.31 198 ARG A N 1
ATOM 1604 C CA . ARG A 1 198 ? 10.782 21.802 -48.291 1.00 71.31 198 ARG A CA 1
ATOM 1605 C C . ARG A 1 198 ? 10.549 22.687 -47.072 1.00 71.31 198 ARG A C 1
ATOM 1607 O O . ARG A 1 198 ? 9.567 23.425 -47.026 1.00 71.31 198 ARG A O 1
ATOM 1614 N N . PHE A 1 199 ? 11.474 22.661 -46.115 1.00 69.25 199 PHE A N 1
ATOM 1615 C CA . PHE A 1 199 ? 11.323 23.320 -44.815 1.00 69.25 199 PHE A CA 1
ATOM 1616 C C . PHE A 1 199 ? 12.338 24.444 -44.629 1.00 69.25 199 PHE A C 1
ATOM 1618 O O . PHE A 1 199 ? 13.510 24.296 -44.962 1.00 69.25 199 PHE A O 1
ATOM 1625 N N . SER A 1 200 ? 11.907 25.574 -44.066 1.00 60.38 200 SER A N 1
ATOM 1626 C CA . SER A 1 200 ? 12.812 26.677 -43.736 1.00 60.38 200 SER A CA 1
ATOM 1627 C C . SER A 1 200 ? 13.583 26.392 -42.443 1.00 60.38 200 SER A C 1
ATOM 1629 O O . SER A 1 200 ? 12.961 26.245 -41.388 1.00 60.38 200 SER A O 1
ATOM 1631 N N . PHE A 1 201 ? 14.915 26.343 -42.494 1.00 53.81 201 PHE A N 1
ATOM 1632 C CA . PHE A 1 201 ? 15.752 26.102 -41.313 1.00 53.81 201 PHE A CA 1
ATOM 1633 C C . PHE A 1 201 ? 16.258 27.417 -40.695 1.00 53.81 201 PHE A C 1
ATOM 1635 O O . PHE A 1 201 ? 16.968 28.178 -41.347 1.00 53.81 201 PHE A O 1
ATOM 1642 N N . ASN A 1 202 ? 15.921 27.668 -39.424 1.00 55.16 202 ASN A N 1
ATOM 1643 C CA . ASN A 1 202 ? 16.339 28.852 -38.651 1.00 55.16 202 ASN A CA 1
ATOM 1644 C C . ASN A 1 202 ? 17.347 28.507 -37.532 1.00 55.16 202 ASN A C 1
ATOM 1646 O O . ASN A 1 202 ? 17.391 29.174 -36.499 1.00 55.16 202 ASN A O 1
ATOM 1650 N N . GLY A 1 203 ? 18.144 27.448 -37.694 1.00 48.72 203 GLY A N 1
ATOM 1651 C CA . GLY A 1 203 ? 19.181 27.100 -36.722 1.00 48.72 203 GLY A CA 1
ATOM 1652 C C . GLY A 1 203 ? 20.417 27.991 -36.862 1.00 48.72 203 GLY A C 1
ATOM 1653 O O . GLY A 1 203 ? 21.053 28.022 -37.914 1.00 48.72 203 GLY A O 1
ATOM 1654 N N . GLN A 1 204 ? 20.781 28.700 -35.791 1.00 46.09 204 GLN A N 1
ATOM 1655 C CA . GLN A 1 204 ? 22.102 29.312 -35.638 1.00 46.09 204 GLN A CA 1
ATOM 1656 C C . GLN A 1 204 ? 23.141 28.214 -35.366 1.00 46.09 204 GLN A C 1
ATOM 1658 O O . GLN A 1 204 ? 23.482 27.934 -34.222 1.00 46.09 204 GLN A O 1
ATOM 1663 N N . SER A 1 205 ? 23.666 27.595 -36.418 1.00 42.50 205 SER A N 1
ATOM 1664 C CA . SER A 1 205 ? 24.917 26.840 -36.340 1.00 42.50 205 SER A CA 1
ATOM 1665 C C . SER A 1 205 ? 25.774 27.135 -37.569 1.00 42.50 205 SER A C 1
ATOM 1667 O O . SER A 1 205 ? 25.373 27.021 -38.726 1.00 42.50 205 SER A O 1
ATOM 1669 N N . ILE A 1 206 ? 26.960 27.649 -37.267 1.00 46.06 206 ILE A N 1
ATOM 1670 C CA . ILE A 1 206 ? 27.957 28.196 -38.176 1.00 46.06 206 ILE A CA 1
ATOM 1671 C C . ILE A 1 206 ? 28.577 27.043 -38.972 1.00 46.06 206 ILE A C 1
ATOM 1673 O O . ILE A 1 206 ? 29.353 26.290 -38.404 1.00 46.06 206 ILE A O 1
ATOM 1677 N N . GLN A 1 207 ? 28.223 26.911 -40.256 1.00 43.03 207 GLN A N 1
ATOM 1678 C CA . GLN A 1 207 ? 29.079 26.498 -41.392 1.00 43.03 207 GLN A CA 1
ATOM 1679 C C . GLN A 1 207 ? 28.229 25.970 -42.561 1.00 43.03 207 GLN A C 1
ATOM 1681 O O . GLN A 1 207 ? 28.097 24.770 -42.768 1.00 43.03 207 GLN A O 1
ATOM 1686 N N . LYS A 1 208 ? 27.665 26.897 -43.342 1.00 42.12 208 LYS A N 1
ATOM 1687 C CA . LYS A 1 208 ? 27.522 26.850 -44.817 1.00 42.12 208 LYS A CA 1
ATOM 1688 C C . LYS A 1 208 ? 26.628 28.007 -45.243 1.00 42.12 208 LYS A C 1
ATOM 1690 O O . LYS A 1 208 ? 25.478 27.854 -45.631 1.00 42.12 208 LYS A O 1
ATOM 1695 N N . LYS A 1 209 ? 27.180 29.212 -45.130 1.00 44.69 209 LYS A N 1
ATOM 1696 C CA . LYS A 1 209 ? 26.570 30.429 -45.658 1.00 44.69 209 LYS A CA 1
ATOM 1697 C C . LYS A 1 209 ? 27.253 30.802 -46.966 1.00 44.69 209 LYS A C 1
ATOM 1699 O O . LYS A 1 209 ? 27.867 31.854 -47.031 1.00 44.69 209 LYS A O 1
ATOM 1704 N N . ILE A 1 210 ? 27.197 29.936 -47.978 1.00 44.06 210 ILE A N 1
ATOM 1705 C CA . ILE A 1 210 ? 27.505 30.342 -49.354 1.00 44.06 210 ILE A CA 1
ATOM 1706 C C . ILE A 1 210 ? 26.593 29.553 -50.313 1.00 44.06 210 ILE A C 1
ATOM 1708 O O . ILE A 1 210 ? 26.639 28.329 -50.358 1.00 44.06 210 ILE A O 1
ATOM 1712 N N . ILE A 1 211 ? 25.818 30.315 -51.096 1.00 44.22 211 ILE A N 1
ATOM 1713 C CA . ILE A 1 211 ? 25.066 29.962 -52.318 1.00 44.22 211 ILE A CA 1
ATOM 1714 C C . ILE A 1 211 ? 23.700 29.262 -52.147 1.00 44.22 211 ILE A C 1
ATOM 1716 O O . ILE A 1 211 ? 23.539 28.080 -52.423 1.00 44.22 211 ILE A O 1
ATOM 1720 N N . SER A 1 212 ? 22.666 30.029 -51.794 1.00 39.47 212 SER A N 1
ATOM 1721 C CA . SER A 1 212 ? 21.440 30.209 -52.606 1.00 39.47 212 SER A CA 1
ATOM 1722 C C . SER A 1 212 ? 20.354 30.908 -51.781 1.00 39.47 212 SER A C 1
ATOM 1724 O O . SER A 1 212 ? 20.228 30.710 -50.578 1.00 39.47 212 SER A O 1
ATOM 1726 N N . ASN A 1 213 ? 19.584 31.776 -52.432 1.00 44.78 213 ASN A N 1
ATOM 1727 C CA . ASN A 1 213 ? 18.610 32.687 -51.822 1.00 44.78 213 ASN A CA 1
ATOM 1728 C C . ASN A 1 213 ? 17.306 32.001 -51.357 1.00 44.78 213 ASN A C 1
ATOM 1730 O O . ASN A 1 213 ? 16.244 32.608 -51.394 1.00 44.78 213 ASN A O 1
ATOM 1734 N N . ASN A 1 214 ? 17.376 30.744 -50.917 1.00 51.69 214 ASN A N 1
ATOM 1735 C CA . ASN A 1 214 ? 16.266 30.020 -50.307 1.00 51.69 214 ASN A CA 1
ATOM 1736 C C . ASN A 1 214 ? 16.819 29.152 -49.171 1.00 51.69 214 ASN A C 1
ATOM 1738 O O . ASN A 1 214 ? 17.431 28.120 -49.426 1.00 51.69 214 ASN A O 1
ATOM 1742 N N . ASN A 1 215 ? 16.565 29.537 -47.915 1.00 57.69 215 ASN A N 1
ATOM 1743 C CA . ASN A 1 215 ? 16.898 28.748 -46.715 1.00 57.69 215 ASN A CA 1
ATOM 1744 C C . ASN A 1 215 ? 15.990 27.509 -46.567 1.00 57.69 215 ASN A C 1
ATOM 1746 O O . ASN A 1 215 ? 15.535 27.198 -45.469 1.00 57.69 215 ASN A O 1
ATOM 1750 N N . THR A 1 216 ? 15.658 26.842 -47.669 1.00 57.91 216 THR A N 1
ATOM 1751 C CA . THR A 1 216 ? 14.771 25.682 -47.693 1.00 57.91 216 THR A CA 1
ATOM 1752 C C . THR A 1 216 ? 15.603 24.415 -47.817 1.00 57.91 216 THR A C 1
ATOM 1754 O O . THR A 1 216 ? 16.245 24.212 -48.846 1.00 57.91 216 THR A O 1
ATOM 1757 N N . VAL A 1 217 ? 15.575 23.579 -46.787 1.00 69.38 217 VAL A N 1
ATOM 1758 C CA . VAL A 1 217 ? 16.247 22.274 -46.732 1.00 69.38 217 VAL A CA 1
ATOM 1759 C C . VAL A 1 217 ? 15.223 21.149 -46.871 1.00 69.38 217 VAL A C 1
ATOM 1761 O O . VAL A 1 217 ? 14.034 21.336 -46.583 1.00 69.38 217 VAL A O 1
ATOM 1764 N N . SER A 1 218 ? 15.672 19.994 -47.350 1.00 69.44 218 SER A N 1
ATOM 1765 C CA . SER A 1 218 ? 14.819 18.808 -47.502 1.00 69.44 218 SER A CA 1
ATOM 1766 C C . SER A 1 218 ? 14.554 18.162 -46.139 1.00 69.44 218 SER A C 1
ATOM 1768 O O . SER A 1 218 ? 15.342 18.337 -45.208 1.00 69.44 218 SER A O 1
ATOM 1770 N N . PHE A 1 219 ? 13.468 17.394 -46.003 1.00 69.25 219 PHE A N 1
ATOM 1771 C CA . PHE A 1 219 ? 13.079 16.795 -44.718 1.00 69.25 219 PHE A CA 1
ATOM 1772 C C . PHE A 1 219 ? 14.219 15.994 -44.059 1.00 69.25 219 PHE A C 1
ATOM 1774 O O . PHE A 1 219 ? 14.502 16.209 -42.883 1.00 69.25 219 PHE A O 1
ATOM 1781 N N . HIS A 1 220 ? 14.955 15.179 -44.826 1.00 71.00 220 HIS A N 1
ATOM 1782 C CA . HIS A 1 220 ? 16.085 14.369 -44.338 1.00 71.00 220 HIS A CA 1
ATOM 1783 C C . HIS A 1 220 ? 17.290 15.171 -43.818 1.00 71.00 220 HIS A C 1
ATOM 1785 O O . HIS A 1 220 ? 18.082 14.640 -43.045 1.00 71.00 220 HIS A O 1
ATOM 1791 N N . GLU A 1 221 ? 17.441 16.433 -44.227 1.00 68.19 221 GLU A N 1
ATOM 1792 C CA . GLU A 1 221 ? 18.575 17.291 -43.849 1.00 68.19 221 GLU A CA 1
ATOM 1793 C C . GLU A 1 221 ? 18.339 18.024 -42.517 1.00 68.19 221 GLU A C 1
ATOM 1795 O O . GLU A 1 221 ? 19.243 18.666 -41.980 1.00 68.19 221 GLU A O 1
ATOM 1800 N N . LEU A 1 222 ? 17.121 17.941 -41.972 1.00 69.12 222 LEU A N 1
ATOM 1801 C CA . LEU A 1 222 ? 16.774 18.512 -40.675 1.00 69.12 222 LEU A CA 1
ATOM 1802 C C . LEU A 1 222 ? 17.319 17.659 -39.511 1.00 69.12 222 LEU A C 1
ATOM 1804 O O . LEU A 1 222 ? 17.392 16.437 -39.615 1.00 69.12 222 LEU A O 1
ATOM 1808 N N . PRO A 1 223 ? 17.638 18.273 -38.356 1.00 72.75 223 PRO A N 1
ATOM 1809 C CA . PRO A 1 223 ? 17.889 17.535 -37.122 1.00 72.75 223 PRO A CA 1
ATOM 1810 C C . PRO A 1 223 ? 16.740 16.577 -36.777 1.00 72.75 223 PRO A C 1
ATOM 1812 O O . PRO A 1 223 ? 15.564 16.901 -36.950 1.00 72.75 223 PRO A O 1
ATOM 1815 N N . GLN A 1 224 ? 17.072 15.407 -36.234 1.00 63.56 224 GLN A N 1
ATOM 1816 C CA . GLN A 1 224 ? 16.084 14.359 -35.941 1.00 63.56 224 GLN A CA 1
ATOM 1817 C C . GLN A 1 224 ? 14.967 14.838 -34.991 1.00 63.56 224 GLN A C 1
ATOM 1819 O O . GLN A 1 224 ? 13.802 14.493 -35.177 1.00 63.56 224 GLN A O 1
ATOM 1824 N N . GLU A 1 225 ? 15.273 15.704 -34.019 1.00 57.72 225 GLU A N 1
ATOM 1825 C CA . GLU A 1 225 ? 14.256 16.281 -33.124 1.00 57.72 225 GLU A CA 1
ATOM 1826 C C . GLU A 1 225 ? 13.256 17.193 -33.855 1.00 57.72 225 GLU A C 1
ATOM 1828 O O . GLU A 1 225 ? 12.057 17.179 -33.557 1.00 57.72 225 GLU A O 1
ATOM 1833 N N . THR A 1 226 ? 13.719 17.980 -34.833 1.00 65.56 226 THR A N 1
ATOM 1834 C CA . THR A 1 226 ? 12.847 18.862 -35.617 1.00 65.56 226 THR A CA 1
ATOM 1835 C C . THR A 1 226 ? 12.031 18.085 -36.645 1.00 65.56 226 THR A C 1
ATOM 1837 O O . THR A 1 226 ? 10.863 18.423 -36.836 1.00 65.56 226 THR A O 1
ATOM 1840 N N . GLN A 1 227 ? 12.575 17.013 -37.232 1.00 64.81 227 GLN A N 1
ATOM 1841 C CA . GLN A 1 227 ? 11.815 16.075 -38.075 1.00 64.81 227 GLN A CA 1
ATOM 1842 C C . GLN A 1 227 ? 10.630 15.475 -37.306 1.00 64.81 227 GLN A C 1
ATOM 1844 O O . GLN A 1 227 ? 9.483 15.599 -37.737 1.00 64.81 227 GLN A O 1
ATOM 1849 N N . LEU A 1 228 ? 10.890 14.932 -36.110 1.00 57.22 228 LEU A N 1
ATOM 1850 C CA . LEU A 1 228 ? 9.870 14.330 -35.243 1.00 57.22 228 LEU A CA 1
ATOM 1851 C C . LEU A 1 228 ? 8.808 15.340 -34.790 1.00 57.22 228 LEU A C 1
ATOM 1853 O O . LEU A 1 228 ? 7.626 15.009 -34.700 1.00 57.22 228 LEU A O 1
ATOM 1857 N N . SER A 1 229 ? 9.210 16.579 -34.500 1.00 63.09 229 SER A N 1
ATOM 1858 C CA . SER A 1 229 ? 8.292 17.673 -34.156 1.00 63.09 229 SER A CA 1
ATOM 1859 C C . SER A 1 229 ? 7.324 17.988 -35.302 1.00 63.09 229 SER A C 1
ATOM 1861 O O . SER A 1 229 ? 6.113 18.097 -35.086 1.00 63.09 229 SER A O 1
ATOM 1863 N N . ILE A 1 230 ? 7.845 18.087 -36.529 1.00 70.56 230 ILE A N 1
ATOM 1864 C CA . ILE A 1 230 ? 7.061 18.384 -37.733 1.00 70.56 230 ILE A CA 1
ATOM 1865 C C . ILE A 1 230 ? 6.117 17.223 -38.061 1.00 70.56 230 ILE A C 1
ATOM 1867 O O . ILE A 1 230 ? 4.925 17.459 -38.270 1.00 70.56 230 ILE A O 1
ATOM 1871 N N . GLU A 1 231 ? 6.608 15.981 -38.025 1.00 64.25 231 GLU A N 1
ATOM 1872 C CA . GLU A 1 231 ? 5.790 14.778 -38.215 1.00 64.25 231 GLU A CA 1
ATOM 1873 C C . GLU A 1 231 ? 4.663 14.696 -37.190 1.00 64.25 231 GLU A C 1
ATOM 1875 O O . GLU A 1 231 ? 3.494 14.601 -37.565 1.00 64.25 231 GLU A O 1
ATOM 1880 N N . ARG A 1 232 ? 4.979 14.816 -35.893 1.00 65.38 232 ARG A N 1
ATOM 1881 C CA . ARG A 1 232 ? 3.974 14.777 -34.820 1.00 65.38 232 ARG A CA 1
ATOM 1882 C C . ARG A 1 232 ? 2.937 15.879 -34.969 1.00 65.38 232 ARG A C 1
ATOM 1884 O O . ARG A 1 232 ? 1.756 15.619 -34.758 1.00 65.38 232 ARG A O 1
ATOM 1891 N N . LYS A 1 233 ? 3.347 17.091 -35.353 1.00 69.56 233 LYS A N 1
ATOM 1892 C CA . LYS A 1 233 ? 2.429 18.213 -35.587 1.00 69.56 233 LYS A CA 1
ATOM 1893 C C . LYS A 1 233 ? 1.500 17.937 -36.769 1.00 69.56 233 LYS A C 1
ATOM 1895 O O . LYS A 1 233 ? 0.295 18.135 -36.649 1.00 69.56 233 LYS A O 1
ATOM 1900 N N . ARG A 1 234 ? 2.028 17.421 -37.882 1.00 70.06 234 ARG A N 1
ATOM 1901 C CA . ARG A 1 234 ? 1.239 17.095 -39.081 1.00 70.06 234 ARG A CA 1
ATOM 1902 C C . ARG A 1 234 ? 0.247 15.964 -38.818 1.00 70.06 234 ARG A C 1
ATOM 1904 O O . ARG A 1 234 ? -0.912 16.045 -39.220 1.00 70.06 234 ARG A O 1
ATOM 1911 N N . LEU A 1 235 ? 0.691 14.949 -38.086 1.00 62.78 235 LEU A N 1
ATOM 1912 C CA . LEU A 1 235 ? -0.118 13.820 -37.651 1.00 62.78 235 LEU A CA 1
ATOM 1913 C C . LEU A 1 235 ? -1.215 14.258 -36.668 1.00 62.78 235 LEU A C 1
ATOM 1915 O O . LEU A 1 235 ? -2.364 13.837 -36.797 1.00 62.78 235 LEU A O 1
ATOM 1919 N N . ALA A 1 236 ? -0.888 15.156 -35.732 1.00 59.81 236 ALA A N 1
ATOM 1920 C CA . ALA A 1 236 ? -1.847 15.762 -34.812 1.00 59.81 236 ALA A CA 1
ATOM 1921 C C . ALA A 1 236 ? -2.884 16.622 -35.552 1.00 59.81 236 ALA A C 1
ATOM 1923 O O . ALA A 1 236 ? -4.069 16.528 -35.246 1.00 59.81 236 ALA A O 1
ATOM 1924 N N . ASP A 1 237 ? -2.480 17.399 -36.561 1.00 69.00 237 ASP A N 1
ATOM 1925 C CA . ASP A 1 237 ? -3.385 18.206 -37.388 1.00 69.00 237 ASP A CA 1
ATOM 1926 C C . ASP A 1 237 ? -4.309 17.337 -38.265 1.00 69.00 237 ASP A C 1
ATOM 1928 O O . ASP A 1 237 ? -5.494 17.657 -38.413 1.00 69.00 237 ASP A O 1
ATOM 1932 N N . TYR A 1 238 ? -3.811 16.211 -38.797 1.00 63.19 238 TYR A N 1
ATOM 1933 C CA . TYR A 1 238 ? -4.620 15.204 -39.500 1.00 63.19 238 TYR A CA 1
ATOM 1934 C C . TYR A 1 238 ? -5.649 14.562 -38.559 1.00 63.19 238 TYR A C 1
ATOM 1936 O O . TYR A 1 238 ? -6.850 14.579 -38.837 1.00 63.19 238 TYR A O 1
ATOM 1944 N N . CYS A 1 239 ? -5.208 14.091 -37.389 1.00 53.88 239 CYS A N 1
ATOM 1945 C CA . CYS A 1 239 ? -6.081 13.457 -36.400 1.00 53.88 239 CYS A CA 1
ATOM 1946 C C . CYS A 1 239 ? -7.103 14.440 -35.807 1.00 53.88 239 CYS A C 1
ATOM 1948 O O . CYS A 1 239 ? -8.249 14.069 -35.559 1.00 53.88 239 CYS A O 1
ATOM 1950 N N . ARG A 1 240 ? -6.740 15.717 -35.639 1.00 62.84 240 ARG A N 1
ATOM 1951 C CA . ARG A 1 240 ? -7.644 16.777 -35.166 1.00 62.84 240 ARG A CA 1
ATOM 1952 C C . ARG A 1 240 ? -8.741 17.100 -36.181 1.00 62.84 240 ARG A C 1
ATOM 1954 O O . ARG A 1 240 ? -9.876 17.350 -35.773 1.00 62.84 240 ARG A O 1
ATOM 1961 N N . LYS A 1 241 ? -8.426 17.074 -37.483 1.00 68.75 241 LYS A N 1
ATOM 1962 C CA . LYS A 1 241 ? -9.402 17.256 -38.574 1.00 68.75 241 LYS A CA 1
ATOM 1963 C C . LYS A 1 241 ? -10.322 16.044 -38.751 1.00 68.75 241 LYS A C 1
ATOM 1965 O O . LYS A 1 241 ? -11.490 16.242 -39.071 1.00 68.75 241 LYS A O 1
ATOM 1970 N N . ALA A 1 242 ? -9.827 14.833 -38.493 1.00 52.81 242 ALA A N 1
ATOM 1971 C CA . ALA A 1 242 ? -10.582 13.592 -38.660 1.00 52.81 242 ALA A CA 1
ATOM 1972 C C . ALA A 1 242 ? -11.404 13.158 -37.419 1.00 52.81 242 ALA A C 1
ATOM 1974 O O . ALA A 1 242 ? -12.471 12.581 -37.598 1.00 52.81 242 ALA A O 1
ATOM 1975 N N . TYR A 1 243 ? -10.976 13.467 -36.180 1.00 49.16 243 TYR A N 1
ATOM 1976 C CA . TYR A 1 243 ? -11.526 12.830 -34.957 1.00 49.16 243 TYR A CA 1
ATOM 1977 C C . TYR A 1 243 ? -11.900 13.767 -33.772 1.00 49.16 243 TYR A C 1
ATOM 1979 O O . TYR A 1 243 ? -12.212 13.284 -32.690 1.00 49.16 243 TYR A O 1
ATOM 1987 N N . LYS A 1 244 ? -11.900 15.099 -33.952 1.00 45.25 244 LYS A N 1
ATOM 1988 C CA . LYS A 1 244 ? -12.456 16.171 -33.067 1.00 45.25 244 LYS A CA 1
ATOM 1989 C C . LYS A 1 244 ? -12.625 15.898 -31.537 1.00 45.25 244 LYS A C 1
ATOM 1991 O O . LYS A 1 244 ? -13.674 15.403 -31.133 1.00 45.25 244 LYS A O 1
ATOM 1996 N N . LYS A 1 245 ? -11.722 16.430 -30.675 1.00 36.25 245 LYS A N 1
ATOM 1997 C CA . LYS A 1 245 ? -12.008 17.081 -29.346 1.00 36.25 245 LYS A CA 1
ATOM 1998 C C . LYS A 1 245 ? -10.748 17.622 -28.617 1.00 36.25 245 LYS A C 1
ATOM 2000 O O . LYS A 1 245 ? -9.677 17.044 -28.769 1.00 36.25 245 LYS A O 1
ATOM 2005 N N . THR A 1 246 ? -10.886 18.692 -27.803 1.00 26.67 246 THR A N 1
ATOM 2006 C CA . THR A 1 246 ? -10.115 19.013 -26.553 1.00 26.67 246 THR A CA 1
ATOM 2007 C C . THR A 1 246 ? -10.658 20.285 -25.844 1.00 26.67 246 THR A C 1
ATOM 2009 O O . THR A 1 246 ? -11.038 21.231 -26.530 1.00 26.67 246 THR A O 1
ATOM 2012 N N . ASN A 1 247 ? -10.706 20.294 -24.493 1.00 26.27 247 ASN A N 1
ATOM 2013 C CA . ASN A 1 247 ? -11.315 21.312 -23.592 1.00 26.27 247 ASN A CA 1
ATOM 2014 C C . ASN A 1 247 ? -10.293 22.060 -22.678 1.00 26.27 247 ASN A C 1
ATOM 2016 O O . ASN A 1 247 ? -9.148 21.635 -22.571 1.00 26.27 247 ASN A O 1
ATOM 2020 N N . ALA A 1 248 ? -10.773 23.157 -22.048 1.00 27.97 248 ALA A N 1
ATOM 2021 C CA . ALA A 1 248 ? -10.164 24.240 -21.217 1.00 27.97 248 ALA A CA 1
ATOM 2022 C C . ALA A 1 248 ? -9.677 23.838 -19.777 1.00 27.97 248 ALA A C 1
ATOM 2024 O O . ALA A 1 248 ? -9.762 22.658 -19.470 1.00 27.97 248 ALA A O 1
ATOM 2025 N N . ALA A 1 249 ? -9.177 24.653 -18.808 1.00 25.50 249 ALA A N 1
ATOM 2026 C CA . ALA A 1 249 ? -9.273 26.091 -18.428 1.00 25.50 249 ALA A CA 1
ATOM 2027 C C . ALA A 1 249 ? -8.198 26.543 -17.356 1.00 25.50 249 ALA A C 1
ATOM 2029 O O . ALA A 1 249 ? -7.304 25.770 -17.030 1.00 25.50 249 ALA A O 1
ATOM 2030 N N . LYS A 1 250 ? -8.315 27.793 -16.829 1.00 34.91 250 LYS A N 1
ATOM 2031 C CA . LYS A 1 250 ? -7.444 28.635 -15.925 1.00 34.91 250 LYS A CA 1
ATOM 2032 C C . LYS A 1 250 ? -7.633 28.472 -14.382 1.00 34.91 250 LYS A C 1
ATOM 2034 O O . LYS A 1 250 ? -8.681 27.972 -13.983 1.00 34.91 250 LYS A O 1
ATOM 2039 N N . LYS A 1 251 ? -6.745 29.075 -13.541 1.00 25.30 251 LYS A N 1
ATOM 2040 C CA . LYS A 1 251 ? -7.039 29.667 -12.189 1.00 25.30 251 LYS A CA 1
ATOM 2041 C C . LYS A 1 251 ? -5.916 30.589 -11.611 1.00 25.30 251 LYS A C 1
ATOM 2043 O O . LYS A 1 251 ? -4.783 30.454 -12.054 1.00 25.30 251 LYS A O 1
ATOM 2048 N N . ASP A 1 252 ? -6.268 31.472 -10.653 1.00 27.56 252 ASP A N 1
ATOM 2049 C CA . ASP A 1 252 ? -5.456 32.479 -9.900 1.00 27.56 252 ASP A CA 1
ATOM 2050 C C . ASP A 1 252 ? -5.605 32.302 -8.355 1.00 27.56 252 ASP A C 1
ATOM 2052 O O . ASP A 1 252 ? -6.600 31.720 -7.912 1.00 27.56 252 ASP A O 1
ATOM 2056 N N . ASP A 1 253 ? -4.659 32.858 -7.571 1.00 34.72 253 ASP A N 1
ATOM 2057 C CA . ASP A 1 253 ? -4.420 32.721 -6.104 1.00 34.72 253 ASP A CA 1
ATOM 2058 C C . ASP A 1 253 ? -4.635 34.018 -5.272 1.00 34.72 253 ASP A C 1
ATOM 2060 O O . ASP A 1 253 ? -4.536 35.110 -5.831 1.00 34.72 253 ASP A O 1
ATOM 2064 N N . LEU A 1 254 ? -4.779 33.915 -3.924 1.00 33.00 254 LEU A N 1
ATOM 2065 C CA . LEU A 1 254 ? -4.172 34.834 -2.913 1.00 33.00 254 LEU A CA 1
ATOM 2066 C C . LEU A 1 254 ? -4.317 34.386 -1.423 1.00 33.00 254 LEU A C 1
ATOM 2068 O O . LEU A 1 254 ? -5.206 33.620 -1.071 1.00 33.00 254 LEU A O 1
ATOM 2072 N N . ASN A 1 255 ? -3.401 34.890 -0.571 1.00 38.88 255 ASN A N 1
ATOM 2073 C CA . ASN A 1 255 ? -2.991 34.478 0.797 1.00 38.88 255 ASN A CA 1
ATOM 2074 C C . ASN A 1 255 ? -3.493 35.396 1.946 1.00 38.88 255 ASN A C 1
ATOM 2076 O O . ASN A 1 255 ? -3.578 36.591 1.699 1.00 38.88 255 ASN A O 1
ATOM 2080 N N . GLU A 1 256 ? -3.600 34.896 3.205 1.00 37.28 256 GLU A N 1
ATOM 2081 C CA . GLU A 1 256 ? -3.016 35.504 4.448 1.00 37.28 256 GLU A CA 1
ATOM 2082 C C . GLU A 1 256 ? -3.378 34.791 5.787 1.00 37.28 256 GLU A C 1
ATOM 2084 O O . GLU A 1 256 ? -4.506 34.876 6.258 1.00 37.28 256 GLU A O 1
ATOM 2089 N N . ALA A 1 257 ? -2.393 34.170 6.467 1.00 36.75 257 ALA A N 1
ATOM 2090 C CA . ALA A 1 257 ? -2.354 33.937 7.931 1.00 36.75 257 ALA A CA 1
ATOM 2091 C C . ALA A 1 257 ? -0.928 33.487 8.342 1.00 36.75 257 ALA A C 1
ATOM 2093 O O . ALA A 1 257 ? -0.535 32.366 8.044 1.00 36.75 257 ALA A O 1
ATOM 2094 N N . LYS A 1 258 ? -0.085 34.339 8.957 1.00 52.97 258 LYS A N 1
ATOM 2095 C CA . LYS A 1 258 ? 1.395 34.125 9.001 1.00 52.97 258 LYS A CA 1
ATOM 2096 C C . LYS A 1 258 ? 2.090 34.169 10.378 1.00 52.97 258 LYS A C 1
ATOM 2098 O O . LYS A 1 258 ? 3.307 34.273 10.456 1.00 52.97 258 LYS A O 1
ATOM 2103 N N . ARG A 1 259 ? 1.337 34.103 11.474 1.00 40.25 259 ARG A N 1
ATOM 2104 C CA . ARG A 1 259 ? 1.797 34.140 12.884 1.00 40.25 259 ARG A CA 1
ATOM 2105 C C . ARG A 1 259 ? 2.453 32.861 13.445 1.00 40.25 259 ARG A C 1
ATOM 2107 O O . ARG A 1 259 ? 3.645 32.605 13.319 1.00 40.25 259 ARG A O 1
ATOM 2114 N N . CYS A 1 260 ? 1.599 32.035 14.055 1.00 37.84 260 CYS A N 1
ATOM 2115 C CA . CYS A 1 260 ? 1.886 30.700 14.602 1.00 37.84 260 CYS A CA 1
ATOM 2116 C C . CYS A 1 260 ? 2.031 29.621 13.518 1.00 37.84 260 CYS A C 1
ATOM 2118 O O . CYS A 1 260 ? 2.596 28.560 13.767 1.00 37.84 260 CYS A O 1
ATOM 2120 N N . ASN A 1 261 ? 1.611 29.948 12.293 1.00 45.12 261 ASN A N 1
ATOM 2121 C CA . ASN A 1 261 ? 1.840 29.134 11.115 1.00 45.12 261 ASN A CA 1
ATOM 2122 C C . ASN A 1 261 ? 3.323 28.933 10.820 1.00 45.12 261 ASN A C 1
ATOM 2124 O O . ASN A 1 261 ? 3.620 27.963 10.178 1.00 45.12 261 ASN A O 1
ATOM 2128 N N . ASN A 1 262 ? 4.285 29.736 11.279 1.00 46.31 262 ASN A N 1
ATOM 2129 C CA . ASN A 1 262 ? 5.663 29.568 10.787 1.00 46.31 262 ASN A CA 1
ATOM 2130 C C . ASN A 1 262 ? 6.374 28.292 11.276 1.00 46.31 262 ASN A C 1
ATOM 2132 O O . ASN A 1 262 ? 7.169 27.740 10.526 1.00 46.31 262 ASN A O 1
ATOM 2136 N N . LEU A 1 263 ? 6.088 27.786 12.482 1.00 42.84 263 LEU A N 1
ATOM 2137 C CA . LEU A 1 263 ? 6.664 26.513 12.954 1.00 42.84 263 LEU A CA 1
ATOM 2138 C C . LEU A 1 263 ? 5.928 25.304 12.369 1.00 42.84 263 LEU A C 1
ATOM 2140 O O . LEU A 1 263 ? 6.578 24.353 11.944 1.00 42.84 263 LEU A O 1
ATOM 2144 N N . ILE A 1 264 ? 4.596 25.386 12.286 1.00 49.19 264 ILE A N 1
ATOM 2145 C CA . ILE A 1 264 ? 3.758 24.414 11.571 1.00 49.19 264 ILE A CA 1
ATOM 2146 C C . ILE A 1 264 ? 4.178 24.374 10.101 1.00 49.19 264 ILE A C 1
ATOM 2148 O O . ILE A 1 264 ? 4.514 23.323 9.606 1.00 49.19 264 ILE A O 1
ATOM 2152 N N . VAL A 1 265 ? 4.338 25.520 9.446 1.00 56.88 265 VAL A N 1
ATOM 2153 C CA . VAL A 1 265 ? 4.841 25.667 8.076 1.00 56.88 265 VAL A CA 1
ATOM 2154 C C . VAL A 1 265 ? 6.248 25.127 7.949 1.00 56.88 265 VAL A C 1
ATOM 2156 O O . VAL A 1 265 ? 6.526 24.555 6.915 1.00 56.88 265 VAL A O 1
ATOM 2159 N N . ILE A 1 266 ? 7.153 25.270 8.920 1.00 55.91 266 ILE A N 1
ATOM 2160 C CA . ILE A 1 266 ? 8.483 24.656 8.799 1.00 55.91 266 ILE A CA 1
ATOM 2161 C C . ILE A 1 266 ? 8.369 23.130 8.826 1.00 55.91 266 ILE A C 1
ATOM 2163 O O . ILE A 1 266 ? 8.912 22.485 7.934 1.00 55.91 266 ILE A O 1
ATOM 2167 N N . TYR A 1 267 ? 7.665 22.548 9.799 1.00 59.66 267 TYR A N 1
ATOM 2168 C CA . TYR A 1 267 ? 7.522 21.093 9.886 1.00 59.66 267 TYR A CA 1
ATOM 2169 C C . TYR A 1 267 ? 6.661 20.516 8.763 1.00 59.66 267 TYR A C 1
ATOM 2171 O O . TYR A 1 267 ? 7.055 19.516 8.176 1.00 59.66 267 TYR A O 1
ATOM 2179 N N . ASP A 1 268 ? 5.577 21.183 8.385 1.00 61.84 268 ASP A N 1
ATOM 2180 C CA . ASP A 1 268 ? 4.753 20.863 7.223 1.00 61.84 268 ASP A CA 1
ATOM 2181 C C . ASP A 1 268 ? 5.552 21.049 5.940 1.00 61.84 268 ASP A C 1
ATOM 2183 O O . ASP A 1 268 ? 5.521 20.183 5.087 1.00 61.84 268 ASP A O 1
ATOM 2187 N N . SER A 1 269 ? 6.347 22.109 5.784 1.00 68.50 269 SER A N 1
ATOM 2188 C CA . SER A 1 269 ? 7.200 22.275 4.596 1.00 68.50 269 SER A CA 1
ATOM 2189 C C . SER A 1 269 ? 8.280 21.208 4.542 1.00 68.50 269 SER A C 1
ATOM 2191 O O . SER A 1 269 ? 8.585 20.721 3.461 1.00 68.50 269 SER A O 1
ATOM 2193 N N . LEU A 1 270 ? 8.860 20.817 5.680 1.00 68.75 270 LEU A N 1
ATOM 2194 C CA . LEU A 1 270 ? 9.827 19.725 5.751 1.00 68.75 270 LEU A CA 1
ATOM 2195 C C . LEU A 1 270 ? 9.157 18.389 5.437 1.00 68.75 270 LEU A C 1
ATOM 2197 O O . LEU A 1 270 ? 9.697 17.618 4.647 1.00 68.75 270 LEU A O 1
ATOM 2201 N N . GLN A 1 271 ? 7.986 18.117 6.001 1.00 67.12 271 GLN A N 1
ATOM 2202 C CA . GLN A 1 271 ? 7.212 16.907 5.749 1.00 67.12 271 GLN A CA 1
ATOM 2203 C C . GLN A 1 271 ? 6.743 16.856 4.293 1.00 67.12 271 GLN A C 1
ATOM 2205 O O . GLN A 1 271 ? 6.918 15.826 3.651 1.00 67.12 271 GLN A O 1
ATOM 2210 N N . LEU A 1 272 ? 6.274 17.965 3.721 1.00 69.00 272 LEU A N 1
ATOM 2211 C CA . LEU A 1 272 ? 5.910 18.109 2.313 1.00 69.00 272 LEU A CA 1
ATOM 2212 C C . LEU A 1 272 ? 7.129 18.004 1.396 1.00 69.00 272 LEU A C 1
ATOM 2214 O O . LEU A 1 272 ? 7.027 17.402 0.330 1.00 69.00 272 LEU A O 1
ATOM 2218 N N . ALA A 1 273 ? 8.291 18.529 1.792 1.00 70.81 273 ALA A N 1
ATOM 2219 C CA . ALA A 1 273 ? 9.537 18.384 1.041 1.00 70.81 273 ALA A CA 1
ATOM 2220 C C . ALA A 1 273 ? 9.988 16.919 1.010 1.00 70.81 273 ALA A C 1
ATOM 2222 O O . ALA A 1 273 ? 10.294 16.390 -0.061 1.00 70.81 273 ALA A O 1
ATOM 2223 N N . HIS A 1 274 ? 9.956 16.230 2.154 1.00 72.06 274 HIS A N 1
ATOM 2224 C CA . HIS A 1 274 ? 10.236 14.798 2.224 1.00 72.06 274 HIS A CA 1
ATOM 2225 C C . HIS A 1 274 ? 9.172 13.985 1.484 1.00 72.06 274 HIS A C 1
ATOM 2227 O O . HIS A 1 274 ? 9.546 13.101 0.725 1.00 72.06 274 HIS A O 1
ATOM 2233 N N . LYS A 1 275 ? 7.879 14.319 1.589 1.00 74.81 275 LYS A N 1
ATOM 2234 C CA . LYS A 1 275 ? 6.781 13.707 0.818 1.00 74.81 275 LYS A CA 1
ATOM 2235 C C . LYS A 1 275 ? 7.010 13.885 -0.682 1.00 74.81 275 LYS A C 1
ATOM 2237 O O . LYS A 1 275 ? 6.882 12.924 -1.432 1.00 74.81 275 LYS A O 1
ATOM 2242 N N . CYS A 1 276 ? 7.437 15.069 -1.125 1.00 75.50 276 CYS A N 1
ATOM 2243 C CA . CYS A 1 276 ? 7.811 15.330 -2.513 1.00 75.50 276 CYS A CA 1
ATOM 2244 C C . CYS A 1 276 ? 8.967 14.434 -2.964 1.00 75.50 276 CYS A C 1
ATOM 2246 O O . CYS A 1 276 ? 8.903 13.882 -4.059 1.00 75.50 276 CYS A O 1
ATOM 2248 N N . ILE A 1 277 ? 10.017 14.274 -2.152 1.00 78.69 277 ILE A N 1
ATOM 2249 C CA . ILE A 1 277 ? 11.157 13.394 -2.464 1.00 78.69 277 ILE A CA 1
ATOM 2250 C C . ILE A 1 277 ? 10.724 11.922 -2.466 1.00 78.69 277 ILE A C 1
ATOM 2252 O O . ILE A 1 277 ? 11.056 11.190 -3.395 1.00 78.69 277 ILE A O 1
ATOM 2256 N N . LEU A 1 278 ? 9.932 11.505 -1.480 1.00 75.44 278 LEU A N 1
ATOM 2257 C CA . LEU A 1 278 ? 9.443 10.142 -1.309 1.00 75.44 278 LEU A CA 1
ATOM 2258 C C . LEU A 1 278 ? 8.546 9.724 -2.484 1.00 75.44 278 LEU A C 1
ATOM 2260 O O . LEU A 1 278 ? 8.804 8.719 -3.143 1.00 75.44 278 LEU A O 1
ATOM 2264 N N . ASN A 1 279 ? 7.578 10.568 -2.844 1.00 75.25 279 ASN A N 1
ATOM 2265 C CA . ASN A 1 279 ? 6.740 10.383 -4.031 1.00 75.25 279 ASN A CA 1
ATOM 2266 C C . ASN A 1 279 ? 7.553 10.486 -5.330 1.00 75.25 279 ASN A C 1
ATOM 2268 O O . ASN A 1 279 ? 7.213 9.865 -6.340 1.00 75.25 279 ASN A O 1
ATOM 2272 N N . SER A 1 280 ? 8.661 11.233 -5.313 1.00 78.62 280 SER A N 1
ATOM 2273 C CA . SER A 1 280 ? 9.574 11.293 -6.452 1.00 78.62 280 SER A CA 1
ATOM 2274 C C . SER A 1 280 ? 10.373 10.010 -6.649 1.00 78.62 280 SER A C 1
ATOM 2276 O O . SER A 1 280 ? 10.804 9.813 -7.774 1.00 78.62 280 SER A O 1
ATOM 2278 N N . PHE A 1 281 ? 10.546 9.117 -5.663 1.00 76.88 281 PHE A N 1
ATOM 2279 C CA . PHE A 1 281 ? 11.155 7.798 -5.917 1.00 76.88 281 PHE A CA 1
ATOM 2280 C C . PHE A 1 281 ? 10.274 6.935 -6.819 1.00 76.88 281 PHE A C 1
ATOM 2282 O O . PHE A 1 281 ? 10.773 6.322 -7.760 1.00 76.88 281 PHE A O 1
ATOM 2289 N N . TYR A 1 282 ? 8.960 6.957 -6.590 1.00 75.44 282 TYR A N 1
ATOM 2290 C CA . TYR A 1 282 ? 7.993 6.339 -7.492 1.00 75.44 282 TYR A CA 1
ATOM 2291 C C . TYR A 1 282 ? 8.029 7.001 -8.881 1.00 75.44 282 TYR A C 1
ATOM 2293 O O . TYR A 1 282 ? 8.232 6.329 -9.892 1.00 75.44 282 TYR A O 1
ATOM 2301 N N . GLY A 1 283 ? 7.916 8.335 -8.938 1.00 68.12 283 GLY A N 1
ATOM 2302 C CA . GLY A 1 283 ? 7.924 9.077 -10.205 1.00 68.12 283 GLY A CA 1
ATOM 2303 C C . GLY A 1 283 ? 9.257 9.009 -10.965 1.00 68.12 283 GLY A C 1
ATOM 2304 O O . GLY A 1 283 ? 9.279 9.122 -12.191 1.00 68.12 283 GLY A O 1
ATOM 2305 N N . TYR A 1 284 ? 10.372 8.795 -10.260 1.00 73.06 284 TYR A N 1
ATOM 2306 C CA . TYR A 1 284 ? 11.711 8.678 -10.837 1.00 73.06 284 TYR A CA 1
ATOM 2307 C C . TYR A 1 284 ? 11.801 7.504 -11.807 1.00 73.06 284 TYR A C 1
ATOM 2309 O O . TYR A 1 284 ? 12.400 7.644 -12.872 1.00 73.06 284 TYR A O 1
ATOM 2317 N N . VAL A 1 285 ? 11.127 6.393 -11.501 1.00 66.50 285 VAL A N 1
ATOM 2318 C CA . VAL A 1 285 ? 11.117 5.202 -12.358 1.00 66.50 285 VAL A CA 1
ATOM 2319 C C . VAL A 1 285 ? 10.514 5.478 -13.744 1.00 66.50 285 VAL A C 1
ATOM 2321 O O . VAL A 1 285 ? 10.856 4.786 -14.700 1.00 66.50 285 VAL A O 1
ATOM 2324 N N . MET A 1 286 ? 9.715 6.542 -13.897 1.00 61.72 286 MET A N 1
ATOM 2325 C CA . MET A 1 286 ? 9.077 6.940 -15.163 1.00 61.72 286 MET A CA 1
ATOM 2326 C C . MET A 1 286 ? 9.774 8.089 -15.904 1.00 61.72 286 MET A C 1
ATOM 2328 O O . MET A 1 286 ? 9.313 8.514 -16.966 1.00 61.72 286 MET A O 1
ATOM 2332 N N . ARG A 1 287 ? 10.862 8.647 -15.366 1.00 63.62 287 ARG A N 1
ATOM 2333 C CA . ARG A 1 287 ? 11.474 9.865 -15.914 1.00 63.62 287 ARG A CA 1
ATOM 2334 C C . ARG A 1 287 ? 12.303 9.573 -17.180 1.00 63.62 287 ARG A C 1
ATOM 2336 O O . ARG A 1 287 ? 13.125 8.662 -17.193 1.00 63.62 287 ARG A O 1
ATOM 2343 N N . LYS A 1 288 ? 12.139 10.386 -18.235 1.00 56.09 288 LYS A N 1
ATOM 2344 C CA . LYS A 1 288 ? 12.883 10.264 -19.511 1.00 56.09 288 LYS A CA 1
ATOM 2345 C C . LYS A 1 288 ? 14.365 10.639 -19.369 1.00 56.09 288 LYS A C 1
ATOM 2347 O O . LYS A 1 288 ? 14.652 11.683 -18.791 1.00 56.09 288 LYS A O 1
ATOM 2352 N N . GLY A 1 289 ? 15.275 9.838 -19.939 1.00 52.56 289 GLY A N 1
ATOM 2353 C CA . GLY A 1 289 ? 16.716 10.142 -20.029 1.00 52.56 289 GLY A CA 1
ATOM 2354 C C . GLY A 1 289 ? 17.575 9.772 -18.806 1.00 52.56 289 GLY A C 1
ATOM 2355 O O . GLY A 1 289 ? 18.631 10.371 -18.602 1.00 52.56 289 GLY A O 1
ATOM 2356 N N . TYR A 1 290 ? 17.136 8.815 -17.982 1.00 57.53 290 TYR A N 1
ATOM 2357 C CA . TYR A 1 290 ? 17.813 8.401 -16.740 1.00 57.53 290 TYR A CA 1
ATOM 2358 C C . TYR A 1 290 ? 18.257 6.935 -16.772 1.00 57.53 290 TYR A C 1
ATOM 2360 O O . TYR A 1 290 ? 17.930 6.215 -17.714 1.00 57.53 290 TYR A O 1
ATOM 2368 N N . PHE A 1 291 ? 19.024 6.516 -15.758 1.00 51.31 291 PHE A N 1
ATOM 2369 C CA . PHE A 1 291 ? 19.528 5.157 -15.518 1.00 51.31 291 PHE A CA 1
ATOM 2370 C C . PHE A 1 291 ? 18.394 4.118 -15.413 1.00 51.31 291 PHE A C 1
ATOM 2372 O O . PHE A 1 291 ? 18.011 3.684 -14.329 1.00 51.31 291 PHE A O 1
ATOM 2379 N N . LYS A 1 292 ? 17.800 3.749 -16.549 1.00 49.22 292 LYS A N 1
ATOM 2380 C CA . LYS A 1 292 ? 16.673 2.817 -16.634 1.00 49.22 292 LYS A CA 1
ATOM 2381 C C . LYS A 1 292 ? 17.228 1.409 -16.811 1.00 49.22 292 LYS A C 1
ATOM 2383 O O . LYS A 1 292 ? 17.908 1.124 -17.795 1.00 49.22 292 LYS A O 1
ATOM 2388 N N . MET A 1 293 ? 16.877 0.501 -15.911 1.00 43.19 293 MET A N 1
ATOM 2389 C CA . MET A 1 293 ? 16.866 -0.920 -16.250 1.00 43.19 293 MET A CA 1
ATOM 2390 C C . MET A 1 293 ? 15.588 -1.174 -17.050 1.00 43.19 293 MET A C 1
ATOM 2392 O O . MET A 1 293 ? 14.531 -1.211 -16.445 1.00 43.19 293 MET A O 1
ATOM 2396 N N . CYS A 1 294 ? 15.705 -1.268 -18.382 1.00 45.12 294 CYS A N 1
ATOM 2397 C CA . CYS A 1 294 ? 14.678 -1.613 -19.385 1.00 45.12 294 CYS A CA 1
ATOM 2398 C C . CYS A 1 294 ? 13.298 -0.903 -19.285 1.00 45.12 294 CYS A C 1
ATOM 2400 O O . CYS A 1 294 ? 12.630 -0.891 -18.255 1.00 45.12 294 CYS A O 1
ATOM 2402 N N . SER A 1 295 ? 12.782 -0.356 -20.395 1.00 47.41 295 SER A N 1
ATOM 2403 C CA . SER A 1 295 ? 11.497 0.370 -20.390 1.00 47.41 295 SER A CA 1
ATOM 2404 C C . SER A 1 295 ? 10.299 -0.437 -19.868 1.00 47.41 295 SER A C 1
ATOM 2406 O O . SER A 1 295 ? 9.389 0.153 -19.288 1.00 47.41 295 SER A O 1
ATOM 2408 N N . LEU A 1 296 ? 10.304 -1.757 -20.064 1.00 48.31 296 LEU A N 1
ATOM 2409 C CA . LEU A 1 296 ? 9.269 -2.676 -19.583 1.00 48.31 296 LEU A CA 1
ATOM 2410 C C . LEU A 1 296 ? 9.281 -2.825 -18.059 1.00 48.31 296 LEU A C 1
ATOM 2412 O O . LEU A 1 296 ? 8.228 -2.735 -17.435 1.00 48.31 296 LEU A O 1
ATOM 2416 N N . ALA A 1 297 ? 10.460 -2.968 -17.453 1.00 54.38 297 ALA A N 1
ATOM 2417 C CA . ALA A 1 297 ? 10.593 -3.133 -16.010 1.00 54.38 297 ALA A CA 1
ATOM 2418 C C . ALA A 1 297 ? 10.205 -1.854 -15.253 1.00 54.38 297 ALA A C 1
ATOM 2420 O O . ALA A 1 297 ? 9.466 -1.897 -14.275 1.00 54.38 297 ALA A O 1
ATOM 2421 N N . SER A 1 298 ? 10.598 -0.684 -15.752 1.00 61.03 298 SER A N 1
ATOM 2422 C CA . SER A 1 298 ? 10.156 0.586 -15.170 1.00 61.03 298 SER A CA 1
ATOM 2423 C C . SER A 1 298 ? 8.640 0.798 -15.265 1.00 61.03 298 SER A C 1
ATOM 2425 O O . SER A 1 298 ? 8.006 1.123 -14.261 1.00 61.03 298 SER A O 1
ATOM 2427 N N . ASN A 1 299 ? 8.047 0.580 -16.447 1.00 66.31 299 ASN A N 1
ATOM 2428 C CA . ASN A 1 299 ? 6.606 0.757 -16.654 1.00 66.31 299 ASN A CA 1
ATOM 2429 C C . ASN A 1 299 ? 5.786 -0.263 -15.851 1.00 66.31 299 ASN A C 1
ATOM 2431 O O . ASN A 1 299 ? 4.779 0.106 -15.248 1.00 66.31 299 ASN A O 1
ATOM 2435 N N . GLY A 1 300 ? 6.259 -1.511 -15.787 1.00 73.94 300 GLY A N 1
ATOM 2436 C CA . GLY A 1 300 ? 5.664 -2.565 -14.974 1.00 73.94 300 GLY A CA 1
ATOM 2437 C C . GLY A 1 300 ? 5.659 -2.206 -13.494 1.00 73.94 300 GLY A C 1
ATOM 2438 O O . GLY A 1 300 ? 4.621 -2.310 -12.852 1.00 73.94 300 GLY A O 1
ATOM 2439 N N . MET A 1 301 ? 6.767 -1.678 -12.960 1.00 81.75 301 MET A N 1
ATOM 2440 C CA . MET A 1 301 ? 6.845 -1.303 -11.546 1.00 81.75 301 MET A CA 1
ATOM 2441 C C . MET A 1 301 ? 5.800 -0.249 -11.179 1.00 81.75 301 MET A C 1
ATOM 2443 O O . MET A 1 301 ? 5.044 -0.431 -10.226 1.00 81.75 301 MET A O 1
ATOM 2447 N N . GLY A 1 302 ? 5.731 0.854 -11.931 1.00 78.44 302 GLY A N 1
ATOM 2448 C CA . GLY A 1 302 ? 4.772 1.906 -11.596 1.00 78.44 302 GLY A CA 1
ATOM 2449 C C . GLY A 1 302 ? 3.325 1.538 -11.918 1.00 78.44 302 GLY A C 1
ATOM 2450 O O . GLY A 1 302 ? 2.426 1.974 -11.197 1.00 78.44 302 GLY A O 1
ATOM 2451 N N . GLY A 1 303 ? 3.107 0.686 -12.924 1.00 81.62 303 GLY A N 1
ATOM 2452 C CA . GLY A 1 303 ? 1.807 0.092 -13.213 1.00 81.62 303 GLY A CA 1
ATOM 2453 C C . GLY A 1 303 ? 1.304 -0.798 -12.079 1.00 81.62 303 GLY A C 1
ATOM 2454 O O . GLY A 1 303 ? 0.151 -0.655 -11.670 1.00 81.62 303 GLY A O 1
ATOM 2455 N N . ILE A 1 304 ? 2.162 -1.669 -11.539 1.00 86.25 304 ILE A N 1
ATOM 2456 C CA . ILE A 1 304 ? 1.836 -2.542 -10.403 1.00 86.25 304 ILE A CA 1
ATOM 2457 C C . ILE A 1 304 ? 1.467 -1.688 -9.191 1.00 86.25 304 ILE A C 1
ATOM 2459 O O . ILE A 1 304 ? 0.388 -1.860 -8.636 1.00 86.25 304 ILE A O 1
ATOM 2463 N N . VAL A 1 305 ? 2.299 -0.703 -8.834 1.00 87.12 305 VAL A N 1
ATOM 2464 C CA . VAL A 1 305 ? 2.041 0.177 -7.681 1.00 87.12 305 VAL A CA 1
ATOM 2465 C C . VAL A 1 305 ? 0.686 0.888 -7.796 1.00 87.12 305 VAL A C 1
ATOM 2467 O O . VAL A 1 305 ? -0.086 0.881 -6.838 1.00 87.12 305 VAL A O 1
ATOM 2470 N N . CYS A 1 306 ? 0.354 1.456 -8.963 1.00 85.31 306 CYS A N 1
ATOM 2471 C CA . CYS A 1 306 ? -0.943 2.112 -9.165 1.00 85.31 306 CYS A CA 1
ATOM 2472 C C . CYS A 1 306 ? -2.121 1.140 -9.162 1.00 85.31 306 CYS A C 1
ATOM 2474 O O . CYS A 1 306 ? -3.175 1.462 -8.618 1.00 85.31 306 CYS A O 1
ATOM 2476 N N . THR A 1 307 ? -1.954 -0.041 -9.754 1.00 86.00 307 THR A N 1
ATOM 2477 C CA . THR A 1 307 ? -3.024 -1.043 -9.822 1.00 86.00 307 THR A CA 1
ATOM 2478 C C . THR A 1 307 ? -3.311 -1.606 -8.432 1.00 86.00 307 THR A C 1
ATOM 2480 O O . THR A 1 307 ? -4.468 -1.645 -8.011 1.00 86.00 307 THR A O 1
ATOM 2483 N N . THR A 1 308 ? -2.269 -1.953 -7.670 1.00 88.38 308 THR A N 1
ATOM 2484 C CA . THR A 1 308 ? -2.390 -2.372 -6.268 1.00 88.38 308 THR A CA 1
ATOM 2485 C C . THR A 1 308 ? -3.027 -1.271 -5.429 1.00 88.38 308 THR A C 1
ATOM 2487 O O . THR A 1 308 ? -3.977 -1.547 -4.701 1.00 88.38 308 THR A O 1
ATOM 2490 N N . GLY A 1 309 ? -2.586 -0.019 -5.586 1.00 88.06 309 GLY A N 1
ATOM 2491 C CA . GLY A 1 309 ? -3.171 1.101 -4.857 1.00 88.06 309 GLY A CA 1
ATOM 2492 C C . GLY A 1 309 ? -4.659 1.302 -5.163 1.00 88.06 309 GLY A C 1
ATOM 2493 O O . GLY A 1 309 ? -5.481 1.323 -4.251 1.00 88.06 309 GLY A O 1
ATOM 2494 N N . SER A 1 310 ? -5.033 1.338 -6.445 1.00 85.06 310 SER A N 1
ATOM 2495 C CA . SER A 1 310 ? -6.437 1.440 -6.864 1.00 85.06 310 SER A CA 1
ATOM 2496 C C . SER A 1 310 ? -7.291 0.297 -6.305 1.00 85.06 310 SER A C 1
ATOM 2498 O O . SER A 1 310 ? -8.430 0.522 -5.905 1.00 85.06 310 SER A O 1
ATOM 2500 N N . THR A 1 311 ? -6.742 -0.918 -6.234 1.00 88.25 311 THR A N 1
ATOM 2501 C CA . THR A 1 311 ? -7.454 -2.088 -5.697 1.00 88.25 311 THR A CA 1
ATOM 2502 C C . THR A 1 311 ? -7.674 -1.972 -4.186 1.00 88.25 311 THR A C 1
ATOM 2504 O O . THR A 1 311 ? -8.773 -2.266 -3.717 1.00 88.25 311 THR A O 1
ATOM 2507 N N . ILE A 1 312 ? -6.678 -1.488 -3.432 1.00 90.00 312 ILE A N 1
ATOM 2508 C CA . ILE A 1 312 ? -6.804 -1.226 -1.989 1.00 90.00 312 ILE A CA 1
ATOM 2509 C C . ILE A 1 312 ? -7.948 -0.239 -1.735 1.00 90.00 312 ILE A C 1
ATOM 2511 O O . ILE A 1 312 ? -8.873 -0.552 -0.991 1.00 90.00 312 ILE A O 1
ATOM 2515 N N . ILE A 1 313 ? -7.936 0.910 -2.416 1.00 88.50 313 ILE A N 1
ATOM 2516 C CA . ILE A 1 313 ? -8.942 1.962 -2.224 1.00 88.50 313 ILE A CA 1
ATOM 2517 C C . ILE A 1 313 ? -10.337 1.493 -2.662 1.00 88.50 313 ILE A C 1
ATOM 2519 O O . ILE A 1 313 ? -11.316 1.725 -1.955 1.00 88.50 313 ILE A O 1
ATOM 2523 N N . LYS A 1 314 ? -10.451 0.753 -3.773 1.00 88.38 314 LYS A N 1
ATOM 2524 C CA . LYS A 1 314 ? -11.733 0.177 -4.216 1.00 88.38 314 LYS A CA 1
ATOM 2525 C C . LYS A 1 314 ? -12.324 -0.798 -3.203 1.00 88.38 314 LYS A C 1
ATOM 2527 O O . LYS A 1 314 ? -13.527 -0.740 -2.962 1.00 88.38 314 LYS A O 1
ATOM 2532 N N . ARG A 1 315 ? -11.501 -1.642 -2.575 1.00 88.44 315 ARG A N 1
ATOM 2533 C CA . ARG A 1 315 ? -11.965 -2.544 -1.510 1.00 88.44 315 ARG A CA 1
ATOM 2534 C C . ARG A 1 315 ? -12.381 -1.796 -0.252 1.00 88.44 315 ARG A C 1
ATOM 2536 O O . ARG A 1 315 ? -13.413 -2.115 0.329 1.00 88.44 315 ARG A O 1
ATOM 2543 N N . THR A 1 316 ? -11.621 -0.779 0.145 1.00 89.56 316 THR A N 1
ATOM 2544 C CA . THR A 1 316 ? -12.003 0.086 1.267 1.00 89.56 316 THR A CA 1
ATOM 2545 C C . THR A 1 316 ? -13.344 0.769 0.998 1.00 89.56 316 THR A C 1
ATOM 2547 O O . THR A 1 316 ? -14.218 0.769 1.861 1.00 89.56 316 THR A O 1
ATOM 2550 N N . ARG A 1 317 ? -13.558 1.275 -0.223 1.00 90.31 317 ARG A N 1
ATOM 2551 C CA . ARG A 1 317 ? -14.842 1.832 -0.669 1.00 90.31 317 ARG A CA 1
ATOM 2552 C C . ARG A 1 317 ? -15.968 0.805 -0.560 1.00 90.31 317 ARG A C 1
ATOM 2554 O O . ARG A 1 317 ? -16.986 1.116 0.041 1.00 90.31 317 ARG A O 1
ATOM 2561 N N . GLU A 1 318 ? -15.782 -0.407 -1.085 1.00 91.12 318 GLU A N 1
ATOM 2562 C CA . GLU A 1 318 ? -16.784 -1.486 -1.020 1.00 91.12 318 GLU A CA 1
ATOM 2563 C C . GLU A 1 318 ? -17.181 -1.836 0.419 1.00 91.12 318 GLU A C 1
ATOM 2565 O O . GLU A 1 318 ? -18.351 -2.112 0.682 1.00 91.12 318 GLU A O 1
ATOM 2570 N N . LEU A 1 319 ? -16.231 -1.811 1.359 1.00 90.94 319 LEU A N 1
ATOM 2571 C CA . LEU A 1 319 ? -16.521 -2.002 2.778 1.00 90.94 319 LEU A CA 1
ATOM 2572 C C . LEU A 1 319 ? -17.313 -0.820 3.350 1.00 90.94 319 LEU A C 1
ATOM 2574 O O . LEU A 1 319 ? -18.319 -1.024 4.026 1.00 90.94 319 LEU A O 1
ATOM 2578 N N . ILE A 1 320 ? -16.886 0.414 3.066 1.00 91.94 320 ILE A N 1
ATOM 2579 C CA . ILE A 1 320 ? -17.554 1.631 3.547 1.00 91.94 320 ILE A CA 1
ATOM 2580 C C . ILE A 1 320 ? -18.984 1.725 3.002 1.00 91.94 320 ILE A C 1
ATOM 2582 O O . ILE A 1 320 ? -19.878 2.107 3.748 1.00 91.94 320 ILE A O 1
ATOM 2586 N N . GLU A 1 321 ? -19.240 1.322 1.756 1.00 93.12 321 GLU A N 1
ATOM 2587 C CA . GLU A 1 321 ? -20.593 1.254 1.173 1.00 93.12 321 GLU A CA 1
ATOM 2588 C C . GLU A 1 321 ? -21.535 0.317 1.939 1.00 93.12 321 GLU A C 1
ATOM 2590 O O . GLU A 1 321 ? -22.751 0.499 1.907 1.00 93.12 321 GLU A O 1
ATOM 2595 N N . GLN A 1 322 ? -20.990 -0.685 2.630 1.00 92.88 322 GLN A N 1
ATOM 2596 C CA . GLN A 1 322 ? -21.773 -1.649 3.400 1.00 92.88 322 GLN A CA 1
ATOM 2597 C C . GLN A 1 322 ? -22.117 -1.149 4.810 1.00 92.88 322 GLN A C 1
ATOM 2599 O O . GLN A 1 322 ? -23.108 -1.600 5.385 1.00 92.88 322 GLN A O 1
ATOM 2604 N N . ILE A 1 323 ? -21.332 -0.224 5.373 1.00 92.44 323 ILE A N 1
ATOM 2605 C CA . ILE A 1 323 ? -21.496 0.264 6.758 1.00 92.44 323 ILE A CA 1
ATOM 2606 C C . ILE A 1 323 ? -21.872 1.750 6.860 1.00 92.44 323 ILE A C 1
ATOM 2608 O O . ILE A 1 323 ? -22.344 2.198 7.903 1.00 92.44 323 ILE A O 1
ATOM 2612 N N . GLY A 1 324 ? -21.702 2.512 5.783 1.00 92.44 324 GLY A N 1
ATOM 2613 C CA . GLY A 1 324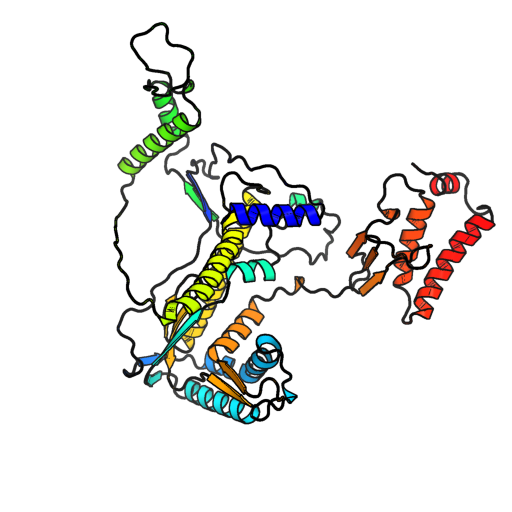 ? -21.915 3.952 5.718 1.00 92.44 324 GLY A CA 1
ATOM 2614 C C . GLY A 1 324 ? -22.132 4.419 4.282 1.00 92.44 324 GLY A C 1
ATOM 2615 O O . GLY A 1 324 ? -22.718 3.705 3.470 1.00 92.44 324 GLY A O 1
ATOM 2616 N N . ARG A 1 325 ? -21.714 5.649 3.968 1.00 91.75 325 ARG A N 1
ATOM 2617 C CA . ARG A 1 325 ? -21.805 6.202 2.608 1.00 91.75 325 ARG A CA 1
ATOM 2618 C C . ARG A 1 325 ? -20.483 6.860 2.221 1.00 91.75 325 ARG A C 1
ATOM 2620 O O . ARG A 1 325 ? -20.086 7.824 2.879 1.00 91.75 325 ARG A O 1
ATOM 2627 N N . PRO A 1 326 ? -19.783 6.367 1.192 1.00 92.19 326 PRO A N 1
ATOM 2628 C CA . PRO A 1 326 ? -18.643 7.083 0.641 1.00 92.19 326 PRO A CA 1
ATOM 2629 C C . PRO A 1 326 ? -19.130 8.290 -0.175 1.00 92.19 326 PRO A C 1
ATOM 2631 O O . PRO A 1 326 ? -20.162 8.231 -0.841 1.00 92.19 326 PRO A O 1
ATOM 2634 N N . LEU A 1 327 ? -18.388 9.389 -0.108 1.00 86.12 327 LEU A N 1
ATOM 2635 C CA . LEU A 1 327 ? -18.718 10.650 -0.769 1.00 86.12 327 LEU A CA 1
ATOM 2636 C C . LEU A 1 327 ? -17.797 10.889 -1.964 1.00 86.12 327 LEU A C 1
ATOM 2638 O O . LEU A 1 327 ? -18.257 11.043 -3.096 1.00 86.12 327 LEU A O 1
ATOM 2642 N N . GLU A 1 328 ? -16.494 10.868 -1.703 1.00 81.62 328 GLU A N 1
ATOM 2643 C CA . GLU A 1 328 ? -15.441 11.152 -2.671 1.00 81.62 328 GLU A CA 1
ATOM 2644 C C . GLU A 1 328 ? -14.275 10.196 -2.440 1.00 81.62 328 GLU A C 1
ATOM 2646 O O . GLU A 1 328 ? -13.933 9.861 -1.304 1.00 81.62 328 GLU A O 1
ATOM 2651 N N . LEU A 1 329 ? -13.702 9.723 -3.538 1.00 82.44 329 LEU A N 1
ATOM 2652 C CA . LEU A 1 329 ? -12.593 8.791 -3.560 1.00 82.44 329 LEU A CA 1
ATOM 2653 C C . LEU A 1 329 ? -11.430 9.452 -4.288 1.00 82.44 329 LEU A C 1
ATOM 2655 O O . LEU A 1 329 ? -11.527 9.762 -5.477 1.00 82.44 329 LEU A O 1
ATOM 2659 N N . ASP A 1 330 ? -10.344 9.632 -3.551 1.00 81.12 330 ASP A N 1
ATOM 2660 C CA . ASP A 1 330 ? -9.083 10.177 -4.019 1.00 81.12 330 ASP A CA 1
ATOM 2661 C C . ASP A 1 330 ? -8.078 9.053 -4.314 1.00 81.12 330 ASP A C 1
ATOM 2663 O O . ASP A 1 330 ? -8.373 7.858 -4.270 1.00 81.12 330 ASP A O 1
ATOM 2667 N N . THR A 1 331 ? -6.852 9.446 -4.657 1.00 73.38 331 THR A N 1
ATOM 2668 C CA . THR A 1 331 ? -5.772 8.516 -5.010 1.00 73.38 331 THR A CA 1
ATOM 2669 C C . THR A 1 331 ? -5.376 7.592 -3.854 1.00 73.38 331 THR A C 1
ATOM 2671 O O . THR A 1 331 ? -5.082 6.418 -4.080 1.00 73.38 331 THR A O 1
ATOM 2674 N N . ASP A 1 332 ? -5.346 8.138 -2.644 1.00 79.94 332 ASP A N 1
ATOM 2675 C CA . ASP A 1 332 ? -4.855 7.522 -1.411 1.00 79.94 332 ASP A CA 1
ATOM 2676 C C . ASP A 1 332 ? -5.849 7.629 -0.244 1.00 79.94 332 ASP A C 1
ATOM 2678 O O . ASP A 1 332 ? -5.638 6.984 0.786 1.00 79.94 332 ASP A O 1
ATOM 2682 N N . GLY A 1 333 ? -6.966 8.341 -0.437 1.00 83.88 333 GLY A N 1
ATOM 2683 C CA . GLY A 1 333 ? -7.951 8.593 0.606 1.00 83.88 333 GLY A CA 1
ATOM 2684 C C . GLY A 1 333 ? -9.406 8.464 0.164 1.00 83.88 333 GLY A C 1
ATOM 2685 O O . GLY A 1 333 ? -9.738 8.460 -1.022 1.00 83.88 333 GLY A O 1
ATOM 2686 N N . ILE A 1 334 ? -10.290 8.328 1.151 1.00 87.00 334 ILE A N 1
ATOM 2687 C CA . ILE A 1 334 ? -11.742 8.285 0.968 1.00 87.00 334 ILE A CA 1
ATOM 2688 C C . ILE A 1 334 ? -12.394 9.239 1.963 1.00 87.00 334 ILE A C 1
ATOM 2690 O O . ILE A 1 334 ? -12.175 9.149 3.175 1.00 87.00 334 ILE A O 1
ATOM 2694 N N . TRP A 1 335 ? -13.256 10.107 1.445 1.00 86.00 335 TRP A N 1
ATOM 2695 C CA . TRP A 1 335 ? -14.221 10.860 2.232 1.00 86.00 335 TRP A CA 1
ATOM 2696 C C . TRP A 1 335 ? -15.486 10.036 2.396 1.00 86.00 335 TRP A C 1
ATOM 2698 O O . TRP A 1 335 ? -16.074 9.580 1.414 1.00 86.00 335 TRP A O 1
ATOM 2708 N N . CYS A 1 336 ? -15.935 9.846 3.630 1.00 91.44 336 CYS A N 1
ATOM 2709 C CA . CYS A 1 336 ? -17.146 9.089 3.905 1.00 91.44 336 CYS A CA 1
ATOM 2710 C C . CYS A 1 336 ? -17.921 9.642 5.095 1.00 91.44 336 CYS A C 1
ATOM 2712 O O . CYS A 1 336 ? -17.397 10.377 5.932 1.00 91.44 336 CYS A O 1
ATOM 2714 N N . VAL A 1 337 ? -19.195 9.264 5.162 1.00 90.38 337 VAL A N 1
ATOM 2715 C CA . VAL A 1 337 ? -20.027 9.459 6.342 1.00 90.38 337 VAL A CA 1
ATOM 2716 C C . VAL A 1 337 ? -20.390 8.122 6.956 1.00 90.38 337 VAL A C 1
ATOM 2718 O O . VAL A 1 337 ? -20.887 7.219 6.276 1.00 90.38 337 VAL A O 1
ATOM 2721 N N . LEU A 1 338 ? -20.165 8.016 8.260 1.00 92.81 338 LEU A N 1
ATOM 2722 C CA . LEU A 1 338 ? -20.591 6.887 9.075 1.00 92.81 338 LEU A CA 1
ATOM 2723 C C . LEU A 1 338 ? -21.726 7.324 10.011 1.00 92.81 338 LEU A C 1
ATOM 2725 O O . LEU A 1 338 ? -21.847 8.514 10.313 1.00 92.81 338 LEU A O 1
ATOM 2729 N N . PRO A 1 339 ? -22.591 6.402 10.455 1.00 93.12 339 PRO A N 1
ATOM 2730 C CA . PRO A 1 339 ? -23.638 6.735 11.415 1.00 93.12 339 PRO A CA 1
ATOM 2731 C C . PRO A 1 339 ? -23.039 7.122 12.779 1.00 93.12 339 PRO A C 1
ATOM 2733 O O . PRO A 1 339 ? -22.091 6.477 13.213 1.00 93.12 339 PRO A O 1
ATOM 2736 N N . ALA A 1 340 ? -23.598 8.111 13.486 1.00 89.75 340 ALA A N 1
ATOM 2737 C CA . ALA A 1 340 ? -23.076 8.559 14.789 1.00 89.75 340 ALA A CA 1
ATOM 2738 C C . ALA A 1 340 ? -22.972 7.443 15.846 1.00 89.75 340 ALA A C 1
ATOM 2740 O O . ALA A 1 340 ? -22.118 7.486 16.725 1.00 89.75 340 ALA A O 1
ATOM 2741 N N . THR A 1 341 ? -23.809 6.408 15.747 1.00 90.25 341 THR A N 1
ATOM 2742 C CA . THR A 1 341 ? -23.735 5.238 16.633 1.00 90.25 341 THR A CA 1
ATOM 2743 C C . THR A 1 341 ? -22.498 4.351 16.384 1.00 90.25 341 THR A C 1
ATOM 2745 O O . THR A 1 341 ? -22.220 3.449 17.174 1.00 90.25 341 THR A O 1
ATOM 2748 N N . SER A 1 342 ? -21.749 4.550 15.292 1.00 89.06 342 SER A N 1
ATOM 2749 C CA . SER A 1 342 ? -20.570 3.732 14.985 1.00 89.06 342 SER A CA 1
ATOM 2750 C C . SER A 1 342 ? -19.469 3.857 16.050 1.00 89.06 342 SER A C 1
ATOM 2752 O O . SER A 1 342 ? -19.334 4.916 16.665 1.00 89.06 342 SER A O 1
ATOM 2754 N N . PRO A 1 343 ? -18.680 2.795 16.299 1.00 91.56 343 PRO A N 1
ATOM 2755 C CA . PRO A 1 343 ? -17.498 2.901 17.148 1.00 91.56 343 PRO A CA 1
ATOM 2756 C C . PRO A 1 343 ? -16.488 3.883 16.541 1.00 91.56 343 PRO A C 1
ATOM 2758 O O . PRO A 1 343 ? -16.152 3.773 15.361 1.00 91.56 343 PRO A O 1
ATOM 2761 N N . GLU A 1 344 ? -16.004 4.829 17.346 1.00 88.19 344 GLU A N 1
ATOM 2762 C CA . GLU A 1 344 ? -15.099 5.889 16.894 1.00 88.19 344 GLU A CA 1
ATOM 2763 C C . GLU A 1 344 ? -13.710 5.750 17.531 1.00 88.19 344 GLU A C 1
ATOM 2765 O O . GLU A 1 344 ? -12.957 4.834 17.202 1.00 88.19 344 GLU A O 1
ATOM 2770 N N . ASN A 1 345 ? -13.372 6.664 18.443 1.00 91.38 345 ASN A N 1
ATOM 2771 C CA . ASN A 1 345 ? -12.094 6.736 19.116 1.00 91.38 345 ASN A CA 1
ATOM 2772 C C . ASN A 1 345 ? -12.245 6.280 20.567 1.00 91.38 345 ASN A C 1
ATOM 2774 O O . ASN A 1 345 ? -13.176 6.692 21.260 1.00 91.38 345 ASN A O 1
ATOM 2778 N N . TYR A 1 346 ? -11.297 5.471 21.023 1.00 90.44 346 TYR A N 1
ATOM 2779 C CA . TYR A 1 346 ? -11.253 4.919 22.370 1.00 90.44 346 TYR A CA 1
ATOM 2780 C C . TYR A 1 346 ? -9.936 5.292 23.045 1.00 90.44 346 TYR A C 1
ATOM 2782 O O . TYR A 1 346 ? -8.868 5.162 22.447 1.00 90.44 346 TYR A O 1
ATOM 2790 N N . GLU A 1 347 ? -10.006 5.754 24.294 1.00 90.25 347 GLU A N 1
ATOM 2791 C CA . GLU A 1 347 ? -8.822 6.034 25.109 1.00 90.25 347 GLU A CA 1
ATOM 2792 C C . GLU A 1 347 ? -8.428 4.784 25.904 1.00 90.25 347 GLU A C 1
ATOM 2794 O O . GLU A 1 347 ? -9.160 4.341 26.789 1.00 90.25 347 GLU A O 1
ATOM 2799 N N . LEU A 1 348 ? -7.257 4.226 25.613 1.00 86.94 348 LEU A N 1
ATOM 2800 C CA . LEU A 1 348 ? -6.644 3.161 26.396 1.00 86.94 348 LEU A CA 1
ATOM 2801 C C . LEU A 1 348 ? -5.916 3.731 27.610 1.00 86.94 348 LEU A C 1
ATOM 2803 O O . LEU A 1 348 ? -5.120 4.666 27.481 1.00 86.94 348 LEU A O 1
ATOM 2807 N N . ILE A 1 349 ? -6.145 3.114 28.767 1.00 87.38 349 ILE A N 1
ATOM 2808 C CA . ILE A 1 349 ? -5.431 3.393 30.014 1.00 87.38 349 ILE A CA 1
ATOM 2809 C C . ILE A 1 349 ? -4.341 2.335 30.181 1.00 87.38 349 ILE A C 1
ATOM 2811 O O . ILE A 1 349 ? -4.630 1.137 30.239 1.00 87.38 349 ILE A O 1
ATOM 2815 N N . ILE A 1 350 ? -3.088 2.790 30.237 1.00 87.69 350 ILE A N 1
ATOM 2816 C CA . ILE A 1 350 ? -1.902 1.927 30.266 1.00 87.69 350 ILE A CA 1
ATOM 2817 C C . ILE A 1 350 ? -1.228 2.047 31.633 1.00 87.69 350 ILE A C 1
ATOM 2819 O O . ILE A 1 350 ? -1.077 3.145 32.169 1.00 87.69 350 ILE A O 1
ATOM 2823 N N . ARG A 1 351 ? -0.766 0.917 32.177 1.00 80.50 351 ARG A N 1
ATOM 2824 C CA . ARG A 1 351 ? -0.042 0.854 33.462 1.00 80.50 351 ARG A CA 1
ATOM 2825 C C . ARG A 1 351 ? 1.366 1.468 33.444 1.00 80.50 351 ARG A C 1
ATOM 2827 O O . ARG A 1 351 ? 1.960 1.653 34.503 1.00 80.50 351 ARG A O 1
ATO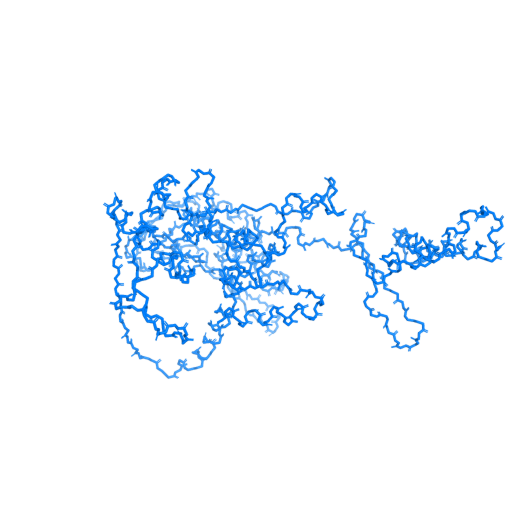M 2834 N N . ASP A 1 352 ? 1.914 1.765 32.268 1.00 75.62 352 ASP A N 1
ATOM 2835 C CA . ASP A 1 352 ? 3.270 2.292 32.091 1.00 75.62 352 ASP A CA 1
ATOM 2836 C C . ASP A 1 352 ? 3.309 3.828 32.280 1.00 75.62 352 ASP A C 1
ATOM 2838 O O . ASP A 1 352 ? 2.606 4.555 31.567 1.00 75.62 352 ASP A O 1
ATOM 2842 N N . PRO A 1 353 ? 4.151 4.360 33.190 1.00 67.75 353 PRO A N 1
ATOM 2843 C CA . PRO A 1 353 ? 4.308 5.801 33.393 1.00 67.75 353 PRO A CA 1
ATOM 2844 C C . PRO A 1 353 ? 4.844 6.573 32.173 1.00 67.75 353 PRO A C 1
ATOM 2846 O O . PRO A 1 353 ? 4.652 7.788 32.114 1.00 67.75 353 PRO A O 1
ATOM 2849 N N . SER A 1 354 ? 5.501 5.928 31.197 1.00 73.00 354 SER A N 1
ATOM 2850 C CA . SER A 1 354 ? 6.042 6.628 30.019 1.00 73.00 354 SER A CA 1
ATOM 2851 C C . SER A 1 354 ? 4.962 7.081 29.034 1.00 73.00 354 SER A C 1
ATOM 2853 O O . SER A 1 354 ? 5.164 8.060 28.310 1.00 73.00 354 SER A O 1
ATOM 2855 N N . ARG A 1 355 ? 3.836 6.366 28.955 1.00 74.44 355 ARG A N 1
ATOM 2856 C CA . ARG A 1 355 ? 2.754 6.667 28.011 1.00 74.44 355 ARG A CA 1
ATOM 2857 C C . ARG A 1 355 ? 1.421 6.264 28.645 1.00 74.44 355 ARG A C 1
ATOM 2859 O O . ARG A 1 355 ? 0.899 5.201 28.335 1.00 74.44 355 ARG A O 1
ATOM 2866 N N . PRO A 1 356 ? 0.861 7.103 29.534 1.00 78.38 356 PRO A N 1
ATOM 2867 C CA . PRO A 1 356 ? -0.270 6.705 30.376 1.00 78.38 356 PRO A CA 1
ATOM 2868 C C . PRO A 1 356 ? -1.589 6.569 29.604 1.00 78.38 356 PRO A C 1
ATOM 2870 O O . PRO A 1 356 ? -2.527 5.940 30.090 1.00 78.38 356 PRO A O 1
ATOM 2873 N N . LYS A 1 357 ? -1.682 7.191 28.420 1.00 85.06 357 LYS A N 1
ATOM 2874 C CA . LYS A 1 357 ? -2.881 7.200 27.581 1.00 85.06 357 LYS A CA 1
ATOM 2875 C C . LYS A 1 357 ? -2.531 7.087 26.106 1.00 85.06 357 LYS A C 1
ATOM 2877 O O . LYS A 1 357 ? -1.617 7.766 25.633 1.00 85.06 357 LYS A O 1
ATOM 2882 N N . VAL A 1 358 ? -3.302 6.282 25.384 1.00 86.62 358 VAL A N 1
ATOM 2883 C CA . VAL A 1 358 ? -3.218 6.130 23.926 1.00 86.62 358 VAL A CA 1
ATOM 2884 C C . VAL A 1 358 ? -4.624 6.157 23.342 1.00 86.62 358 VAL A C 1
ATOM 2886 O O . VAL A 1 358 ? -5.526 5.538 23.891 1.00 86.62 358 VAL A O 1
ATOM 2889 N N . VAL A 1 359 ? -4.820 6.895 22.250 1.00 88.81 359 VAL A N 1
ATOM 2890 C CA . VAL A 1 359 ? -6.116 6.994 21.568 1.00 88.81 359 VAL A CA 1
ATOM 2891 C C . VAL A 1 359 ? -6.081 6.115 20.328 1.00 88.81 359 VAL A C 1
ATOM 2893 O O . VAL A 1 359 ? -5.251 6.338 19.452 1.00 88.81 359 VAL A O 1
ATOM 2896 N N . ILE A 1 360 ? -6.995 5.153 20.245 1.00 89.38 360 ILE A N 1
ATOM 2897 C CA . ILE A 1 360 ? -7.162 4.280 19.081 1.00 89.38 360 ILE A CA 1
ATOM 2898 C C . ILE A 1 360 ? -8.409 4.698 18.318 1.00 89.38 360 ILE A C 1
ATOM 2900 O O . ILE A 1 360 ? -9.459 4.906 18.921 1.00 89.38 360 ILE A O 1
ATOM 2904 N N . SER A 1 361 ? -8.308 4.762 16.991 1.00 90.94 361 SER A N 1
ATOM 2905 C CA . SER A 1 361 ? -9.454 4.962 16.105 1.00 90.94 361 SER A CA 1
ATOM 2906 C C . SER A 1 361 ? -9.910 3.626 15.523 1.00 90.94 361 SER A C 1
ATOM 2908 O O . SER A 1 361 ? -9.234 3.059 14.664 1.00 90.94 361 SER A O 1
ATOM 2910 N N . TYR A 1 362 ? -11.067 3.127 15.961 1.00 90.38 362 TYR A N 1
ATOM 2911 C CA . TYR A 1 362 ? -11.594 1.829 15.536 1.00 90.38 362 TYR A CA 1
ATOM 2912 C C . TYR A 1 362 ? -11.786 1.717 14.010 1.00 90.38 362 TYR A C 1
ATOM 2914 O O . TYR A 1 362 ? -11.347 0.711 13.447 1.00 90.38 362 TYR A O 1
ATOM 2922 N N . PRO A 1 363 ? -12.343 2.722 13.295 1.00 88.81 363 PRO A N 1
ATOM 2923 C CA . PRO A 1 363 ? -12.448 2.665 11.836 1.00 88.81 363 PRO A CA 1
ATOM 2924 C C . PRO A 1 363 ? -11.086 2.536 11.139 1.00 88.81 363 PRO A C 1
ATOM 2926 O O . PRO A 1 363 ? -10.971 1.814 10.151 1.00 88.81 363 PRO A O 1
ATOM 2929 N N . CYS A 1 364 ? -10.046 3.194 11.664 1.00 89.56 364 CYS A N 1
ATOM 2930 C CA . CYS A 1 364 ? -8.692 3.123 11.113 1.00 89.56 364 CYS A CA 1
ATOM 2931 C C . CYS A 1 364 ? -8.076 1.735 11.331 1.00 89.56 364 CYS A C 1
ATOM 2933 O O . CYS A 1 364 ? -7.650 1.087 10.375 1.00 89.56 364 CYS A O 1
ATOM 2935 N N . SER A 1 365 ? -8.104 1.238 12.569 1.00 89.88 365 SER A N 1
ATOM 2936 C CA . SER A 1 365 ? -7.528 -0.065 12.916 1.00 89.88 365 SER A CA 1
ATOM 2937 C C . SER A 1 365 ? -8.237 -1.221 12.211 1.00 89.88 365 SER A C 1
ATOM 2939 O O . SER A 1 365 ? -7.595 -2.183 11.787 1.00 89.88 365 SER A O 1
ATOM 2941 N N . LEU A 1 366 ? -9.553 -1.110 12.007 1.00 88.88 366 LEU A N 1
ATOM 2942 C CA . LEU A 1 366 ? -10.323 -2.074 11.226 1.00 88.88 366 LEU A CA 1
ATOM 2943 C C . LEU A 1 366 ? -9.846 -2.133 9.769 1.00 88.88 366 LEU A C 1
ATOM 2945 O O . LEU A 1 366 ? -9.623 -3.216 9.226 1.00 88.88 366 LEU A O 1
ATOM 2949 N N . LEU A 1 367 ? -9.684 -0.975 9.126 1.00 89.38 367 LEU A N 1
ATOM 2950 C CA . LEU A 1 367 ? -9.189 -0.920 7.753 1.00 89.38 367 LEU A CA 1
ATOM 2951 C C . LEU A 1 367 ? -7.757 -1.438 7.651 1.00 89.38 367 LEU A C 1
ATOM 2953 O O . LEU A 1 367 ? -7.450 -2.188 6.725 1.00 89.38 367 LEU A O 1
ATOM 2957 N N . ASN A 1 368 ? -6.905 -1.120 8.624 1.00 90.12 368 ASN A N 1
ATOM 2958 C CA . ASN A 1 368 ? -5.545 -1.642 8.681 1.00 90.12 368 ASN A CA 1
ATOM 2959 C C . ASN A 1 368 ? -5.520 -3.170 8.824 1.00 90.12 368 ASN A C 1
ATOM 2961 O O . ASN A 1 368 ? -4.677 -3.817 8.200 1.00 90.12 368 ASN A O 1
ATOM 2965 N N . LEU A 1 369 ? -6.436 -3.769 9.594 1.00 89.25 369 LEU A N 1
ATOM 2966 C CA . LEU A 1 369 ? -6.575 -5.229 9.694 1.00 89.25 369 LEU A CA 1
ATOM 2967 C C . LEU A 1 369 ? -6.956 -5.849 8.351 1.00 89.25 369 LEU A C 1
ATOM 2969 O O . LEU A 1 369 ? -6.309 -6.788 7.896 1.00 89.25 369 LEU A O 1
ATOM 2973 N N . ILE A 1 370 ? -7.958 -5.290 7.675 1.00 86.44 370 ILE A N 1
ATOM 2974 C CA . ILE A 1 370 ? -8.420 -5.804 6.379 1.00 86.44 370 ILE A CA 1
ATOM 2975 C C . ILE A 1 370 ? -7.332 -5.657 5.308 1.00 86.44 370 ILE A C 1
ATOM 2977 O O . ILE A 1 370 ? -7.123 -6.562 4.496 1.00 86.44 370 ILE A O 1
ATOM 2981 N N . ILE A 1 371 ? -6.606 -4.535 5.308 1.00 86.94 371 ILE A N 1
ATOM 2982 C CA . ILE A 1 371 ? -5.473 -4.326 4.402 1.00 86.94 371 ILE A CA 1
ATOM 2983 C C . ILE A 1 371 ? -4.372 -5.347 4.694 1.00 86.94 371 ILE A C 1
ATOM 2985 O O . ILE A 1 371 ? -3.841 -5.948 3.762 1.00 86.94 371 ILE A O 1
ATOM 2989 N N . LYS A 1 372 ? -4.055 -5.590 5.968 1.00 86.31 372 LYS A N 1
ATOM 2990 C CA . LYS A 1 372 ? -3.062 -6.588 6.368 1.00 86.31 372 LYS A CA 1
ATOM 2991 C C . LYS A 1 372 ? -3.459 -7.990 5.897 1.00 86.31 372 LYS A C 1
ATOM 2993 O O . LYS A 1 372 ? -2.646 -8.647 5.254 1.00 86.31 372 LYS A O 1
ATOM 2998 N N . ASP A 1 373 ? -4.693 -8.422 6.130 1.00 84.75 373 ASP A N 1
ATOM 2999 C CA . ASP A 1 373 ? -5.151 -9.768 5.758 1.00 84.75 373 ASP A CA 1
ATOM 3000 C C . ASP A 1 373 ? -5.098 -10.020 4.237 1.00 84.75 373 ASP A C 1
ATOM 3002 O O . ASP A 1 373 ? -4.855 -11.144 3.801 1.00 84.75 373 ASP A O 1
ATOM 3006 N N . HIS A 1 374 ? -5.294 -8.988 3.410 1.00 83.81 374 HIS A N 1
ATOM 3007 C CA . HIS A 1 374 ? -5.348 -9.145 1.951 1.00 83.81 374 HIS A CA 1
ATOM 3008 C C . HIS A 1 374 ? -4.077 -8.754 1.194 1.00 83.81 374 HIS A C 1
ATOM 3010 O O . HIS A 1 374 ? -3.890 -9.215 0.067 1.00 83.81 374 HIS A O 1
ATOM 3016 N N . TYR A 1 375 ? -3.236 -7.886 1.758 1.00 84.75 375 TYR A N 1
ATOM 3017 C CA . TYR A 1 375 ? -2.106 -7.279 1.046 1.00 84.75 375 TYR A CA 1
ATOM 3018 C C . TYR A 1 375 ? -0.751 -7.484 1.737 1.00 84.75 375 TYR A C 1
ATOM 3020 O O . TYR A 1 375 ? 0.250 -6.928 1.276 1.00 84.75 375 TYR A O 1
ATOM 3028 N N . THR A 1 376 ? -0.682 -8.299 2.796 1.00 85.06 376 THR A N 1
ATOM 3029 C CA . THR A 1 376 ? 0.604 -8.739 3.361 1.00 85.06 376 THR A CA 1
ATOM 3030 C C . THR A 1 376 ? 1.387 -9.564 2.337 1.00 85.06 376 THR A C 1
ATOM 3032 O O . THR A 1 376 ? 0.832 -10.288 1.508 1.00 85.06 376 THR A O 1
ATOM 3035 N N . ASN A 1 377 ? 2.709 -9.403 2.351 1.00 83.38 377 ASN A N 1
ATOM 3036 C CA . ASN A 1 377 ? 3.612 -10.179 1.519 1.00 83.38 377 ASN A CA 1
ATOM 3037 C C . ASN A 1 377 ? 4.288 -11.272 2.351 1.00 83.38 377 ASN A C 1
ATOM 3039 O O . ASN A 1 377 ? 5.344 -11.041 2.939 1.00 83.38 377 ASN A O 1
ATOM 3043 N N . ASP A 1 378 ? 3.701 -12.466 2.358 1.00 78.56 378 ASP A N 1
ATOM 3044 C CA . ASP A 1 378 ? 4.208 -13.600 3.142 1.00 78.56 378 ASP A CA 1
ATOM 3045 C C . ASP A 1 378 ? 5.565 -14.125 2.635 1.00 78.56 378 ASP A C 1
ATOM 3047 O O . ASP A 1 378 ? 6.327 -14.709 3.395 1.00 78.56 378 ASP A O 1
ATOM 3051 N N . GLN A 1 379 ? 5.934 -13.834 1.379 1.00 74.25 379 GLN A N 1
ATOM 3052 C CA . GLN A 1 379 ? 7.251 -14.175 0.814 1.00 74.25 379 GLN A CA 1
ATOM 3053 C C . GLN A 1 379 ? 8.388 -13.294 1.366 1.00 74.25 379 GLN A C 1
ATOM 3055 O O . GLN A 1 379 ? 9.558 -13.540 1.084 1.00 74.25 379 GLN A O 1
ATOM 3060 N N . TYR A 1 380 ? 8.075 -12.219 2.103 1.00 63.44 380 TYR A N 1
ATOM 3061 C CA . TYR A 1 380 ? 9.072 -11.256 2.588 1.00 63.44 380 TYR A CA 1
ATOM 3062 C C . TYR A 1 380 ? 9.837 -11.752 3.829 1.00 63.44 380 TYR A C 1
ATOM 3064 O O . TYR A 1 380 ? 10.908 -11.219 4.136 1.00 63.44 380 TYR A O 1
ATOM 3072 N N . HIS A 1 381 ? 9.310 -12.761 4.529 1.00 47.50 381 HIS A N 1
ATOM 3073 C CA . HIS A 1 381 ? 9.825 -13.242 5.807 1.00 47.50 381 HIS A CA 1
ATOM 3074 C C . HIS A 1 381 ? 10.011 -14.759 5.803 1.00 47.50 381 HIS A C 1
ATOM 3076 O O . HIS A 1 381 ? 9.193 -15.485 6.357 1.00 47.50 381 HIS A O 1
ATOM 3082 N N . GLU A 1 382 ? 11.127 -15.236 5.256 1.00 52.44 382 GLU A N 1
ATOM 3083 C CA . GLU A 1 382 ? 11.639 -16.543 5.667 1.00 52.44 382 GLU A CA 1
ATOM 3084 C C . GLU A 1 382 ? 12.751 -16.325 6.704 1.00 52.44 382 GLU A C 1
ATOM 3086 O O . GLU A 1 382 ? 13.744 -15.651 6.408 1.00 52.44 382 GLU A O 1
ATOM 3091 N N . PRO A 1 383 ? 12.592 -16.808 7.951 1.00 57.22 383 PRO A N 1
ATOM 3092 C CA . PRO A 1 383 ? 13.720 -16.914 8.865 1.00 57.22 383 PRO A CA 1
ATOM 3093 C C . PRO A 1 383 ? 14.772 -17.838 8.241 1.00 57.22 383 PRO A C 1
ATOM 3095 O O . PRO A 1 383 ? 14.431 -18.832 7.611 1.00 57.22 383 PRO A O 1
ATOM 3098 N N . TYR A 1 384 ? 16.051 -17.514 8.397 1.00 72.88 384 TYR A N 1
ATOM 3099 C CA . TYR A 1 384 ? 17.133 -18.395 7.959 1.00 72.88 384 TYR A CA 1
ATOM 3100 C C . TYR A 1 384 ? 17.388 -19.471 9.017 1.00 72.88 384 TYR A C 1
ATOM 3102 O O . TYR A 1 384 ? 17.326 -19.188 10.214 1.00 72.88 384 TYR A O 1
ATOM 3110 N N . LEU A 1 385 ? 17.707 -20.686 8.575 1.00 79.50 385 LEU A N 1
ATOM 3111 C CA . LEU A 1 385 ? 18.003 -21.821 9.449 1.00 79.50 385 LEU A CA 1
ATOM 3112 C C . LEU A 1 385 ? 19.295 -21.610 10.232 1.00 79.50 385 LEU A C 1
ATOM 3114 O O . LEU A 1 385 ? 19.345 -21.827 11.439 1.00 79.50 385 LEU A O 1
ATOM 3118 N N . ALA A 1 386 ? 20.354 -21.210 9.530 1.00 80.88 386 ALA A N 1
ATOM 3119 C CA . ALA A 1 386 ? 21.688 -21.099 10.099 1.00 80.88 386 ALA A CA 1
ATOM 3120 C C . ALA A 1 386 ? 22.528 -20.055 9.358 1.00 80.88 386 ALA A C 1
ATOM 3122 O O . ALA A 1 386 ? 22.364 -19.831 8.158 1.00 80.88 386 ALA A O 1
ATOM 3123 N N . MET A 1 387 ? 23.468 -19.445 10.080 1.00 86.44 387 MET A N 1
ATOM 3124 C CA . MET A 1 387 ? 24.479 -18.546 9.529 1.00 86.44 387 MET A CA 1
ATOM 3125 C C . MET A 1 387 ? 25.852 -18.910 10.094 1.00 86.44 387 MET A C 1
ATOM 3127 O O . MET A 1 387 ? 26.027 -18.980 11.309 1.00 86.44 387 MET A O 1
ATOM 3131 N N . ILE A 1 388 ? 26.833 -19.103 9.214 1.00 87.81 388 ILE A N 1
ATOM 3132 C CA . ILE A 1 388 ? 28.205 -19.475 9.570 1.00 87.81 388 ILE A CA 1
ATOM 3133 C C . ILE A 1 388 ? 29.149 -18.334 9.209 1.00 87.81 388 ILE A C 1
ATOM 3135 O O . ILE A 1 388 ? 29.173 -17.846 8.074 1.00 87.81 388 ILE A O 1
ATOM 3139 N N . LEU A 1 389 ? 29.946 -17.929 10.195 1.00 86.06 389 LEU A N 1
ATOM 3140 C CA . LEU A 1 389 ? 30.904 -16.832 10.122 1.00 86.06 389 LEU A CA 1
ATOM 3141 C C . LEU A 1 389 ? 32.292 -17.356 10.525 1.00 86.06 389 LEU A C 1
ATOM 3143 O O . LEU A 1 389 ? 32.439 -17.855 11.641 1.00 86.06 389 LEU A O 1
ATOM 3147 N N . PRO A 1 390 ? 33.317 -17.251 9.663 1.00 88.06 390 PRO A N 1
ATOM 3148 C CA . PRO A 1 390 ? 34.665 -17.667 10.016 1.00 88.06 390 PRO A CA 1
ATOM 3149 C C . PRO A 1 390 ? 35.344 -16.644 10.936 1.00 88.06 390 PRO A C 1
ATOM 3151 O O . PRO A 1 390 ? 35.164 -15.429 10.805 1.00 88.06 390 PRO A O 1
ATOM 3154 N N . ALA A 1 391 ? 36.185 -17.141 11.842 1.00 85.12 391 ALA A N 1
ATOM 3155 C CA . ALA A 1 391 ? 37.052 -16.317 12.677 1.00 85.12 391 ALA A CA 1
ATOM 3156 C C . ALA A 1 391 ? 38.379 -15.988 11.966 1.00 85.12 391 ALA A C 1
ATOM 3158 O O . ALA A 1 391 ? 38.851 -16.737 11.112 1.00 85.12 391 ALA A O 1
ATOM 3159 N N . SER A 1 392 ? 38.990 -14.855 12.325 1.00 84.25 392 SER A N 1
ATOM 3160 C CA . SER A 1 392 ? 40.340 -14.483 11.875 1.00 84.25 392 SER A CA 1
ATOM 3161 C C . SER A 1 392 ? 41.404 -15.329 12.571 1.00 84.25 392 SER A C 1
ATOM 3163 O O . SER A 1 392 ? 41.220 -15.719 13.721 1.00 84.25 392 SER A O 1
ATOM 3165 N N . LYS A 1 393 ? 42.549 -15.537 11.908 1.00 84.56 393 LYS A N 1
ATOM 3166 C CA . LYS A 1 393 ? 43.748 -16.122 12.535 1.00 84.56 393 LYS A CA 1
ATOM 3167 C C . LYS A 1 393 ? 44.457 -15.142 13.480 1.00 84.56 393 LYS A C 1
ATOM 3169 O O . LYS A 1 393 ? 45.166 -15.570 14.381 1.00 84.56 393 LYS A O 1
ATOM 3174 N N . GLU A 1 394 ? 44.284 -13.837 13.264 1.00 82.75 394 GLU A N 1
ATOM 3175 C CA . GLU A 1 394 ? 44.867 -12.785 14.103 1.00 82.75 394 GLU A CA 1
ATOM 3176 C C . GLU A 1 394 ? 43.920 -12.379 15.237 1.00 82.75 394 GLU A C 1
ATOM 3178 O O . GLU A 1 394 ? 42.747 -12.070 14.991 1.00 82.75 394 GLU A O 1
ATOM 3183 N N . GLU A 1 395 ? 44.452 -12.317 16.458 1.00 74.00 395 GLU A N 1
ATOM 3184 C CA . GLU A 1 395 ? 43.725 -11.893 17.654 1.00 74.00 395 GLU A CA 1
ATOM 3185 C C . GLU A 1 395 ? 43.178 -10.462 17.498 1.00 74.00 395 GLU A C 1
ATOM 3187 O O . GLU A 1 395 ? 43.851 -9.554 17.008 1.00 74.00 395 GLU A O 1
ATOM 3192 N N . GLY A 1 396 ? 41.912 -10.256 17.868 1.00 74.88 396 GLY A N 1
ATOM 3193 C CA . GLY A 1 396 ? 41.247 -8.951 17.790 1.00 74.88 396 GLY A CA 1
ATOM 3194 C C . GLY A 1 396 ? 40.804 -8.503 16.388 1.00 74.88 396 GLY A C 1
ATOM 3195 O O . GLY A 1 396 ? 40.084 -7.508 16.278 1.00 74.88 396 GLY A O 1
ATOM 3196 N N . LYS A 1 397 ? 41.146 -9.227 15.311 1.00 72.75 397 LYS A N 1
ATOM 3197 C CA . LYS A 1 397 ? 40.627 -8.948 13.959 1.00 72.75 397 LYS A CA 1
ATOM 3198 C C . LYS A 1 397 ? 39.435 -9.846 13.628 1.00 72.75 397 LYS A C 1
ATOM 3200 O O . LYS A 1 397 ? 39.387 -11.013 13.991 1.00 72.75 397 LYS A O 1
ATOM 3205 N N . ARG A 1 398 ? 38.447 -9.307 12.908 1.00 75.19 398 ARG A N 1
ATOM 3206 C CA . ARG A 1 398 ? 37.303 -10.066 12.367 1.00 75.19 398 ARG A CA 1
ATOM 3207 C C . ARG A 1 398 ? 37.407 -10.121 10.848 1.00 75.19 398 ARG A C 1
ATOM 3209 O O . ARG A 1 398 ? 37.725 -9.104 10.228 1.00 75.19 398 ARG A O 1
ATOM 3216 N N . ILE A 1 399 ? 37.103 -11.274 10.254 1.00 79.44 399 ILE A N 1
ATOM 3217 C CA . ILE A 1 399 ? 37.016 -11.406 8.797 1.00 79.44 399 ILE A CA 1
ATOM 3218 C C . ILE A 1 399 ? 35.719 -10.733 8.347 1.00 79.44 399 ILE A C 1
ATOM 3220 O O . ILE A 1 399 ? 34.632 -11.063 8.817 1.00 79.44 399 ILE A O 1
ATOM 3224 N N . LYS A 1 400 ? 35.833 -9.741 7.463 1.00 76.69 400 LYS A N 1
ATOM 3225 C CA . LYS A 1 400 ? 34.675 -9.056 6.880 1.00 76.69 400 LYS A CA 1
ATOM 3226 C C . LYS A 1 400 ? 34.281 -9.747 5.574 1.00 76.69 400 LYS A C 1
ATOM 3228 O O . LYS A 1 400 ? 35.146 -10.259 4.876 1.00 76.69 400 LYS A O 1
ATOM 3233 N N . LYS A 1 401 ? 32.989 -9.685 5.239 1.00 74.69 401 LYS A N 1
ATOM 3234 C CA . LYS A 1 401 ? 32.391 -10.118 3.957 1.00 74.69 401 LYS A CA 1
ATOM 3235 C C . LYS A 1 401 ? 32.407 -11.623 3.640 1.00 74.69 401 LYS A C 1
ATOM 3237 O O . LYS A 1 401 ? 31.894 -12.006 2.600 1.00 74.69 401 LYS A O 1
ATOM 3242 N N . ARG A 1 402 ? 32.864 -12.478 4.557 1.00 83.62 402 ARG A N 1
ATOM 3243 C CA . ARG A 1 402 ? 32.860 -13.935 4.378 1.00 83.62 402 ARG A CA 1
ATOM 3244 C C . ARG A 1 402 ? 31.812 -14.594 5.270 1.00 83.62 402 ARG A C 1
ATOM 3246 O O . ARG A 1 402 ? 31.925 -14.504 6.489 1.00 83.62 402 ARG A O 1
ATOM 3253 N N . TYR A 1 403 ? 30.780 -15.193 4.678 1.00 86.31 403 TYR A N 1
ATOM 3254 C CA . TYR A 1 403 ? 29.681 -15.845 5.404 1.00 86.31 403 TYR A CA 1
ATOM 3255 C C . TYR A 1 403 ? 28.878 -16.805 4.516 1.00 86.31 403 TYR A C 1
ATOM 3257 O O . TYR A 1 403 ? 28.868 -16.679 3.289 1.00 86.31 403 TYR A O 1
ATOM 3265 N N . CYS A 1 404 ? 28.234 -17.779 5.159 1.00 86.56 404 CYS A N 1
ATOM 3266 C CA . CYS A 1 404 ? 27.317 -18.737 4.545 1.00 86.56 404 CYS A CA 1
ATOM 3267 C C . CYS A 1 404 ? 25.988 -18.705 5.310 1.00 86.56 404 CYS A C 1
ATOM 3269 O O . CYS A 1 404 ? 25.999 -18.720 6.540 1.00 86.56 404 CYS A O 1
ATOM 3271 N N . VAL A 1 405 ? 24.867 -18.626 4.599 1.00 84.06 405 VAL A N 1
ATOM 3272 C CA . VAL A 1 405 ? 23.508 -18.565 5.153 1.00 84.06 405 VAL A CA 1
ATOM 3273 C C . VAL A 1 405 ? 22.680 -19.689 4.551 1.00 84.06 405 VAL A C 1
ATOM 3275 O O . VAL A 1 405 ? 22.732 -19.913 3.341 1.00 84.06 405 VAL A O 1
ATOM 3278 N N . PHE A 1 406 ? 21.893 -20.354 5.389 1.00 81.75 406 PHE A N 1
ATOM 3279 C CA . PHE A 1 406 ? 21.004 -21.445 5.014 1.00 81.75 406 PHE A CA 1
ATOM 3280 C C . PHE A 1 406 ? 19.536 -21.070 5.192 1.00 81.75 406 PHE A C 1
ATOM 3282 O O . PHE A 1 406 ? 19.161 -20.450 6.185 1.00 81.75 406 PHE A O 1
ATOM 3289 N N . ASN A 1 407 ? 18.703 -21.487 4.248 1.00 79.44 407 ASN A N 1
ATOM 3290 C CA . ASN A 1 407 ? 17.247 -21.445 4.341 1.00 79.44 407 ASN A CA 1
ATOM 3291 C C . ASN A 1 407 ? 16.723 -22.568 5.260 1.00 79.44 407 ASN A C 1
ATOM 3293 O O . ASN A 1 407 ? 17.443 -23.526 5.545 1.00 79.44 407 ASN A O 1
ATOM 3297 N N . MET A 1 408 ? 15.459 -22.477 5.699 1.00 74.62 408 MET A N 1
ATOM 3298 C CA . MET A 1 408 ? 14.797 -23.484 6.565 1.00 74.62 408 MET A CA 1
ATOM 3299 C C . MET A 1 408 ? 14.724 -24.884 5.951 1.00 74.62 408 MET A C 1
ATOM 3301 O O . MET A 1 408 ? 14.671 -25.870 6.679 1.00 74.62 408 MET A O 1
ATOM 3305 N N . ASP A 1 409 ? 14.755 -24.981 4.625 1.00 76.81 409 ASP A N 1
ATOM 3306 C CA . ASP A 1 409 ? 14.797 -26.235 3.871 1.00 76.81 409 ASP A CA 1
ATOM 3307 C C . ASP A 1 409 ? 16.209 -26.860 3.804 1.00 76.81 409 ASP A C 1
ATOM 3309 O O . ASP A 1 409 ? 16.401 -27.894 3.164 1.00 76.81 409 ASP A O 1
ATOM 3313 N N . GLY A 1 410 ? 17.201 -26.246 4.461 1.00 74.62 410 GLY A N 1
ATOM 3314 C CA . GLY A 1 410 ? 18.596 -26.688 4.473 1.00 74.62 410 GLY A CA 1
ATOM 3315 C C . GLY A 1 410 ? 19.378 -26.300 3.217 1.00 74.62 410 GLY A C 1
ATOM 3316 O O . GLY A 1 410 ? 20.542 -26.671 3.076 1.00 74.62 410 GLY A O 1
ATOM 3317 N N . THR A 1 411 ? 18.782 -25.542 2.292 1.00 81.12 411 THR A N 1
ATOM 3318 C CA . THR A 1 411 ? 19.486 -25.069 1.094 1.00 81.12 411 THR A CA 1
ATOM 3319 C C . THR A 1 411 ? 20.331 -23.828 1.386 1.00 81.12 411 THR A C 1
ATOM 3321 O O . THR A 1 411 ? 20.000 -23.022 2.253 1.00 81.12 411 THR A O 1
ATOM 3324 N N . ILE A 1 412 ? 21.444 -23.648 0.665 1.00 79.94 412 ILE A N 1
ATOM 3325 C CA . ILE A 1 412 ? 22.279 -22.443 0.797 1.00 79.94 412 ILE A CA 1
ATOM 3326 C C . ILE A 1 412 ? 21.520 -21.247 0.209 1.00 79.94 412 ILE A C 1
ATOM 3328 O O . ILE A 1 412 ? 21.283 -21.188 -0.998 1.00 79.94 412 ILE A O 1
ATOM 3332 N N . ALA A 1 413 ? 21.186 -20.282 1.063 1.00 77.69 413 ALA A N 1
ATOM 3333 C CA . ALA A 1 413 ? 20.529 -19.031 0.705 1.00 77.69 413 ALA A CA 1
ATOM 3334 C C . ALA A 1 413 ? 21.524 -18.026 0.116 1.00 77.69 413 ALA A C 1
ATOM 3336 O O . ALA A 1 413 ? 21.303 -17.428 -0.937 1.00 77.69 413 ALA A O 1
ATOM 3337 N N . GLU A 1 414 ? 22.657 -17.854 0.798 1.00 78.62 414 GLU A N 1
ATOM 3338 C CA . GLU A 1 414 ? 23.684 -16.891 0.427 1.00 78.62 414 GLU A CA 1
ATOM 3339 C C . GLU A 1 414 ? 25.070 -17.412 0.823 1.00 78.62 414 GLU A C 1
ATOM 3341 O O . GLU A 1 414 ? 25.282 -17.882 1.935 1.00 78.62 414 GLU A O 1
ATOM 3346 N N . LEU A 1 415 ? 26.032 -17.316 -0.096 1.00 84.44 415 LEU A N 1
ATOM 3347 C CA . LEU A 1 415 ? 27.430 -17.692 0.130 1.00 84.44 415 LEU A CA 1
ATOM 3348 C C . LEU A 1 415 ? 28.327 -16.594 -0.440 1.00 84.44 415 LEU A C 1
ATOM 3350 O O . LEU A 1 415 ? 28.249 -16.317 -1.647 1.00 84.44 415 LEU A O 1
ATOM 3354 N N . LYS A 1 416 ? 29.152 -15.987 0.421 1.00 82.50 416 LYS A N 1
ATOM 3355 C CA . LYS A 1 416 ? 30.023 -14.847 0.102 1.00 82.50 416 LYS A CA 1
ATOM 3356 C C . LYS A 1 416 ? 31.481 -15.113 0.453 1.00 82.50 416 LYS A C 1
ATOM 3358 O O . LYS A 1 416 ? 31.773 -15.595 1.545 1.00 82.50 416 LYS A O 1
ATOM 3363 N N . ASP A 1 417 ? 32.364 -14.738 -0.471 1.00 79.56 417 ASP A N 1
ATOM 3364 C CA . ASP A 1 417 ? 33.827 -14.693 -0.331 1.00 79.56 417 ASP A CA 1
ATOM 3365 C C . ASP A 1 417 ? 34.476 -15.995 0.191 1.00 79.56 417 ASP A C 1
ATOM 3367 O O . ASP A 1 417 ? 35.498 -15.966 0.879 1.00 79.56 417 ASP A O 1
ATOM 3371 N N . PHE A 1 418 ? 33.877 -17.143 -0.149 1.00 85.25 418 PHE A N 1
ATOM 3372 C CA . PHE A 1 418 ? 34.452 -18.481 0.021 1.00 85.25 418 PHE A CA 1
ATOM 3373 C C . PHE A 1 418 ? 34.979 -19.020 -1.313 1.00 85.25 418 PHE A C 1
ATOM 3375 O O . PHE A 1 418 ? 34.376 -18.803 -2.366 1.00 85.25 418 PHE A O 1
ATOM 3382 N N . GLU A 1 419 ? 36.071 -19.776 -1.246 1.00 84.81 419 GLU A N 1
ATOM 3383 C CA . GLU A 1 419 ? 36.834 -20.305 -2.376 1.00 84.81 419 GLU A CA 1
ATOM 3384 C C . GLU A 1 419 ? 35.987 -21.251 -3.241 1.00 84.81 419 GLU A C 1
ATOM 3386 O O . GLU A 1 419 ? 36.229 -21.326 -4.442 1.00 84.81 419 GLU A O 1
ATOM 3391 N N . VAL A 1 420 ? 34.923 -21.869 -2.697 1.00 81.94 420 VAL A N 1
ATOM 3392 C CA . VAL A 1 420 ? 33.914 -22.636 -3.472 1.00 81.94 420 VAL A CA 1
ATOM 3393 C C . VAL A 1 420 ? 33.404 -21.870 -4.700 1.00 81.94 420 VAL A C 1
ATOM 3395 O O . VAL A 1 420 ? 33.165 -22.477 -5.741 1.00 81.94 420 VAL A O 1
ATOM 3398 N N . LYS A 1 421 ? 33.239 -20.543 -4.596 1.00 75.25 421 LYS A N 1
ATOM 3399 C CA . LYS A 1 421 ? 32.747 -19.687 -5.691 1.00 75.25 421 LYS A CA 1
ATOM 3400 C C . LYS A 1 421 ? 33.853 -18.979 -6.479 1.00 75.25 421 LYS A C 1
ATOM 3402 O O . LYS A 1 421 ? 33.544 -18.324 -7.472 1.00 75.25 421 LYS A O 1
ATOM 3407 N N . CYS A 1 422 ? 35.112 -19.078 -6.060 1.00 75.81 422 CYS A N 1
ATOM 3408 C CA . CYS A 1 422 ? 36.225 -18.406 -6.724 1.00 75.81 422 CYS A CA 1
ATOM 3409 C C . CYS A 1 422 ? 36.749 -19.250 -7.893 1.00 75.81 422 CYS A C 1
ATOM 3411 O O . CYS A 1 422 ? 36.995 -20.450 -7.758 1.00 75.81 422 CYS A O 1
ATOM 3413 N N . ASN A 1 423 ? 36.959 -18.630 -9.055 1.00 71.94 423 ASN A N 1
ATOM 3414 C CA . ASN A 1 423 ? 37.615 -19.301 -10.174 1.00 71.94 423 ASN A CA 1
ATOM 3415 C C . ASN A 1 423 ? 39.114 -19.431 -9.883 1.00 71.94 423 ASN A C 1
ATOM 3417 O O . ASN A 1 423 ? 39.746 -18.464 -9.476 1.00 71.94 423 ASN A O 1
ATOM 3421 N N . GLY A 1 424 ? 39.638 -20.638 -10.083 1.00 76.06 424 GLY A N 1
ATOM 3422 C CA . GLY A 1 424 ? 41.061 -20.958 -10.022 1.00 76.06 424 GLY A CA 1
ATOM 3423 C C . GLY A 1 424 ? 41.655 -21.397 -8.689 1.00 76.06 424 GLY A C 1
ATOM 3424 O O . GLY A 1 424 ? 42.702 -22.020 -8.696 1.00 76.06 424 GLY A O 1
ATOM 3425 N N . GLU A 1 425 ? 40.951 -21.221 -7.572 1.00 82.81 425 GLU A N 1
ATOM 3426 C CA . GLU A 1 425 ? 41.395 -21.742 -6.266 1.00 82.81 425 GLU A CA 1
ATOM 3427 C C . GLU A 1 425 ? 41.491 -23.281 -6.232 1.00 82.81 425 GLU A C 1
ATOM 3429 O O . GLU A 1 425 ? 40.743 -23.969 -6.941 1.00 82.81 425 GLU A O 1
ATOM 3434 N N . LEU A 1 426 ? 42.348 -23.796 -5.338 1.00 86.50 426 LEU A N 1
ATOM 3435 C CA . LEU A 1 426 ? 42.590 -25.225 -5.090 1.00 86.50 426 LEU A CA 1
ATOM 3436 C C . LEU A 1 426 ? 41.290 -26.033 -5.001 1.00 86.50 426 LEU A C 1
ATOM 3438 O O . LEU A 1 426 ? 40.448 -25.805 -4.123 1.00 86.50 426 LEU A O 1
ATOM 3442 N N . GLN A 1 427 ? 41.162 -27.035 -5.871 1.00 84.38 427 GLN A N 1
ATOM 3443 C CA . GLN A 1 427 ? 39.957 -27.859 -5.959 1.00 84.38 427 GLN A CA 1
ATOM 3444 C C . GLN A 1 427 ? 39.661 -28.599 -4.644 1.00 84.38 427 GLN A C 1
ATOM 3446 O O . GLN A 1 427 ? 38.502 -28.695 -4.236 1.00 84.38 427 GLN A O 1
ATOM 3451 N N . LEU A 1 428 ? 40.705 -29.030 -3.929 1.00 87.75 428 LEU A N 1
ATOM 3452 C CA . LEU A 1 428 ? 40.613 -29.610 -2.589 1.00 87.75 428 LEU A CA 1
ATOM 3453 C C . LEU A 1 428 ? 39.843 -28.709 -1.610 1.00 87.75 428 LEU A C 1
ATOM 3455 O O . LEU A 1 428 ? 38.934 -29.169 -0.921 1.00 87.75 428 LEU A O 1
ATOM 3459 N N . ILE A 1 429 ? 40.170 -27.412 -1.571 1.00 88.25 429 ILE A N 1
ATOM 3460 C CA . ILE A 1 429 ? 39.560 -26.449 -0.640 1.00 88.25 429 ILE A CA 1
ATOM 3461 C C . ILE A 1 429 ? 38.083 -26.238 -0.979 1.00 88.25 429 ILE A C 1
ATOM 3463 O O . ILE A 1 429 ? 37.252 -26.133 -0.076 1.00 88.25 429 ILE A O 1
ATOM 3467 N N . LYS A 1 430 ? 37.733 -26.221 -2.269 1.00 87.50 430 LYS A N 1
ATOM 3468 C CA . LYS A 1 430 ? 36.342 -26.071 -2.721 1.00 87.50 430 LYS A CA 1
ATOM 3469 C C . LYS A 1 430 ? 35.470 -27.236 -2.275 1.00 87.50 430 LYS A C 1
ATOM 3471 O O . LYS A 1 430 ? 34.380 -27.022 -1.745 1.00 87.50 430 LYS A O 1
ATOM 3476 N N . ILE A 1 431 ? 35.957 -28.461 -2.468 1.00 86.81 431 ILE A N 1
ATOM 3477 C CA . ILE A 1 431 ? 35.224 -29.673 -2.088 1.00 86.81 431 ILE A CA 1
ATOM 3478 C C . ILE A 1 431 ? 35.134 -29.770 -0.562 1.00 86.81 431 ILE A C 1
ATOM 3480 O O . ILE A 1 431 ? 34.054 -30.030 -0.029 1.00 86.81 431 ILE A O 1
ATOM 3484 N N . PHE A 1 432 ? 36.227 -29.468 0.147 1.00 90.31 432 PHE A N 1
ATOM 3485 C CA . PHE A 1 432 ? 36.234 -29.395 1.605 1.00 90.31 432 PHE A CA 1
ATOM 3486 C C . PHE A 1 432 ? 35.155 -28.438 2.122 1.00 90.31 432 PHE A C 1
ATOM 3488 O O . PHE A 1 432 ? 34.299 -28.838 2.909 1.00 90.31 432 PHE A O 1
ATOM 3495 N N . GLN A 1 433 ? 35.131 -27.199 1.631 1.00 88.62 433 GLN A N 1
ATOM 3496 C CA . GLN A 1 433 ? 34.161 -26.198 2.068 1.00 88.62 433 GLN A CA 1
ATOM 3497 C C . GLN A 1 433 ? 32.716 -26.603 1.781 1.00 88.62 433 GLN A C 1
ATOM 3499 O O . GLN A 1 433 ? 31.873 -26.449 2.661 1.00 88.62 433 GLN A O 1
ATOM 3504 N N . ALA A 1 434 ? 32.431 -27.166 0.602 1.00 86.62 434 ALA A N 1
ATOM 3505 C CA . ALA A 1 434 ? 31.099 -27.681 0.289 1.00 86.62 434 ALA A CA 1
ATOM 3506 C C . ALA A 1 434 ? 30.660 -28.764 1.294 1.00 86.62 434 ALA A C 1
ATOM 3508 O O . ALA A 1 434 ? 29.568 -28.674 1.853 1.00 86.62 434 ALA A O 1
ATOM 3509 N N . SER A 1 435 ? 31.542 -29.724 1.598 1.00 87.62 435 SER A N 1
ATOM 3510 C CA . SER A 1 435 ? 31.248 -30.812 2.543 1.00 87.62 435 SER A CA 1
ATOM 3511 C C . SER A 1 435 ? 31.066 -30.334 3.990 1.00 87.62 435 SER A C 1
ATOM 3513 O O . SER A 1 435 ? 30.177 -30.801 4.702 1.00 87.62 435 SER A O 1
ATOM 3515 N N . VAL A 1 436 ? 31.866 -29.356 4.423 1.00 90.12 436 VAL A N 1
ATOM 3516 C CA . VAL A 1 436 ? 31.798 -28.781 5.771 1.00 90.12 436 VAL A CA 1
ATOM 3517 C C . VAL A 1 436 ? 30.512 -27.984 5.975 1.00 90.12 436 VAL A C 1
ATOM 3519 O O . VAL A 1 436 ? 29.887 -28.095 7.028 1.00 90.12 436 VAL A O 1
ATOM 3522 N N . PHE A 1 437 ? 30.084 -27.209 4.975 1.00 89.44 437 PHE A N 1
ATOM 3523 C CA . PHE A 1 437 ? 28.839 -26.445 5.056 1.00 89.44 437 PHE A CA 1
ATOM 3524 C C . PHE A 1 437 ? 27.616 -27.344 5.250 1.00 89.44 437 PHE A C 1
ATOM 3526 O O . PHE A 1 437 ? 26.763 -27.020 6.071 1.00 89.44 437 PHE A O 1
ATOM 3533 N N . GLU A 1 438 ? 27.559 -28.495 4.581 1.00 85.81 438 GLU A N 1
ATOM 3534 C CA . GLU A 1 438 ? 26.483 -29.469 4.795 1.00 85.81 438 GLU A CA 1
ATOM 3535 C C . GLU A 1 438 ? 26.536 -30.122 6.185 1.00 85.81 438 GLU A C 1
ATOM 3537 O O . GLU A 1 438 ? 25.492 -30.404 6.774 1.00 85.81 438 GLU A O 1
ATOM 3542 N N . ALA A 1 439 ? 27.727 -30.350 6.749 1.00 87.31 439 ALA A N 1
ATOM 3543 C CA . ALA A 1 439 ? 27.857 -30.921 8.091 1.00 87.31 439 ALA A CA 1
ATOM 3544 C C . ALA A 1 439 ? 27.385 -29.990 9.208 1.00 87.31 439 ALA A C 1
ATOM 3546 O O . ALA A 1 439 ? 26.879 -30.484 10.212 1.00 87.31 439 ALA A O 1
ATOM 3547 N N . PHE A 1 440 ? 27.468 -28.669 9.025 1.00 85.81 440 PHE A N 1
ATOM 3548 C CA . PHE A 1 440 ? 26.916 -27.709 9.988 1.00 85.81 440 PHE A CA 1
ATOM 3549 C C . PHE A 1 440 ? 25.394 -27.823 10.167 1.00 85.81 440 PHE A C 1
ATOM 3551 O O . PHE A 1 440 ? 24.867 -27.320 11.155 1.00 85.81 440 PHE A O 1
ATOM 3558 N N . LEU A 1 441 ? 24.688 -28.486 9.244 1.00 85.94 441 LEU A N 1
ATOM 3559 C CA . LEU A 1 441 ? 23.250 -28.741 9.347 1.00 85.94 441 LEU A CA 1
ATOM 3560 C C . LEU A 1 441 ? 22.909 -30.041 10.095 1.00 85.94 441 LEU A C 1
ATOM 3562 O O . LEU A 1 441 ? 21.734 -30.325 10.317 1.00 85.94 441 LEU A O 1
ATOM 3566 N N . LYS A 1 442 ? 23.907 -30.859 10.455 1.00 84.88 442 LYS A N 1
ATOM 3567 C CA . LYS A 1 442 ? 23.708 -32.168 11.094 1.00 84.88 442 LYS A CA 1
ATOM 3568 C C . LYS A 1 442 ? 23.911 -32.074 12.604 1.00 84.88 442 LYS A C 1
ATOM 3570 O O . LYS A 1 442 ? 25.003 -31.753 13.059 1.00 84.88 442 LYS A O 1
ATOM 3575 N N . GLY A 1 443 ? 22.881 -32.423 13.370 1.00 82.62 443 GLY A N 1
ATOM 3576 C CA . GLY A 1 443 ? 22.901 -32.446 14.837 1.00 82.62 443 GLY A CA 1
ATOM 3577 C C . GLY A 1 443 ? 21.728 -31.676 15.438 1.00 82.62 443 GLY A C 1
ATOM 3578 O O . GLY A 1 443 ? 20.895 -31.132 14.716 1.00 82.62 443 GLY A O 1
ATOM 3579 N N . THR A 1 444 ? 21.660 -31.630 16.763 1.00 79.69 444 THR A N 1
ATOM 3580 C CA . THR A 1 444 ? 20.663 -30.848 17.516 1.00 79.69 444 THR A CA 1
ATOM 3581 C C . THR A 1 444 ? 21.296 -29.917 18.549 1.00 79.69 444 THR A C 1
ATOM 3583 O O . THR A 1 444 ? 20.677 -28.934 18.963 1.00 79.69 444 THR A O 1
ATOM 3586 N N . THR A 1 445 ? 22.544 -30.183 18.943 1.00 85.88 445 THR A N 1
ATOM 3587 C CA . THR A 1 445 ? 23.305 -29.383 19.910 1.00 85.88 445 THR A CA 1
ATOM 3588 C C . THR A 1 445 ? 24.575 -28.798 19.293 1.00 85.88 445 THR A C 1
ATOM 3590 O O . THR A 1 445 ? 25.097 -29.303 18.301 1.00 85.88 445 THR A O 1
ATOM 3593 N N . LEU A 1 446 ? 25.105 -27.729 19.902 1.00 83.38 446 LEU A N 1
ATOM 3594 C CA . LEU A 1 446 ? 26.326 -27.069 19.424 1.00 83.38 446 LEU A CA 1
ATOM 3595 C C . LEU A 1 446 ? 27.529 -28.021 19.369 1.00 83.38 446 LEU A C 1
ATOM 3597 O O . LEU A 1 446 ? 28.305 -27.980 18.418 1.00 83.38 446 LEU A O 1
ATOM 3601 N N . GLU A 1 447 ? 27.660 -28.883 20.376 1.00 87.50 447 GLU A N 1
ATOM 3602 C CA . GLU A 1 447 ? 28.718 -29.891 20.448 1.00 87.50 447 GLU A CA 1
ATOM 3603 C C . GLU A 1 447 ? 28.576 -30.924 19.327 1.00 87.50 447 GLU A C 1
ATOM 3605 O O . GLU A 1 447 ? 29.555 -31.248 18.660 1.00 87.50 447 GLU A O 1
ATOM 3610 N N . GLU A 1 448 ? 27.352 -31.381 19.045 1.00 86.81 448 GLU A N 1
ATOM 3611 C CA . GLU A 1 448 ? 27.086 -32.288 17.928 1.00 86.81 448 GLU A CA 1
ATOM 3612 C C . GLU A 1 448 ? 27.440 -31.657 16.579 1.00 86.81 448 GLU A C 1
ATOM 3614 O O . GLU A 1 448 ? 28.066 -32.333 15.763 1.00 86.81 448 GLU A O 1
ATOM 3619 N N . TYR A 1 449 ? 27.108 -30.381 16.343 1.00 84.69 449 TYR A N 1
ATOM 3620 C CA . TYR A 1 449 ? 27.463 -29.696 15.092 1.00 84.69 449 TYR A CA 1
ATOM 3621 C C . TYR A 1 449 ? 28.977 -29.702 14.868 1.00 84.69 449 TYR A C 1
ATOM 3623 O O . TYR A 1 449 ? 29.456 -30.095 13.802 1.00 84.69 449 TYR A O 1
ATOM 3631 N N . TYR A 1 450 ? 29.745 -29.310 15.891 1.00 89.25 450 TYR A N 1
ATOM 3632 C CA . TYR A 1 450 ? 31.203 -29.291 15.803 1.00 89.25 450 TYR A CA 1
ATOM 3633 C C . TYR A 1 450 ? 31.801 -30.691 15.692 1.00 89.25 450 TYR A C 1
ATOM 3635 O O . TYR A 1 450 ? 32.782 -30.844 14.974 1.00 89.25 450 TYR A O 1
ATOM 3643 N N . ASN A 1 451 ? 31.201 -31.714 16.304 1.00 91.75 451 ASN A N 1
ATOM 3644 C CA . ASN A 1 451 ? 31.654 -33.097 16.151 1.00 91.75 451 ASN A CA 1
ATOM 3645 C C . ASN A 1 451 ? 31.471 -33.603 14.711 1.00 91.75 451 ASN A C 1
ATOM 3647 O O . ASN A 1 451 ? 32.395 -34.188 14.144 1.00 91.75 451 ASN A O 1
ATOM 3651 N N . HIS A 1 452 ? 30.324 -33.334 14.074 1.00 90.44 452 HIS A N 1
ATOM 3652 C CA . HIS A 1 452 ? 30.105 -33.706 12.669 1.00 90.44 452 HIS A CA 1
ATOM 3653 C C . HIS A 1 452 ? 31.082 -32.986 11.733 1.00 90.44 452 HIS A C 1
ATOM 3655 O O . HIS A 1 452 ? 31.638 -33.601 10.823 1.00 90.44 452 HIS A O 1
ATOM 3661 N N . VAL A 1 453 ? 31.328 -31.696 11.976 1.00 91.56 453 VAL A N 1
ATOM 3662 C CA . VAL A 1 453 ? 32.302 -30.908 11.209 1.00 91.56 453 VAL A CA 1
ATOM 3663 C C . VAL A 1 453 ? 33.732 -31.400 11.445 1.00 91.56 453 VAL A C 1
ATOM 3665 O O . VAL A 1 453 ? 34.487 -31.526 10.482 1.00 91.56 453 VAL A O 1
ATOM 3668 N N . ALA A 1 454 ? 34.095 -31.729 12.688 1.00 91.69 454 ALA A N 1
ATOM 3669 C CA . ALA A 1 454 ? 35.398 -32.289 13.038 1.00 91.69 454 ALA A CA 1
ATOM 3670 C C . ALA A 1 454 ? 35.641 -33.618 12.320 1.00 91.69 454 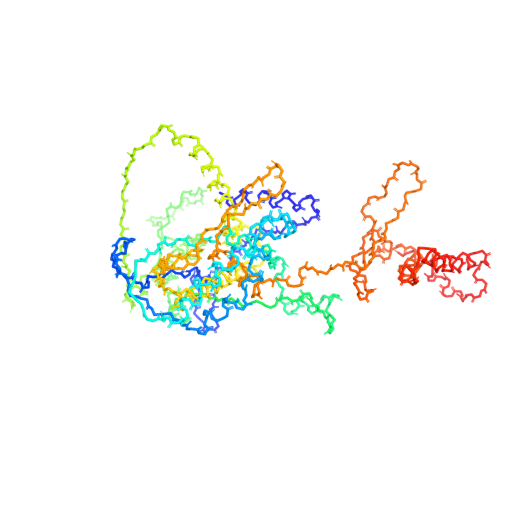ALA A C 1
ATOM 3672 O O . ALA A 1 454 ? 36.689 -33.788 11.718 1.00 91.69 454 ALA A O 1
ATOM 3673 N N . THR A 1 455 ? 34.634 -34.492 12.251 1.00 92.62 455 THR A N 1
ATOM 3674 C CA . THR A 1 455 ? 34.745 -35.781 11.544 1.00 92.62 455 THR A CA 1
ATOM 3675 C C . THR A 1 455 ? 35.097 -35.594 10.061 1.00 92.62 455 THR A C 1
ATOM 3677 O O . THR A 1 455 ? 35.909 -36.333 9.507 1.00 92.62 455 THR A O 1
ATOM 3680 N N . ILE A 1 456 ? 34.506 -34.586 9.402 1.00 92.00 456 ILE A N 1
ATOM 3681 C CA . ILE A 1 456 ? 34.857 -34.237 8.017 1.00 92.00 456 ILE A CA 1
ATOM 3682 C C . ILE A 1 456 ? 36.266 -33.644 7.948 1.00 92.00 456 ILE A C 1
ATOM 3684 O O . ILE A 1 456 ? 37.030 -34.006 7.057 1.00 92.00 456 ILE A O 1
ATOM 3688 N N . ALA A 1 457 ? 36.621 -32.740 8.862 1.00 92.19 457 ALA A N 1
ATOM 3689 C CA . ALA A 1 457 ? 37.957 -32.151 8.903 1.00 92.19 457 ALA A CA 1
ATOM 3690 C C . ALA A 1 457 ? 39.050 -33.214 9.088 1.00 92.19 457 ALA A C 1
ATOM 3692 O O . ALA A 1 457 ? 40.035 -33.191 8.354 1.00 92.19 457 ALA A O 1
ATOM 3693 N N . ASP A 1 458 ? 38.835 -34.173 9.986 1.00 93.06 458 ASP A N 1
ATOM 3694 C CA . ASP A 1 458 ? 39.746 -35.284 10.253 1.00 93.06 458 ASP A CA 1
ATOM 3695 C C . ASP A 1 458 ? 39.897 -36.185 9.024 1.00 93.06 458 ASP A C 1
ATOM 3697 O O . ASP A 1 458 ? 41.019 -36.492 8.645 1.00 93.06 458 ASP A O 1
ATOM 3701 N N . TYR A 1 459 ? 38.810 -36.500 8.306 1.00 90.19 459 TYR A N 1
ATOM 3702 C CA . TYR A 1 459 ? 38.888 -37.249 7.042 1.00 90.19 459 TYR A CA 1
ATOM 3703 C C . TYR A 1 459 ? 39.815 -36.578 6.011 1.00 90.19 459 TYR A C 1
ATOM 3705 O O . TYR A 1 459 ? 40.663 -37.231 5.397 1.00 90.19 459 TYR A O 1
ATOM 3713 N N . TRP A 1 460 ? 39.680 -35.261 5.821 1.00 90.06 460 TRP A N 1
ATOM 3714 C CA . TRP A 1 460 ? 40.530 -34.519 4.885 1.00 90.06 460 TRP A CA 1
ATOM 3715 C C . TRP A 1 460 ? 41.969 -34.359 5.396 1.00 90.06 460 TRP A C 1
ATOM 3717 O O . TRP A 1 460 ? 42.902 -34.366 4.593 1.00 90.06 460 TRP A O 1
ATOM 3727 N N . LEU A 1 461 ? 42.177 -34.246 6.711 1.00 90.94 461 LEU A N 1
ATOM 3728 C CA . LEU A 1 461 ? 43.511 -34.223 7.316 1.00 90.94 461 LEU A CA 1
ATOM 3729 C C . LEU A 1 461 ? 44.213 -35.579 7.190 1.00 90.94 461 LEU A C 1
ATOM 3731 O O . LEU A 1 461 ? 45.373 -35.616 6.787 1.00 90.94 461 LEU A O 1
ATOM 3735 N N . ASP A 1 462 ? 43.520 -36.681 7.459 1.00 90.19 462 ASP A N 1
ATOM 3736 C CA . ASP A 1 462 ? 44.038 -38.044 7.330 1.00 90.19 462 ASP A CA 1
ATOM 3737 C C . ASP A 1 462 ? 44.438 -38.347 5.886 1.00 90.19 462 ASP A C 1
ATOM 3739 O O . ASP A 1 462 ? 45.498 -38.927 5.636 1.00 90.19 462 ASP A O 1
ATOM 3743 N N . MET A 1 463 ? 43.654 -37.882 4.912 1.00 87.50 463 MET A N 1
ATOM 3744 C CA . MET A 1 463 ? 44.015 -37.945 3.495 1.00 87.50 463 MET A CA 1
ATOM 3745 C C . MET A 1 463 ? 45.347 -37.230 3.208 1.00 87.50 463 MET A C 1
ATOM 3747 O O . MET A 1 463 ? 46.194 -37.759 2.487 1.00 87.50 463 MET A O 1
ATOM 3751 N N . LEU A 1 464 ? 45.572 -36.050 3.793 1.00 87.81 464 LEU A N 1
ATOM 3752 C CA . LEU A 1 464 ? 46.812 -35.288 3.609 1.00 87.81 464 LEU A CA 1
ATOM 3753 C C . LEU A 1 464 ? 48.004 -35.924 4.342 1.00 87.81 464 LEU A C 1
ATOM 3755 O O . LEU A 1 464 ? 49.080 -36.056 3.756 1.00 87.81 464 LEU A O 1
ATOM 3759 N N . TYR A 1 465 ? 47.826 -36.361 5.591 1.00 90.62 465 TYR A N 1
ATOM 3760 C CA . TYR A 1 465 ? 48.881 -36.984 6.402 1.00 90.62 465 TYR A CA 1
ATOM 3761 C C . TYR A 1 465 ? 49.272 -38.378 5.916 1.00 90.62 465 TYR A C 1
ATOM 3763 O O . TYR A 1 465 ? 50.437 -38.767 6.004 1.00 90.62 465 TYR A O 1
ATOM 3771 N N . SER A 1 466 ? 48.322 -39.130 5.363 1.00 90.25 466 SER A N 1
ATOM 3772 C CA . SER A 1 466 ? 48.599 -40.415 4.720 1.00 90.25 466 SER A CA 1
ATOM 3773 C C . SER A 1 466 ? 49.309 -40.263 3.374 1.00 90.25 466 SER A C 1
ATOM 3775 O O . SER A 1 466 ? 49.718 -41.277 2.811 1.00 90.25 466 SER A O 1
ATOM 3777 N N . HIS A 1 467 ? 49.499 -39.031 2.880 1.00 85.19 467 HIS A N 1
ATOM 3778 C CA . HIS A 1 467 ? 49.963 -38.726 1.527 1.00 85.19 467 HIS A CA 1
ATOM 3779 C C . HIS A 1 467 ? 49.070 -39.347 0.441 1.00 85.19 467 HIS A C 1
ATOM 3781 O O . HIS A 1 467 ? 49.575 -39.815 -0.577 1.00 85.19 467 HIS A O 1
ATOM 3787 N N . ALA A 1 468 ? 47.752 -39.360 0.671 1.00 84.38 468 ALA A N 1
ATOM 3788 C CA . ALA A 1 468 ? 46.732 -39.830 -0.266 1.00 84.38 468 ALA A CA 1
ATOM 3789 C C . ALA A 1 468 ? 46.989 -41.244 -0.829 1.00 84.38 468 ALA A C 1
ATOM 3791 O O . ALA A 1 468 ? 46.690 -41.518 -1.988 1.00 84.38 468 ALA A O 1
ATOM 3792 N N . LYS A 1 469 ? 47.527 -42.154 0.000 1.00 83.56 469 LYS A N 1
ATOM 3793 C CA . LYS A 1 469 ? 47.862 -43.542 -0.386 1.00 83.56 469 LYS A CA 1
ATOM 3794 C C . LYS A 1 469 ? 46.698 -44.324 -0.996 1.00 83.56 469 LYS A C 1
ATOM 3796 O O . LYS A 1 469 ? 46.940 -45.220 -1.800 1.00 83.56 469 LYS A O 1
ATOM 3801 N N . ASP A 1 470 ? 45.473 -43.986 -0.607 1.00 82.38 470 ASP A N 1
ATOM 3802 C CA . ASP A 1 470 ? 44.255 -44.703 -0.989 1.00 82.38 470 ASP A CA 1
ATOM 3803 C C . ASP A 1 470 ? 43.495 -44.039 -2.157 1.00 82.38 470 ASP A C 1
ATOM 3805 O O . ASP A 1 470 ? 42.406 -44.487 -2.514 1.00 82.38 470 ASP A O 1
ATOM 3809 N N . ILE A 1 471 ? 44.047 -42.978 -2.763 1.00 85.38 471 ILE A N 1
ATOM 3810 C CA . ILE A 1 471 ? 43.430 -42.224 -3.869 1.00 85.38 471 ILE A CA 1
ATOM 3811 C C . ILE A 1 471 ? 44.196 -42.483 -5.166 1.00 85.38 471 ILE A C 1
ATOM 3813 O O . ILE A 1 471 ? 45.417 -42.628 -5.168 1.00 85.38 471 ILE A O 1
ATOM 3817 N N . SER A 1 472 ? 43.487 -42.537 -6.295 1.00 88.94 472 SER A N 1
ATOM 3818 C CA . SER A 1 472 ? 44.137 -42.709 -7.595 1.00 88.94 472 SER A CA 1
ATOM 3819 C C . SER A 1 472 ? 44.913 -41.455 -8.018 1.00 88.94 472 SER A C 1
ATOM 3821 O O . SER A 1 472 ? 44.471 -40.332 -7.779 1.00 88.94 472 SER A O 1
ATOM 3823 N N . ASP A 1 473 ? 46.029 -41.622 -8.736 1.00 85.94 473 ASP A N 1
ATOM 3824 C CA . ASP A 1 473 ? 46.852 -40.491 -9.200 1.00 85.94 473 ASP A CA 1
ATOM 3825 C C . ASP A 1 473 ? 46.032 -39.432 -9.957 1.00 85.94 473 ASP A C 1
ATOM 3827 O O . ASP A 1 473 ? 46.262 -38.236 -9.804 1.00 85.94 473 ASP A O 1
ATOM 3831 N N . LYS A 1 474 ? 45.041 -39.854 -10.755 1.00 85.69 474 LYS A N 1
ATOM 3832 C CA . LYS A 1 474 ? 44.176 -38.938 -11.517 1.00 85.69 474 LYS A CA 1
ATOM 3833 C C . LYS A 1 474 ? 43.315 -38.060 -10.610 1.00 85.69 474 LYS A C 1
ATOM 3835 O O . LYS A 1 474 ? 43.262 -36.854 -10.823 1.00 85.69 474 LYS A O 1
ATOM 3840 N N . GLU A 1 475 ? 42.666 -38.658 -9.615 1.00 83.44 475 GLU A N 1
ATOM 3841 C CA . GLU A 1 475 ? 41.843 -37.930 -8.642 1.00 83.44 475 GLU A CA 1
ATOM 3842 C C . GLU A 1 475 ? 42.713 -37.019 -7.778 1.00 83.44 475 GLU A C 1
ATOM 3844 O O . GLU A 1 475 ? 42.354 -35.870 -7.532 1.00 83.44 475 GLU A O 1
ATOM 3849 N N . LEU A 1 476 ? 43.897 -37.495 -7.385 1.00 85.00 476 LEU A N 1
ATOM 3850 C CA . LEU A 1 476 ? 44.859 -36.692 -6.646 1.00 85.00 476 LEU A CA 1
ATOM 3851 C C . LEU A 1 476 ? 45.278 -35.454 -7.448 1.00 85.00 476 LEU A C 1
ATOM 3853 O O . LEU A 1 476 ? 45.242 -34.353 -6.904 1.00 85.00 476 LEU A O 1
ATOM 3857 N N . PHE A 1 477 ? 45.609 -35.609 -8.736 1.00 85.25 477 PHE A N 1
ATOM 3858 C CA . PHE A 1 477 ? 45.949 -34.490 -9.621 1.00 85.25 477 PHE A CA 1
ATOM 3859 C C . PHE A 1 477 ? 44.810 -33.479 -9.756 1.00 85.25 477 PHE A C 1
ATOM 3861 O O . PHE A 1 477 ? 45.072 -32.280 -9.756 1.00 85.25 477 PHE A O 1
ATOM 3868 N N . GLU A 1 478 ? 43.558 -33.929 -9.849 1.00 83.69 478 GLU A N 1
ATOM 3869 C CA . GLU A 1 478 ? 42.411 -33.019 -9.882 1.00 83.69 478 GLU A CA 1
ATOM 3870 C C . GLU A 1 478 ? 42.249 -32.259 -8.561 1.00 83.69 478 GLU A C 1
ATOM 3872 O O . GLU A 1 478 ? 42.053 -31.045 -8.586 1.00 83.69 478 GLU A O 1
ATOM 3877 N N . LEU A 1 479 ? 42.401 -32.938 -7.420 1.00 83.56 479 LEU A N 1
ATOM 3878 C CA . LEU A 1 479 ? 42.257 -32.348 -6.086 1.00 83.56 479 LEU A CA 1
ATOM 3879 C C . LEU A 1 479 ? 43.337 -31.308 -5.770 1.00 83.56 479 LEU A C 1
ATOM 3881 O O . LEU A 1 479 ? 43.020 -30.240 -5.245 1.00 83.56 479 LEU A O 1
ATOM 3885 N N . ILE A 1 480 ? 44.600 -31.601 -6.089 1.00 84.94 480 ILE A N 1
ATOM 3886 C CA . ILE A 1 480 ? 45.732 -30.703 -5.801 1.00 84.94 480 ILE A CA 1
ATOM 3887 C C . ILE A 1 480 ? 45.958 -29.654 -6.892 1.00 84.94 480 ILE A C 1
ATOM 3889 O O . ILE A 1 480 ? 46.826 -28.797 -6.736 1.00 84.94 480 ILE A O 1
ATOM 3893 N N . SER A 1 481 ? 45.213 -29.720 -8.001 1.00 80.81 481 SER A N 1
ATOM 3894 C CA . SER A 1 481 ? 45.314 -28.712 -9.051 1.00 80.81 481 SER A CA 1
ATOM 3895 C C . SER A 1 481 ? 44.685 -27.384 -8.624 1.00 80.81 481 SER A C 1
ATOM 3897 O O . SER A 1 481 ? 43.576 -27.320 -8.087 1.00 80.81 481 SER A O 1
ATOM 3899 N N . GLU A 1 482 ? 45.418 -26.316 -8.908 1.00 78.50 482 GLU A N 1
ATOM 3900 C CA . GLU A 1 482 ? 44.969 -24.927 -8.907 1.00 78.50 482 GLU A CA 1
ATOM 3901 C C . GLU A 1 482 ? 44.929 -24.508 -10.386 1.00 78.50 482 GLU A C 1
ATOM 3903 O O . GLU A 1 482 ? 45.880 -24.798 -11.121 1.00 78.50 482 GLU A O 1
ATOM 3908 N N . ARG A 1 483 ? 43.802 -23.974 -10.871 1.00 59.16 483 ARG A N 1
ATOM 3909 C CA . ARG A 1 483 ? 43.550 -23.801 -12.319 1.00 59.16 483 ARG A CA 1
ATOM 3910 C C . ARG A 1 483 ? 43.532 -22.358 -12.780 1.00 59.16 483 ARG A C 1
ATOM 3912 O O . ARG A 1 483 ? 42.829 -21.546 -12.153 1.00 59.16 483 ARG A O 1
#

Sequence (483 aa):
SGTLCETLLMVQAFMANVIFPNKHEDEQYKYTNDGHLLISETYVGASVEALESGVFRSDIPCRFKIVPETVQYLIDNIDRTLQQSIEIEEKLSMDLIENLSEIKEDILQRLQHLKNVPKRLENPNIYHLDIGAMYPNIILTNRLQPSAIVDSTRCAQCDLNRPNAHCQRKMDWIWRGTYVPATRNELQRIQLQLENERFSFNGQSIQKKIISNNNTVSFHELPQETQLSIERKRLADYCRKAYKKTNAAKKDDLNEAKRCNNLIVIYDSLQLAHKCILNSFYGYVMRKGYFKMCSLASNGMGGIVCTTGSTIIKRTRELIEQIGRPLELDTDGIWCVLPATSPENYELIIRDPSRPKVVISYPCSLLNLIIKDHYTNDQYHEPYLAMILPASKEEGKRIKKRYCVFNMDGTIAELKDFEVKCNGELQLIKIFQASVFEAFLKGTTLEEYYNHVATIADYWLDMLYSHAKDISDKELFELISER

Foldseek 3Di:
DLVVLVVVVVVVCVVVVHDFFAWDDDDPWDADPQAFTFPDKAFDFFDWDFDDDDDADQPAKDKAAAFLVLLVVVLVCLVVLVCCCACPVVVHDPVQFDCPVVLNVLQNVLSVVCNVCRIDIFGWDKDKFFDPLQLLVLCVQVVQDLVLDDDPVRLVPDPQNDPPRPSDDDFDFGMDTDTQPDHPVVLVVVVVVLQVDWDQDPDPDDDDPDDDPGSTDGLVVDDPVVSSVVSVVVSVVVCCVVPDDDDDDDDDDDDDDPDPVPVVCVVVVVVVVVSVVSVSNLVSLVDHGGSHPDPCSSSVSNRRSRVVQNVLQVVLQVSCSNAFAWRIGDRGITITIGGPSHQAKDWTAGNDPVDRIDIDGSSNSVSVSVCCVPPGDPSVDFDWPDKDADQDPDPPDGDPFAIWTHTPVRHTPDGTDQCLPPAQPQQQRNVLVVCLSSLCVDDDDPVSSVVSSVVSVVVSVCCVVVVNPVDDPVVVCNRRGGD

Radius of gyration: 32.78 Å; chains: 1; bounding box: 82×80×86 Å

Secondary structure (DSSP, 8-state):
-HHHHHHHHHHHHHHTTPPPPPBPPPPS--B-TTSPBEEEEEE-----EE---S---TTS-EEEE--HHHHHHHHHTHHHHHHIIIIIIS---GGGBSSHHHHHHHHHHHHHHHHH--EEEEPEEEEEEE-TTHHHHHHHHTT--GGG---HHHHHT-TT--TT-TT-------EEEEE-SS-HHHHHHHHHHHHHSEEE------S---S-S--EEEGGGS-HHHHHHHHHHHHHHHHHHHH---------------STHHHHHHHHHHHHHHHHHHHHHHHHTT-TTSB-S-HHHHHHHHHHHHHHHHHHHHHHHHHHHHHSEEEEE-SSEEEEEEETTS--EEEEEBS-TT--EEEEEHHHHHHHHHHHHHH--GGG-PPEEEEE-PBPSSTT-B--S-EEEEETTS-EEEEES-GGGSSSS-HHHHHHHHHHHHHTTS-SSHHHHHHHHHHHHHHHHHHHHTTTTTS-HHHHHHHH---

pLDDT: mean 77.3, std 14.8, range [25.3, 95.31]